Protein AF-A0A1B1B0Z8-F1 (afdb_monomer)

pLDDT: mean 89.1, std 11.98, range [27.02, 98.69]

Structure (mmCIF, N/CA/C/O backbone):
data_AF-A0A1B1B0Z8-F1
#
_entry.id   AF-A0A1B1B0Z8-F1
#
loop_
_atom_site.group_PDB
_atom_site.id
_atom_site.type_symbol
_atom_site.label_atom_id
_atom_site.label_alt_id
_atom_site.label_comp_id
_atom_site.label_asym_id
_atom_site.label_entity_id
_atom_site.label_seq_id
_atom_site.pdbx_PDB_ins_code
_atom_site.Cartn_x
_atom_site.Cartn_y
_atom_site.Cartn_z
_atom_site.occupancy
_atom_site.B_iso_or_equiv
_atom_site.auth_seq_id
_atom_site.auth_comp_id
_atom_site.auth_asym_id
_atom_site.auth_atom_id
_atom_site.pdbx_PDB_model_num
ATOM 1 N N . MET A 1 1 ? -1.498 -20.405 -29.296 1.00 31.86 1 MET A N 1
ATOM 2 C CA . MET A 1 1 ? -0.778 -21.063 -28.186 1.00 31.86 1 MET A CA 1
ATOM 3 C C . MET A 1 1 ? -1.680 -21.047 -26.971 1.00 31.86 1 MET A C 1
ATOM 5 O O . MET A 1 1 ? -1.972 -19.971 -26.467 1.00 31.86 1 MET A O 1
ATOM 9 N N . VAL A 1 2 ? -2.176 -22.212 -26.560 1.00 27.02 2 VAL A N 1
ATOM 10 C CA . VAL A 1 2 ? -2.871 -22.378 -25.279 1.00 27.02 2 VAL A CA 1
ATOM 11 C C . VAL A 1 2 ? -1.784 -22.287 -24.213 1.00 27.02 2 VAL A C 1
ATOM 13 O O . VAL A 1 2 ? -0.911 -23.149 -24.152 1.00 27.02 2 VAL A O 1
ATOM 16 N N . THR A 1 3 ? -1.737 -21.184 -23.468 1.00 37.38 3 THR A N 1
ATOM 17 C CA . THR A 1 3 ? -0.854 -21.085 -22.300 1.00 37.38 3 THR A CA 1
ATOM 18 C C . THR A 1 3 ? -1.231 -22.193 -21.317 1.00 37.38 3 THR A C 1
ATOM 20 O O . THR A 1 3 ? -2.432 -22.375 -21.113 1.00 37.38 3 THR A O 1
ATOM 23 N N . PRO A 1 4 ? -0.259 -22.905 -20.716 1.00 41.62 4 PRO A N 1
ATOM 24 C CA . PRO A 1 4 ? -0.551 -23.921 -19.715 1.00 41.62 4 PRO A CA 1
ATOM 25 C C . PRO A 1 4 ? -1.448 -23.322 -18.634 1.00 41.62 4 PRO A C 1
ATOM 27 O O . PRO A 1 4 ? -1.224 -22.174 -18.227 1.00 41.62 4 PRO A O 1
ATOM 30 N N . ASP A 1 5 ? -2.460 -24.085 -18.214 1.00 47.66 5 ASP A N 1
ATOM 31 C CA . ASP A 1 5 ? -3.368 -23.708 -17.137 1.00 47.66 5 ASP A CA 1
ATOM 32 C C . ASP A 1 5 ? -2.539 -23.205 -15.959 1.00 47.66 5 ASP A C 1
ATOM 34 O O . ASP A 1 5 ? -1.751 -23.932 -15.350 1.00 47.66 5 ASP A O 1
ATOM 38 N N . SER A 1 6 ? -2.637 -21.899 -15.708 1.00 51.41 6 SER A N 1
ATOM 39 C CA . SER A 1 6 ? -1.953 -21.290 -14.577 1.00 51.41 6 SER A CA 1
ATOM 40 C C . SER A 1 6 ? -2.462 -21.989 -13.320 1.00 51.41 6 SER A C 1
ATOM 42 O O . SER A 1 6 ? -3.679 -22.159 -13.215 1.00 51.41 6 SER A O 1
ATOM 44 N N . PRO A 1 7 ? -1.580 -22.388 -12.387 1.00 53.03 7 PRO A N 1
ATOM 45 C CA . PRO A 1 7 ? -1.994 -23.101 -11.188 1.00 53.03 7 PRO A CA 1
ATOM 46 C C . PRO A 1 7 ? -3.144 -22.347 -10.522 1.00 53.03 7 PRO A C 1
ATOM 48 O O . PRO A 1 7 ? -3.019 -21.165 -10.190 1.00 53.03 7 PRO A O 1
ATOM 51 N N . THR A 1 8 ? -4.293 -23.011 -10.404 1.00 59.97 8 THR A N 1
ATOM 52 C CA . THR A 1 8 ? -5.450 -22.444 -9.723 1.00 59.97 8 THR A CA 1
ATOM 53 C C . THR A 1 8 ? -5.083 -22.319 -8.256 1.00 59.97 8 THR A C 1
ATOM 55 O O . THR A 1 8 ? -4.750 -23.308 -7.605 1.00 59.97 8 THR A O 1
ATOM 58 N N . ILE A 1 9 ? -5.089 -21.098 -7.733 1.00 65.94 9 ILE A N 1
ATOM 59 C CA . ILE A 1 9 ? -4.889 -20.887 -6.304 1.00 65.94 9 ILE A CA 1
ATOM 60 C C . ILE A 1 9 ? -6.101 -21.476 -5.603 1.00 65.94 9 ILE A C 1
ATOM 62 O O . ILE A 1 9 ? -7.222 -21.029 -5.839 1.00 65.94 9 ILE A O 1
ATOM 66 N N . THR A 1 10 ? -5.875 -22.479 -4.757 1.00 70.06 10 THR A N 1
ATOM 67 C CA . THR A 1 10 ? -6.920 -23.004 -3.884 1.00 70.06 10 THR A CA 1
ATOM 68 C C . THR A 1 10 ? -7.291 -21.910 -2.895 1.00 70.06 10 THR A C 1
ATOM 70 O O . THR A 1 10 ? -6.531 -21.598 -1.977 1.00 70.06 10 THR A O 1
ATOM 73 N N . VAL A 1 11 ? -8.433 -21.282 -3.146 1.00 79.62 11 VAL A N 1
ATOM 74 C CA . VAL A 1 11 ? -9.061 -20.343 -2.228 1.00 79.62 11 VAL A CA 1
ATOM 75 C C . VAL A 1 11 ? -9.958 -21.156 -1.307 1.00 79.62 11 VAL A C 1
ATOM 77 O O . VAL A 1 11 ? -10.918 -21.762 -1.780 1.00 79.62 11 VAL A O 1
ATOM 80 N N . ASP A 1 12 ? -9.652 -21.157 -0.012 1.00 85.81 12 ASP A N 1
ATOM 81 C CA . ASP A 1 12 ? -10.539 -21.753 0.983 1.00 85.81 12 ASP A CA 1
ATOM 82 C C . ASP A 1 12 ? -11.483 -20.684 1.526 1.00 85.81 12 ASP A C 1
ATOM 84 O O . ASP A 1 12 ? -11.096 -19.525 1.697 1.00 85.81 12 ASP A O 1
ATOM 88 N N . ILE A 1 13 ? -12.713 -21.084 1.830 1.00 84.56 13 ILE A N 1
ATOM 89 C CA . ILE A 1 13 ? -13.668 -20.264 2.571 1.00 84.56 13 ILE A CA 1
ATOM 90 C C . ILE A 1 13 ? -13.875 -20.961 3.913 1.00 84.56 13 ILE A C 1
ATOM 92 O O . ILE A 1 13 ? -14.333 -22.102 3.949 1.00 84.56 13 ILE A O 1
ATOM 96 N N . ALA A 1 14 ? -13.494 -20.296 4.998 1.00 83.00 14 ALA A N 1
ATOM 97 C CA . ALA A 1 14 ? -13.631 -20.792 6.363 1.00 83.00 14 ALA A CA 1
ATOM 98 C C . ALA A 1 14 ? -14.198 -19.670 7.232 1.00 83.00 14 ALA A C 1
ATOM 100 O O . ALA A 1 14 ? -13.718 -18.542 7.141 1.00 83.00 14 ALA A O 1
ATOM 101 N N . ASP A 1 15 ? -15.215 -19.972 8.040 1.00 83.25 15 ASP A N 1
ATOM 102 C CA . ASP A 1 15 ? -15.897 -18.998 8.907 1.00 83.25 15 ASP A CA 1
ATOM 103 C C . ASP A 1 15 ? -16.330 -17.726 8.153 1.00 83.25 15 ASP A C 1
ATOM 105 O O . ASP A 1 15 ? -16.081 -16.606 8.591 1.00 83.25 15 ASP A O 1
ATOM 109 N N . ASP A 1 16 ? -16.910 -17.905 6.961 1.00 85.56 16 ASP A N 1
ATOM 110 C CA . ASP A 1 16 ? -17.327 -16.822 6.059 1.00 85.56 16 ASP A CA 1
ATOM 111 C C . ASP A 1 16 ? -16.188 -15.885 5.599 1.00 85.56 16 ASP A C 1
ATOM 113 O O . ASP A 1 16 ? -16.431 -14.791 5.084 1.00 85.56 16 ASP A O 1
ATOM 117 N N . LEU A 1 17 ? -14.930 -16.314 5.736 1.00 88.06 17 LEU A N 1
ATOM 118 C CA . LEU A 1 17 ? -13.746 -15.569 5.323 1.00 88.06 17 LEU A CA 1
ATOM 119 C C . LEU A 1 17 ? -12.937 -16.305 4.264 1.00 88.06 17 LEU A C 1
ATOM 121 O O . LEU A 1 17 ? -12.705 -17.514 4.313 1.00 88.06 17 LEU A O 1
ATOM 125 N N . VAL A 1 18 ? -12.416 -15.517 3.330 1.00 90.31 18 VAL A N 1
ATOM 126 C CA . VAL A 1 18 ? -11.456 -15.987 2.338 1.00 90.31 18 VAL A CA 1
ATOM 127 C C . VAL A 1 18 ? -10.120 -16.256 3.028 1.00 90.31 18 VAL A C 1
ATOM 129 O O . VAL A 1 18 ? -9.527 -15.349 3.607 1.00 90.31 18 VAL A O 1
ATOM 132 N N . THR A 1 19 ? -9.618 -17.484 2.941 1.00 91.50 19 THR A N 1
ATOM 133 C CA . THR A 1 19 ? -8.357 -17.899 3.563 1.00 91.50 19 THR A CA 1
ATOM 134 C C . THR A 1 19 ? -7.304 -18.231 2.510 1.00 91.50 19 THR A C 1
ATOM 136 O O . THR A 1 19 ? -7.557 -19.016 1.594 1.00 91.50 19 THR A O 1
ATOM 139 N N . LEU A 1 20 ? -6.111 -17.630 2.625 1.00 90.56 20 LEU A N 1
ATOM 140 C CA . LEU A 1 20 ? -5.060 -17.714 1.599 1.00 90.56 20 LEU A CA 1
ATOM 141 C C . LEU A 1 20 ? -3.678 -18.078 2.180 1.00 90.56 20 LEU A C 1
ATOM 143 O O . LEU A 1 20 ? -3.319 -17.600 3.258 1.00 90.56 20 LEU A O 1
ATOM 147 N N . PRO A 1 21 ? -2.858 -18.883 1.474 1.00 90.19 21 PRO A N 1
ATOM 148 C CA . PRO A 1 21 ? -1.557 -19.360 1.958 1.00 90.19 21 PRO A CA 1
ATOM 149 C C . PRO A 1 21 ? -0.444 -18.315 1.749 1.00 90.19 21 PRO A C 1
ATOM 151 O O . PRO A 1 21 ? 0.473 -18.499 0.949 1.00 90.19 21 PRO A O 1
ATOM 154 N N . VAL A 1 22 ? -0.555 -17.172 2.429 1.00 92.56 22 VAL A N 1
ATOM 155 C CA . VAL A 1 22 ? 0.352 -16.012 2.285 1.00 92.56 22 VAL A CA 1
ATOM 156 C C . VAL A 1 22 ? 1.054 -15.617 3.589 1.00 92.56 22 VAL A C 1
ATOM 158 O O . VAL A 1 22 ? 1.788 -14.633 3.623 1.00 92.56 22 VAL A O 1
ATOM 161 N N . ASP A 1 23 ? 0.876 -16.389 4.659 1.00 91.56 23 ASP A N 1
ATOM 162 C CA . ASP A 1 23 ? 1.418 -16.125 5.996 1.00 91.56 23 ASP A CA 1
ATOM 163 C C . ASP A 1 23 ? 2.952 -16.040 5.995 1.00 91.56 23 ASP A C 1
ATOM 165 O O . ASP A 1 23 ? 3.507 -15.015 6.393 1.00 91.56 23 ASP A O 1
ATOM 169 N N . GLY A 1 24 ? 3.652 -17.045 5.457 1.00 93.00 24 GLY A N 1
ATOM 170 C CA . GLY A 1 24 ? 5.115 -17.022 5.365 1.00 93.00 24 GLY A CA 1
ATOM 171 C C . GLY A 1 24 ? 5.652 -15.855 4.526 1.00 93.00 24 GLY A C 1
ATOM 172 O O . GLY A 1 24 ? 6.721 -15.314 4.814 1.00 93.00 24 GLY A O 1
ATOM 173 N N . PHE A 1 25 ? 4.896 -15.410 3.517 1.00 95.75 25 PHE A N 1
ATOM 174 C CA . PHE A 1 25 ? 5.243 -14.227 2.729 1.00 95.75 25 PHE A CA 1
ATOM 175 C C . PHE A 1 25 ? 5.117 -12.943 3.561 1.00 95.75 25 PHE A C 1
ATOM 177 O O . PHE A 1 25 ? 6.055 -12.144 3.593 1.00 95.75 25 PHE A O 1
ATOM 184 N N . PHE A 1 26 ? 4.009 -12.767 4.286 1.00 95.69 26 PHE A N 1
ATOM 185 C CA . PHE A 1 26 ? 3.803 -11.604 5.151 1.00 95.69 26 PHE A CA 1
ATOM 186 C C . PHE A 1 26 ? 4.771 -11.562 6.333 1.00 95.69 26 PHE A C 1
ATOM 188 O O . PHE A 1 26 ? 5.278 -10.490 6.648 1.00 95.69 26 PHE A O 1
ATOM 195 N N . GLN A 1 27 ? 5.127 -12.702 6.928 1.00 94.31 27 GLN A N 1
ATOM 196 C CA . GLN A 1 27 ? 6.145 -12.755 7.982 1.00 94.31 27 GLN A CA 1
ATOM 197 C C . GLN A 1 27 ? 7.522 -12.283 7.485 1.00 94.31 27 GLN A C 1
ATOM 199 O O . GLN A 1 27 ? 8.219 -11.551 8.190 1.00 94.31 27 GLN A O 1
ATOM 204 N N . ARG A 1 28 ? 7.930 -12.672 6.267 1.00 96.31 28 ARG A N 1
ATOM 205 C CA . ARG A 1 28 ? 9.183 -12.181 5.665 1.00 96.31 28 ARG A CA 1
ATOM 206 C C . ARG A 1 28 ? 9.111 -10.697 5.330 1.00 96.31 28 ARG A C 1
ATOM 208 O O . ARG A 1 28 ? 10.076 -9.981 5.576 1.00 96.31 28 ARG A O 1
ATOM 215 N N . LEU A 1 29 ? 7.970 -10.231 4.825 1.00 97.25 29 LEU A N 1
ATOM 216 C CA . LEU A 1 29 ? 7.778 -8.816 4.531 1.00 97.25 29 LEU A CA 1
ATOM 217 C C . LEU A 1 29 ? 7.802 -7.955 5.791 1.00 97.25 29 LEU A C 1
ATOM 219 O O . LEU A 1 29 ? 8.466 -6.925 5.787 1.00 97.25 29 LEU A O 1
ATOM 223 N N . ALA A 1 30 ? 7.188 -8.408 6.885 1.00 96.06 30 ALA A N 1
ATOM 224 C CA . ALA A 1 30 ? 7.283 -7.730 8.171 1.00 96.06 30 ALA A CA 1
ATOM 225 C C . ALA A 1 30 ? 8.748 -7.552 8.600 1.00 96.06 30 ALA A C 1
ATOM 227 O O . ALA A 1 30 ? 9.130 -6.474 9.023 1.00 96.06 30 ALA A O 1
ATOM 228 N N . LYS A 1 31 ? 9.609 -8.560 8.422 1.00 95.38 31 LYS A N 1
ATOM 229 C CA . LYS A 1 31 ? 11.041 -8.434 8.750 1.00 95.38 31 LYS A CA 1
ATOM 230 C C . LYS A 1 31 ? 11.795 -7.475 7.820 1.00 95.38 31 LYS A C 1
ATOM 232 O O . LYS A 1 31 ? 12.660 -6.737 8.280 1.00 95.38 31 LYS A O 1
ATOM 237 N N . ALA A 1 32 ? 11.476 -7.486 6.528 1.00 97.56 32 ALA A N 1
ATOM 238 C CA . ALA A 1 32 ? 12.196 -6.709 5.519 1.00 97.56 32 ALA A CA 1
ATOM 239 C C . ALA A 1 32 ? 11.745 -5.238 5.422 1.00 97.56 32 ALA A C 1
ATOM 241 O O . ALA A 1 32 ? 12.502 -4.391 4.949 1.00 97.56 32 ALA A O 1
ATOM 242 N N . LEU A 1 33 ? 10.524 -4.918 5.856 1.00 97.31 33 LEU A N 1
ATOM 243 C CA . LEU A 1 33 ? 9.932 -3.596 5.667 1.00 97.31 33 LEU A CA 1
ATOM 244 C C . LEU A 1 33 ? 10.566 -2.490 6.541 1.00 97.31 33 LEU A C 1
ATOM 246 O O . LEU A 1 33 ? 10.922 -1.458 5.974 1.00 97.31 33 LEU A O 1
ATOM 250 N N . PRO A 1 34 ? 10.772 -2.644 7.867 1.00 96.81 34 PRO A N 1
ATOM 251 C CA . PRO A 1 34 ? 11.418 -1.604 8.670 1.00 96.81 34 PRO A CA 1
ATOM 252 C C . PRO A 1 34 ? 12.807 -1.186 8.174 1.00 96.81 34 PRO A C 1
ATOM 254 O O . PRO A 1 34 ? 13.032 0.020 8.055 1.00 96.81 34 PRO A O 1
ATOM 257 N N . PRO A 1 35 ? 13.745 -2.104 7.851 1.00 97.25 35 PRO A N 1
ATOM 258 C CA . PRO A 1 35 ? 15.027 -1.681 7.304 1.00 97.25 35 PRO A CA 1
ATOM 259 C C . PRO A 1 35 ? 14.882 -0.999 5.938 1.00 97.25 35 PRO A C 1
ATOM 261 O O . PRO A 1 35 ? 15.585 -0.023 5.690 1.00 97.25 35 PRO A O 1
ATOM 264 N N . LEU A 1 36 ? 13.942 -1.426 5.082 1.00 98.12 36 LEU A N 1
ATOM 265 C CA . LEU A 1 36 ? 13.655 -0.731 3.820 1.00 98.12 36 LEU A CA 1
ATOM 266 C C . LEU A 1 36 ? 13.178 0.711 4.050 1.00 98.12 36 LEU A C 1
ATOM 268 O O . LEU A 1 36 ? 13.649 1.626 3.372 1.00 98.12 36 LEU A O 1
ATOM 272 N N . ILE A 1 37 ? 12.284 0.928 5.020 1.00 97.81 37 ILE A N 1
ATOM 273 C CA . ILE A 1 37 ? 11.840 2.271 5.418 1.00 97.81 37 ILE A CA 1
ATOM 274 C C . ILE A 1 37 ? 13.049 3.092 5.879 1.00 97.81 37 ILE A C 1
ATOM 276 O O . ILE A 1 37 ? 13.282 4.175 5.348 1.00 97.81 37 ILE A O 1
ATOM 280 N N . ARG A 1 38 ? 13.872 2.564 6.798 1.00 96.25 38 ARG A N 1
ATOM 281 C CA . ARG A 1 38 ? 15.075 3.258 7.292 1.00 96.25 38 ARG A CA 1
ATOM 282 C C . ARG A 1 38 ? 16.035 3.634 6.168 1.00 96.25 38 ARG A C 1
ATOM 284 O O . ARG A 1 38 ? 16.465 4.780 6.107 1.00 96.25 38 ARG A O 1
ATOM 291 N N . PHE A 1 39 ? 16.337 2.698 5.268 1.00 97.56 39 PHE A N 1
ATOM 292 C CA . PHE A 1 39 ? 17.203 2.951 4.119 1.00 97.56 39 PHE A CA 1
ATOM 293 C C . PHE A 1 39 ? 16.643 4.064 3.227 1.00 97.56 39 PHE A C 1
ATOM 295 O O . PHE A 1 39 ? 17.371 4.978 2.844 1.00 97.56 39 PHE A O 1
ATOM 302 N N . THR A 1 40 ? 15.336 4.028 2.956 1.00 97.00 40 THR A N 1
ATOM 303 C CA . THR A 1 40 ? 14.669 5.023 2.105 1.00 97.00 40 THR A CA 1
ATOM 304 C C . THR A 1 40 ? 14.678 6.418 2.731 1.00 97.00 40 THR A C 1
ATOM 306 O O . THR A 1 40 ? 14.806 7.419 2.027 1.00 97.00 40 THR A O 1
ATOM 309 N N . LEU A 1 41 ? 14.553 6.496 4.058 1.00 95.12 41 LEU A N 1
ATOM 310 C CA . LEU A 1 41 ? 14.580 7.754 4.800 1.00 95.12 41 LEU A CA 1
ATOM 311 C C . LEU A 1 41 ? 15.998 8.254 5.105 1.00 95.12 41 LEU A C 1
ATOM 313 O O . LEU A 1 41 ? 16.152 9.439 5.407 1.00 95.12 41 LEU A O 1
ATOM 317 N N . GLY A 1 42 ? 17.002 7.381 5.030 1.00 95.56 42 GLY A N 1
ATOM 318 C CA . GLY A 1 42 ? 18.371 7.640 5.459 1.00 95.56 42 GLY A CA 1
ATOM 319 C C . GLY A 1 42 ? 19.190 8.527 4.510 1.00 95.56 42 GLY A C 1
ATOM 320 O O . GLY A 1 42 ? 18.849 8.684 3.332 1.00 95.56 42 GLY A O 1
ATOM 321 N N . PRO A 1 43 ? 20.306 9.094 5.008 1.00 96.25 43 PRO A N 1
ATOM 322 C CA . PRO A 1 43 ? 21.181 9.969 4.225 1.00 96.25 43 PRO A CA 1
ATOM 323 C C . PRO A 1 43 ? 21.777 9.249 3.014 1.00 96.25 43 PRO A C 1
ATOM 325 O O . PRO A 1 43 ? 21.846 9.831 1.938 1.00 96.25 43 PRO A O 1
ATOM 328 N N . THR A 1 44 ? 22.091 7.956 3.142 1.00 96.31 44 THR A N 1
ATOM 329 C CA . THR A 1 44 ? 22.691 7.144 2.076 1.00 96.31 44 THR A CA 1
ATOM 330 C C . THR A 1 44 ? 21.926 7.230 0.757 1.00 96.31 44 THR A C 1
ATOM 332 O O . THR A 1 44 ? 22.533 7.446 -0.290 1.00 96.31 44 THR A O 1
ATOM 335 N N . LEU A 1 45 ? 20.595 7.091 0.783 1.00 96.81 45 LEU A N 1
ATOM 336 C CA . LEU A 1 45 ? 19.786 7.183 -0.433 1.00 96.81 45 LEU A CA 1
ATOM 337 C C . LEU A 1 45 ? 19.514 8.639 -0.837 1.00 96.81 45 LEU A C 1
ATOM 339 O O . LEU A 1 45 ? 19.536 8.958 -2.027 1.00 96.81 45 LEU A O 1
ATOM 343 N N . ARG A 1 46 ? 19.283 9.525 0.142 1.00 95.94 46 ARG A N 1
ATOM 344 C CA . ARG A 1 46 ? 19.016 10.957 -0.088 1.00 95.94 46 ARG A CA 1
ATOM 345 C C . ARG A 1 46 ? 20.175 11.682 -0.761 1.00 95.94 46 ARG A C 1
ATOM 347 O O . ARG A 1 46 ? 19.950 12.533 -1.614 1.00 95.94 46 ARG A O 1
ATOM 354 N N . GLU A 1 47 ? 21.399 11.340 -0.391 1.00 96.38 47 GLU A N 1
ATOM 355 C CA . GLU A 1 47 ? 22.624 11.977 -0.876 1.00 96.38 47 GLU A CA 1
ATOM 356 C C . GLU A 1 47 ? 23.216 11.241 -2.086 1.00 96.38 47 GLU A C 1
ATOM 358 O O . GLU A 1 47 ? 24.150 11.731 -2.722 1.00 96.38 47 GLU A O 1
ATOM 363 N N . HIS A 1 48 ? 22.655 10.083 -2.458 1.00 97.25 48 HIS A N 1
ATOM 364 C CA . HIS A 1 48 ? 23.154 9.291 -3.573 1.00 97.25 48 HIS A CA 1
ATOM 365 C C . HIS A 1 48 ? 23.125 10.097 -4.891 1.00 97.25 48 HIS A C 1
ATOM 367 O O . HIS A 1 48 ? 22.052 10.562 -5.291 1.00 97.25 48 HIS A O 1
ATOM 373 N N . PRO A 1 49 ? 24.233 10.180 -5.661 1.00 95.50 49 PRO A N 1
ATOM 374 C CA . PRO A 1 49 ? 24.324 11.036 -6.853 1.00 95.50 49 PRO A CA 1
ATOM 375 C C . PRO A 1 49 ? 23.235 10.781 -7.906 1.00 95.50 49 PRO A C 1
ATOM 377 O O . PRO A 1 49 ? 22.693 11.711 -8.503 1.00 95.50 49 PRO A O 1
ATOM 380 N N . LYS A 1 50 ? 22.898 9.502 -8.122 1.00 95.38 50 LYS A N 1
ATOM 381 C CA . LYS A 1 50 ? 21.814 9.078 -9.023 1.00 95.38 50 LYS A CA 1
ATOM 382 C C . LYS A 1 50 ? 20.418 9.261 -8.411 1.00 95.38 50 LYS A C 1
ATOM 384 O O . LYS A 1 50 ? 19.568 9.898 -9.031 1.00 95.38 50 LYS A O 1
ATOM 389 N N . TRP A 1 51 ? 20.173 8.685 -7.235 1.00 96.56 51 TRP A N 1
ATOM 390 C CA . TRP A 1 51 ? 18.832 8.504 -6.678 1.00 96.56 51 TRP A CA 1
ATOM 391 C C . TRP A 1 51 ? 18.320 9.692 -5.862 1.00 96.56 51 TRP A C 1
ATOM 393 O O . TRP A 1 51 ? 17.127 9.981 -5.924 1.00 96.56 51 TRP A O 1
ATOM 403 N N . GLY A 1 52 ? 19.204 10.451 -5.210 1.00 95.38 52 GLY A N 1
ATOM 404 C CA . GLY A 1 52 ? 18.838 11.605 -4.384 1.00 95.38 52 GLY A CA 1
ATOM 405 C C . GLY A 1 52 ? 18.092 12.712 -5.136 1.00 95.38 52 GLY A C 1
ATOM 406 O O . GLY A 1 52 ? 17.289 13.431 -4.554 1.00 95.38 52 GLY A O 1
ATOM 407 N N . ARG A 1 53 ? 18.306 12.823 -6.455 1.00 92.50 53 ARG A N 1
ATOM 408 C CA . ARG A 1 53 ? 17.617 13.796 -7.330 1.00 92.50 53 ARG A CA 1
ATOM 409 C C . ARG A 1 53 ? 16.361 13.250 -8.019 1.00 92.50 53 ARG A C 1
ATOM 411 O O . ARG A 1 53 ? 15.652 14.016 -8.670 1.00 92.50 53 ARG A O 1
ATOM 418 N N . ARG A 1 54 ? 16.142 11.934 -7.957 1.00 94.25 54 ARG A N 1
ATOM 419 C CA . ARG A 1 54 ? 15.085 11.225 -8.703 1.00 94.25 54 ARG A CA 1
ATOM 420 C C . ARG A 1 54 ? 13.936 10.792 -7.813 1.00 94.25 54 ARG A C 1
ATOM 422 O O . ARG A 1 54 ? 12.791 10.819 -8.245 1.00 94.25 54 ARG A O 1
ATOM 429 N N . LEU A 1 55 ? 14.234 10.431 -6.570 1.00 94.56 55 LEU A N 1
ATOM 430 C CA . LEU A 1 55 ? 13.212 10.328 -5.539 1.00 94.56 55 LEU A CA 1
ATOM 431 C C . LEU A 1 55 ? 12.657 11.726 -5.227 1.00 94.56 55 LEU A C 1
ATOM 433 O O . LEU A 1 55 ? 13.421 12.697 -5.232 1.00 94.56 55 LEU A O 1
ATOM 437 N N . PRO A 1 56 ? 11.355 11.854 -4.924 1.00 93.38 56 PRO A N 1
ATOM 438 C CA . PRO A 1 56 ? 10.710 13.143 -4.689 1.00 93.38 56 PRO A CA 1
ATOM 439 C C . PRO A 1 56 ? 11.022 13.707 -3.288 1.00 93.38 56 PRO A C 1
ATOM 441 O O . PRO A 1 56 ? 10.141 14.207 -2.597 1.00 93.38 56 PRO A O 1
ATOM 444 N N . PHE A 1 57 ? 12.286 13.660 -2.853 1.00 94.56 57 PHE A N 1
ATOM 445 C CA . PHE A 1 57 ? 12.734 14.186 -1.556 1.00 94.56 57 PHE A CA 1
ATOM 446 C C . PHE A 1 57 ? 12.586 15.708 -1.427 1.00 94.56 57 PHE A C 1
ATOM 448 O O . PHE A 1 57 ? 12.640 16.236 -0.321 1.00 94.56 57 PHE A O 1
ATOM 455 N N . SER A 1 58 ? 12.397 16.420 -2.543 1.00 92.31 58 SER A N 1
ATOM 456 C CA . SER A 1 58 ? 12.073 17.850 -2.544 1.00 92.31 58 SER A CA 1
ATOM 457 C C . SER A 1 58 ? 10.643 18.144 -2.087 1.00 92.31 58 SER A C 1
ATOM 459 O O . SER A 1 58 ? 10.333 19.291 -1.774 1.00 92.31 58 SER A O 1
ATOM 461 N N . VAL A 1 59 ? 9.760 17.142 -2.077 1.00 92.06 59 VAL A N 1
ATOM 462 C CA . VAL A 1 59 ? 8.410 17.288 -1.534 1.00 92.06 59 VAL A CA 1
ATOM 463 C C . VAL A 1 59 ? 8.518 17.388 -0.010 1.00 92.06 59 VAL A C 1
ATOM 465 O O . VAL A 1 59 ? 9.118 16.502 0.591 1.00 92.06 59 VAL A O 1
ATOM 468 N N . PRO A 1 60 ? 7.950 18.416 0.646 1.00 92.19 60 PRO A N 1
ATOM 469 C CA . PRO A 1 60 ? 8.015 18.540 2.101 1.00 92.19 60 PRO A CA 1
ATOM 470 C C . PRO A 1 60 ? 7.322 17.378 2.829 1.00 92.19 60 PRO A C 1
ATOM 472 O O . PRO A 1 60 ? 6.400 16.755 2.300 1.00 92.19 60 PRO A O 1
ATOM 475 N N . GLY A 1 61 ? 7.700 17.124 4.082 1.00 92.81 61 GLY A N 1
ATOM 476 C CA . GLY A 1 61 ? 6.945 16.222 4.957 1.00 92.81 61 GLY A CA 1
ATOM 477 C C . GLY A 1 61 ? 5.583 16.800 5.374 1.00 92.81 61 GLY A C 1
ATOM 478 O O . GLY A 1 61 ? 5.353 18.011 5.304 1.00 92.81 61 GLY A O 1
ATOM 479 N N . TYR A 1 62 ? 4.666 15.937 5.802 1.00 91.38 62 TYR A N 1
ATOM 480 C CA . TYR A 1 62 ? 3.419 16.308 6.471 1.00 91.38 62 TYR A CA 1
ATOM 481 C C . TYR A 1 62 ? 3.730 16.495 7.957 1.00 91.38 62 TYR A C 1
ATOM 483 O O . TYR A 1 62 ? 3.668 15.546 8.726 1.00 91.38 62 TYR A O 1
ATOM 491 N N . GLY A 1 63 ? 4.127 17.704 8.353 1.00 88.12 63 GLY A N 1
ATOM 492 C CA . GLY A 1 63 ? 4.480 18.023 9.738 1.00 88.12 63 GLY A CA 1
ATOM 493 C C . GLY A 1 63 ? 5.917 18.490 9.933 1.00 88.12 63 GLY A C 1
ATOM 494 O O . GLY A 1 63 ? 6.728 18.491 9.009 1.00 88.12 63 GLY A O 1
ATOM 495 N N . ALA A 1 64 ? 6.209 18.931 11.157 1.00 85.50 64 ALA A N 1
ATOM 496 C CA . ALA A 1 64 ? 7.510 19.484 11.537 1.00 85.50 64 ALA A CA 1
ATOM 497 C C . ALA A 1 64 ? 8.507 18.426 12.044 1.00 85.50 64 ALA A C 1
ATOM 499 O O . ALA A 1 64 ? 9.684 18.728 12.224 1.00 85.50 64 ALA A O 1
ATOM 500 N N . PHE A 1 65 ? 8.043 17.200 12.295 1.00 88.62 65 PHE A N 1
ATOM 501 C CA . PHE A 1 65 ? 8.816 16.143 12.943 1.00 88.62 65 PHE A CA 1
ATOM 502 C C . PHE A 1 65 ? 8.854 14.883 12.080 1.00 88.62 65 PHE A C 1
ATOM 504 O O . PHE A 1 65 ? 7.976 14.670 11.243 1.00 88.62 65 PHE A O 1
ATOM 511 N N . ALA A 1 66 ? 9.857 14.035 12.322 1.00 92.19 66 ALA A N 1
ATOM 512 C CA . ALA A 1 66 ? 9.880 12.687 11.770 1.00 92.19 66 ALA A CA 1
ATOM 513 C C . ALA A 1 66 ? 8.650 11.904 12.240 1.00 92.19 66 ALA A C 1
ATOM 515 O O . ALA A 1 66 ? 8.159 12.102 13.359 1.00 92.19 66 ALA A O 1
ATOM 516 N N . SER A 1 67 ? 8.159 11.011 11.388 1.00 95.94 67 SER A N 1
ATOM 517 C CA . SER A 1 67 ? 6.984 10.235 11.738 1.00 95.94 67 SER A CA 1
ATOM 518 C C . SER A 1 67 ? 7.246 9.292 12.921 1.00 95.94 67 SER A C 1
ATOM 520 O O . SER A 1 67 ? 8.265 8.599 12.927 1.00 95.94 67 SER A O 1
ATOM 522 N N . PRO A 1 68 ? 6.342 9.203 13.915 1.00 96.06 68 PRO A N 1
ATOM 523 C CA . PRO A 1 68 ? 6.510 8.270 15.031 1.00 96.06 68 PRO A CA 1
ATOM 524 C C . PRO A 1 68 ? 6.260 6.803 14.659 1.00 96.06 68 PRO A C 1
ATOM 526 O O . PRO A 1 68 ? 6.637 5.891 15.398 1.00 96.06 68 PRO A O 1
ATOM 529 N N . GLY A 1 69 ? 5.643 6.570 13.504 1.00 97.44 69 GLY A N 1
ATOM 530 C CA . GLY A 1 69 ? 5.368 5.250 12.968 1.00 97.44 69 GLY A CA 1
ATOM 531 C C . GLY A 1 69 ? 4.860 5.332 11.536 1.00 97.44 69 GLY A C 1
ATOM 532 O O . GLY A 1 69 ? 4.413 6.380 11.072 1.00 97.44 69 GLY A O 1
ATOM 533 N N . HIS A 1 70 ? 4.913 4.207 10.836 1.00 98.12 70 HIS A N 1
ATOM 534 C CA . HIS A 1 70 ? 4.453 4.088 9.455 1.00 98.12 70 HIS A CA 1
ATOM 535 C C . HIS A 1 70 ? 3.377 3.026 9.360 1.00 98.12 70 HIS A C 1
ATOM 537 O O . HIS A 1 70 ? 3.496 1.956 9.949 1.00 98.12 70 HIS A O 1
ATOM 543 N N . VAL A 1 71 ? 2.358 3.296 8.558 1.00 97.62 71 VAL A N 1
ATOM 544 C CA . VAL A 1 71 ? 1.460 2.264 8.045 1.00 97.62 71 VAL A CA 1
ATOM 545 C C . VAL A 1 71 ? 1.861 1.976 6.605 1.00 97.62 71 VAL A C 1
ATOM 547 O O . VAL A 1 71 ? 2.088 2.897 5.831 1.00 97.62 71 VAL A O 1
ATOM 550 N N . CYS A 1 72 ? 1.958 0.702 6.240 1.00 97.88 72 CYS A N 1
ATOM 551 C CA . CYS A 1 72 ? 2.163 0.283 4.860 1.00 97.88 72 CYS A CA 1
ATOM 552 C C . CYS A 1 72 ? 1.156 -0.807 4.498 1.00 97.88 72 CYS A C 1
ATOM 554 O O . CYS A 1 72 ? 1.002 -1.779 5.238 1.00 97.88 72 CYS A O 1
ATOM 556 N N . ARG A 1 73 ? 0.495 -0.670 3.350 1.00 97.62 73 ARG A N 1
ATOM 557 C CA . ARG A 1 73 ? -0.305 -1.719 2.723 1.00 97.62 73 ARG A CA 1
ATOM 558 C C . ARG A 1 73 ? 0.312 -2.059 1.366 1.00 97.62 73 ARG A C 1
ATOM 560 O O . ARG A 1 73 ? 0.068 -1.345 0.397 1.00 97.62 73 ARG A O 1
ATOM 567 N N . PRO A 1 74 ? 1.122 -3.123 1.256 1.00 97.12 74 PRO A N 1
ATOM 568 C CA . PRO A 1 74 ? 1.544 -3.611 -0.046 1.00 97.12 74 PRO A CA 1
ATOM 569 C C . PRO A 1 74 ? 0.333 -4.091 -0.843 1.00 97.12 74 PRO A C 1
ATOM 571 O O . PRO A 1 74 ? -0.480 -4.870 -0.341 1.00 97.12 74 PRO A O 1
ATOM 574 N N . ASP A 1 75 ? 0.274 -3.697 -2.106 1.00 95.94 75 ASP A N 1
ATOM 575 C CA . ASP A 1 75 ? -0.653 -4.269 -3.070 1.00 95.94 75 ASP A CA 1
ATOM 576 C C . ASP A 1 75 ? -0.038 -5.550 -3.638 1.00 95.94 75 ASP A C 1
ATOM 578 O O . ASP A 1 75 ? 0.909 -5.514 -4.430 1.00 95.94 75 ASP A O 1
ATOM 582 N N . VAL A 1 76 ? -0.557 -6.701 -3.211 1.00 97.19 76 VAL A N 1
ATOM 583 C CA . VAL A 1 76 ? -0.004 -8.019 -3.537 1.00 97.19 76 VAL A CA 1
ATOM 584 C C . VAL A 1 76 ? -0.859 -8.725 -4.585 1.00 97.19 76 VAL A C 1
ATOM 586 O O . VAL A 1 76 ? -2.063 -8.913 -4.424 1.00 97.19 76 VAL A O 1
ATOM 589 N N . LEU A 1 77 ? -0.216 -9.171 -5.658 1.00 95.44 77 LEU A N 1
ATOM 590 C CA . LEU A 1 77 ? -0.767 -10.059 -6.672 1.00 95.44 77 LEU A CA 1
ATOM 591 C C . LEU A 1 77 ? -0.346 -11.491 -6.356 1.00 95.44 77 LEU A C 1
ATOM 593 O O . LEU A 1 77 ? 0.827 -11.748 -6.080 1.00 95.44 77 LEU A O 1
ATOM 597 N N . LEU A 1 78 ? -1.269 -12.444 -6.456 1.00 94.31 78 LEU A N 1
ATOM 598 C CA . LEU A 1 78 ? -0.887 -13.852 -6.442 1.00 94.31 78 LEU A CA 1
ATOM 599 C C . LEU A 1 78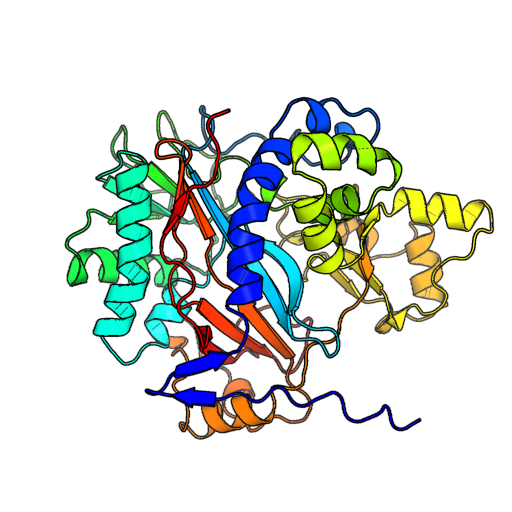 ? -0.663 -14.325 -7.869 1.00 94.31 78 LEU A C 1
ATOM 601 O O . LEU A 1 78 ? -1.607 -14.414 -8.648 1.00 94.31 78 LEU A O 1
ATOM 605 N N . THR A 1 79 ? 0.582 -14.619 -8.216 1.00 92.88 79 THR A N 1
ATOM 606 C CA . THR A 1 79 ? 0.970 -15.056 -9.562 1.00 92.88 79 THR A CA 1
ATOM 607 C C . THR A 1 79 ? 1.238 -16.557 -9.581 1.00 92.88 79 THR A C 1
ATOM 609 O O . THR A 1 79 ? 1.370 -17.190 -8.532 1.00 92.88 79 THR A O 1
ATOM 612 N N . SER A 1 80 ? 1.431 -17.125 -10.771 1.00 89.00 80 SER A N 1
ATOM 613 C CA . SER A 1 80 ? 1.918 -18.504 -10.908 1.00 89.00 80 SER A CA 1
ATOM 614 C C . SER A 1 80 ? 3.314 -18.722 -10.304 1.00 89.00 80 SER A C 1
ATOM 616 O O . SER A 1 80 ? 3.712 -19.860 -10.094 1.00 89.00 80 SER A O 1
ATOM 618 N N . GLN A 1 81 ? 4.065 -17.647 -10.033 1.00 90.56 81 GLN A N 1
ATOM 619 C CA . GLN A 1 81 ? 5.395 -17.668 -9.414 1.00 90.56 81 GLN A CA 1
ATOM 620 C C . GLN A 1 81 ? 5.356 -17.327 -7.910 1.00 90.56 81 GLN A C 1
ATOM 622 O O . GLN A 1 81 ? 6.400 -17.097 -7.292 1.00 90.56 81 GLN A O 1
ATOM 627 N N . GLY A 1 82 ? 4.156 -17.270 -7.323 1.00 92.88 82 GLY A N 1
ATOM 628 C CA . GLY A 1 82 ? 3.910 -16.880 -5.936 1.00 92.88 82 GLY A CA 1
ATOM 629 C C . GLY A 1 82 ? 3.498 -15.409 -5.772 1.00 92.88 82 GLY A C 1
ATOM 630 O O . GLY A 1 82 ? 3.228 -14.717 -6.762 1.00 92.88 82 GLY A O 1
ATOM 631 N N . PRO A 1 83 ? 3.423 -14.913 -4.524 1.00 96.12 83 PRO A N 1
ATOM 632 C CA . PRO A 1 83 ? 3.054 -13.528 -4.246 1.00 96.12 83 PRO A CA 1
ATOM 633 C C . PRO A 1 83 ? 4.070 -12.524 -4.812 1.00 96.12 83 PRO A C 1
ATOM 635 O O . PRO A 1 83 ? 5.289 -12.740 -4.752 1.00 96.12 83 PRO A O 1
ATOM 638 N N . ARG A 1 84 ? 3.558 -11.420 -5.363 1.00 97.62 84 ARG A N 1
ATOM 639 C CA . ARG A 1 84 ? 4.325 -10.291 -5.904 1.00 97.62 84 ARG A CA 1
ATOM 640 C C . ARG A 1 84 ? 3.722 -8.973 -5.439 1.00 97.62 84 ARG A C 1
ATOM 642 O O . ARG A 1 84 ? 2.517 -8.796 -5.541 1.00 97.62 84 ARG A O 1
ATOM 649 N N . ILE A 1 85 ? 4.541 -8.049 -4.960 1.00 97.94 85 ILE A N 1
ATOM 650 C CA . ILE A 1 85 ? 4.132 -6.696 -4.575 1.00 97.94 85 ILE A CA 1
ATOM 651 C C . ILE A 1 85 ? 4.200 -5.838 -5.831 1.00 97.94 85 ILE A C 1
ATOM 653 O O . ILE A 1 85 ? 5.257 -5.780 -6.456 1.00 97.94 85 ILE A O 1
ATOM 657 N N . CYS A 1 86 ? 3.105 -5.183 -6.208 1.00 95.19 86 CYS A N 1
ATOM 658 C CA . CYS A 1 86 ? 3.095 -4.259 -7.341 1.00 95.19 86 CYS A CA 1
ATOM 659 C C . CYS A 1 86 ? 3.179 -2.788 -6.931 1.00 95.19 86 CYS A C 1
ATOM 661 O O . CYS A 1 86 ? 3.617 -1.981 -7.753 1.00 95.19 86 CYS A O 1
ATOM 663 N N . GLU A 1 87 ? 2.763 -2.448 -5.704 1.00 94.75 87 GLU A N 1
AT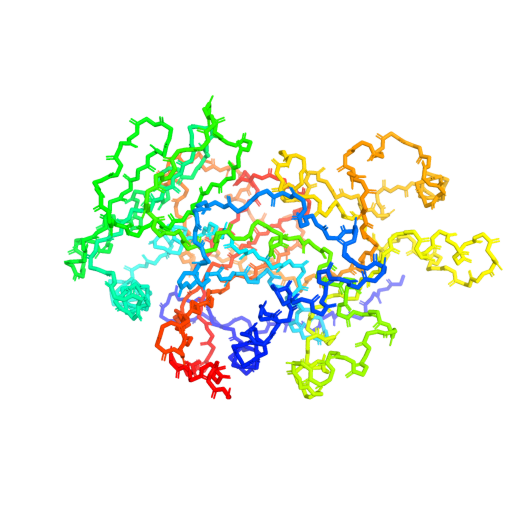OM 664 C CA . GLU A 1 87 ? 2.817 -1.104 -5.103 1.00 94.75 87 GLU A CA 1
ATOM 665 C C . GLU A 1 87 ? 2.998 -1.218 -3.579 1.00 94.75 87 GLU A C 1
ATOM 667 O O . GLU A 1 87 ? 2.648 -2.241 -2.985 1.00 94.75 87 GLU A O 1
ATOM 672 N N . LEU A 1 88 ? 3.574 -0.185 -2.960 1.00 96.25 88 LEU A N 1
ATOM 673 C CA . LEU A 1 88 ? 3.683 -0.033 -1.509 1.00 96.25 88 LEU A CA 1
ATOM 674 C C . LEU A 1 88 ? 2.916 1.231 -1.120 1.00 96.25 88 LEU A C 1
ATOM 676 O O . LEU A 1 88 ? 3.433 2.328 -1.312 1.00 96.25 88 LEU A O 1
ATOM 680 N N . ASP A 1 89 ? 1.704 1.077 -0.590 1.00 95.06 89 ASP A N 1
ATOM 681 C CA . ASP A 1 89 ? 0.889 2.221 -0.183 1.00 95.06 89 ASP A CA 1
ATOM 682 C C . ASP A 1 89 ? 1.193 2.574 1.271 1.00 95.06 89 ASP A C 1
ATOM 684 O O . ASP A 1 89 ? 0.903 1.802 2.187 1.00 95.06 89 ASP A O 1
ATOM 688 N N . PHE A 1 90 ? 1.766 3.747 1.499 1.00 95.94 90 PHE A N 1
ATOM 689 C CA . PHE A 1 90 ? 2.105 4.265 2.824 1.00 95.94 90 PHE A CA 1
ATOM 690 C C . PHE A 1 90 ? 1.030 5.198 3.401 1.00 95.94 90 PHE A C 1
ATOM 692 O O . PHE A 1 90 ? 1.047 5.536 4.588 1.00 95.94 90 PHE A O 1
ATOM 699 N N . VAL A 1 91 ? 0.030 5.520 2.578 1.00 92.44 91 VAL A N 1
ATOM 700 C CA . VAL A 1 91 ? -1.218 6.200 2.954 1.00 92.44 91 VAL A CA 1
ATOM 701 C C . VAL A 1 91 ? -2.409 5.327 2.537 1.00 92.44 91 VAL A C 1
ATOM 703 O O . VAL A 1 91 ? -3.205 5.701 1.672 1.00 92.44 91 VAL A O 1
ATOM 706 N N . PRO A 1 92 ? -2.525 4.094 3.064 1.00 93.00 92 PRO A N 1
ATOM 707 C CA . PRO A 1 92 ? -3.450 3.137 2.493 1.00 93.00 92 PRO A CA 1
ATOM 708 C C . PRO A 1 92 ? -4.878 3.318 3.004 1.00 93.00 92 PRO A C 1
ATOM 710 O O . PRO A 1 92 ? -5.143 3.296 4.209 1.00 93.00 92 PRO A O 1
ATOM 713 N N . SER A 1 93 ? -5.811 3.369 2.057 1.00 91.31 93 SER A N 1
ATOM 714 C CA . SER A 1 93 ? -7.245 3.174 2.294 1.00 91.31 93 SER A CA 1
ATOM 715 C C . SER A 1 93 ? -7.566 1.699 2.597 1.00 91.31 93 SER A C 1
ATOM 717 O O . SER A 1 93 ? -6.683 0.879 2.875 1.00 91.31 93 SER A O 1
ATOM 719 N N . GLY A 1 94 ? -8.832 1.306 2.511 1.00 93.06 94 GLY A N 1
ATOM 720 C CA . GLY A 1 94 ? -9.295 -0.072 2.654 1.00 93.06 94 GLY A CA 1
ATOM 721 C C . GLY A 1 94 ? -9.692 -0.489 4.073 1.00 93.06 94 GLY A C 1
ATOM 722 O O . GLY A 1 94 ? -10.283 -1.554 4.221 1.00 93.06 94 GLY A O 1
ATOM 723 N N . ARG A 1 95 ? -9.426 0.312 5.113 1.00 96.06 95 ARG A N 1
ATOM 724 C CA . ARG A 1 95 ? -9.681 -0.091 6.508 1.00 96.06 95 ARG A CA 1
ATOM 725 C C . ARG A 1 95 ? -11.180 -0.220 6.767 1.00 96.06 95 ARG A C 1
ATOM 727 O O . ARG A 1 95 ? -11.635 -1.227 7.305 1.00 96.06 95 ARG A O 1
ATOM 734 N N . GLY A 1 96 ? -11.961 0.752 6.299 1.00 95.69 96 GLY A N 1
ATOM 735 C CA . GLY A 1 96 ? -13.423 0.676 6.352 1.00 95.69 96 GLY A CA 1
ATOM 736 C C . GLY A 1 96 ? -13.992 -0.390 5.412 1.00 95.69 96 GLY A C 1
ATOM 737 O O . GLY A 1 96 ? -15.002 -1.000 5.743 1.00 95.69 96 GLY A O 1
ATOM 738 N N . TRP A 1 97 ? -13.323 -0.707 4.295 1.00 94.81 97 TRP A N 1
ATOM 739 C CA . TRP A 1 97 ? -13.728 -1.822 3.427 1.00 94.81 97 TRP A CA 1
ATOM 740 C C . TRP A 1 97 ? -13.619 -3.179 4.117 1.00 94.81 97 TRP A C 1
ATOM 742 O O . TRP A 1 97 ? -14.524 -3.997 3.962 1.00 94.81 97 TRP A O 1
ATOM 752 N N . VAL A 1 98 ? -12.562 -3.402 4.907 1.00 96.06 98 VAL A N 1
ATOM 753 C CA . VAL A 1 98 ? -12.450 -4.610 5.738 1.00 96.06 98 VAL A CA 1
ATOM 754 C C . VAL A 1 98 ? -13.640 -4.683 6.687 1.00 96.06 98 VAL A C 1
ATOM 756 O O . VAL A 1 98 ? -14.401 -5.644 6.643 1.00 96.06 98 VAL A O 1
ATOM 759 N N . LEU A 1 99 ? -13.873 -3.638 7.486 1.00 96.56 99 LEU A N 1
ATOM 760 C CA . LEU A 1 99 ? -14.980 -3.606 8.451 1.00 96.56 99 LEU A CA 1
ATOM 761 C C . LEU A 1 99 ? -16.359 -3.768 7.798 1.00 96.56 99 LEU A C 1
ATOM 763 O O . LEU A 1 99 ? -17.241 -4.426 8.356 1.00 96.56 99 LEU A O 1
ATOM 767 N N . ALA A 1 100 ? -16.545 -3.186 6.613 1.00 94.81 100 ALA A N 1
ATOM 768 C CA . ALA A 1 100 ? -17.780 -3.287 5.853 1.00 94.81 100 ALA A CA 1
ATOM 769 C C . ALA A 1 100 ? -18.053 -4.716 5.355 1.00 94.81 100 ALA A C 1
ATOM 771 O O . ALA A 1 100 ? -19.223 -5.069 5.202 1.00 94.81 100 ALA A O 1
ATOM 772 N N . GLY A 1 101 ? -17.003 -5.513 5.118 1.00 92.69 101 GLY A N 1
ATOM 773 C CA . GLY A 1 101 ? -17.082 -6.909 4.675 1.00 92.69 101 GLY A CA 1
ATOM 774 C C . GLY A 1 101 ? -17.072 -7.955 5.792 1.00 92.69 101 GLY A C 1
ATOM 775 O O . GLY A 1 101 ? -17.357 -9.116 5.522 1.00 92.69 101 GLY A O 1
ATOM 776 N N . LEU A 1 102 ? -16.761 -7.581 7.038 1.00 94.19 102 LEU A N 1
ATOM 777 C CA . LEU A 1 102 ? -16.761 -8.515 8.169 1.00 94.19 102 LEU A CA 1
ATOM 778 C C . LEU A 1 102 ? -18.165 -8.714 8.747 1.00 94.19 102 LEU A C 1
ATOM 780 O O . LEU A 1 102 ? -18.854 -7.740 9.072 1.00 94.19 102 LEU A O 1
ATOM 784 N N . VAL A 1 103 ? -18.546 -9.978 8.943 1.00 91.88 103 VAL A N 1
ATOM 785 C CA . VAL A 1 103 ? -19.813 -10.386 9.575 1.00 91.88 103 VAL A CA 1
ATOM 786 C C . VAL A 1 103 ? -19.670 -10.485 11.098 1.00 91.88 103 VAL A C 1
ATOM 788 O O . VAL A 1 103 ? -20.525 -9.985 11.822 1.00 91.88 103 VAL A O 1
ATOM 791 N N . SER A 1 104 ? -18.570 -11.071 11.580 1.00 94.44 104 SER A N 1
ATOM 792 C CA . SER A 1 104 ? -18.312 -11.329 13.002 1.00 94.44 104 SER A CA 1
ATOM 793 C C . SER A 1 104 ? -17.730 -10.118 13.737 1.00 94.44 104 SER A C 1
ATOM 795 O O . SER A 1 104 ? -16.739 -9.524 13.304 1.00 94.44 104 SER A O 1
ATOM 797 N N . ASP A 1 105 ? -18.283 -9.800 14.910 1.00 95.94 105 ASP A N 1
ATOM 798 C CA . ASP A 1 105 ? -17.712 -8.788 15.804 1.00 95.94 105 ASP A CA 1
ATOM 799 C C . ASP A 1 105 ? -16.356 -9.213 16.371 1.00 95.94 105 ASP A C 1
ATOM 801 O O . ASP A 1 105 ? -15.490 -8.364 16.573 1.00 95.94 105 ASP A O 1
ATOM 805 N N . ALA A 1 106 ? -16.121 -10.516 16.560 1.00 95.44 106 ALA A N 1
ATOM 806 C CA . ALA A 1 106 ? -14.822 -11.014 17.004 1.00 95.44 106 ALA A CA 1
ATOM 807 C C . ALA A 1 106 ? -13.722 -10.696 15.978 1.00 95.44 106 ALA A C 1
ATOM 809 O O . ALA A 1 106 ? -12.628 -10.277 16.359 1.00 95.44 106 ALA A O 1
ATOM 810 N N . ASP A 1 107 ? -14.028 -10.817 14.683 1.00 95.25 107 ASP A N 1
ATOM 811 C CA . ASP A 1 107 ? -13.101 -10.460 13.606 1.00 95.25 107 ASP A CA 1
ATOM 812 C C . ASP A 1 107 ? -12.884 -8.953 13.501 1.00 95.25 107 ASP A C 1
ATOM 814 O O . ASP A 1 107 ? -11.747 -8.503 13.342 1.00 95.25 107 ASP A O 1
ATOM 818 N N . ARG A 1 108 ? -13.951 -8.155 13.641 1.00 96.88 108 ARG A N 1
ATOM 819 C CA . ARG A 1 108 ? -13.838 -6.688 13.677 1.00 96.88 108 ARG A CA 1
ATOM 820 C C . ARG A 1 108 ? -12.943 -6.248 14.829 1.00 96.88 108 ARG A C 1
ATOM 822 O O . ARG A 1 108 ? -12.007 -5.486 14.614 1.00 96.88 108 ARG A O 1
ATOM 829 N N . ILE A 1 109 ? -13.171 -6.787 16.026 1.00 97.81 109 ILE A N 1
ATOM 830 C CA . ILE A 1 109 ? -12.354 -6.527 17.215 1.00 97.81 109 ILE A CA 1
ATOM 831 C C . ILE A 1 109 ? -10.900 -6.941 16.978 1.00 97.81 109 ILE A C 1
ATOM 833 O O . ILE A 1 109 ? -9.998 -6.169 17.291 1.00 97.81 109 ILE A O 1
ATOM 837 N N . ALA A 1 110 ? -10.651 -8.126 16.413 1.00 95.31 110 ALA A N 1
ATOM 838 C CA . ALA A 1 110 ? -9.296 -8.597 16.136 1.00 95.31 110 ALA A CA 1
ATOM 839 C C . ALA A 1 110 ? -8.553 -7.690 15.140 1.00 95.31 110 ALA A C 1
ATOM 841 O O . ALA A 1 110 ? -7.371 -7.415 15.333 1.00 95.31 110 ALA A O 1
ATOM 842 N N . PHE A 1 111 ? -9.241 -7.191 14.109 1.00 96.69 111 PHE A N 1
ATOM 843 C CA . PHE A 1 111 ? -8.688 -6.224 13.160 1.00 96.69 111 PHE A CA 1
ATOM 844 C C . PHE A 1 111 ? -8.384 -4.871 13.822 1.00 96.69 111 PHE A C 1
ATOM 846 O O . PHE A 1 111 ? -7.269 -4.367 13.707 1.00 96.69 111 PHE A O 1
ATOM 853 N N . LEU A 1 112 ? -9.354 -4.302 14.545 1.00 98.12 112 LEU A N 1
ATOM 854 C CA . LEU A 1 112 ? -9.246 -2.987 15.188 1.00 98.12 112 LEU A CA 1
ATOM 855 C C . LEU A 1 112 ? -8.179 -2.959 16.291 1.00 98.12 112 LEU A C 1
ATOM 857 O O . LEU A 1 112 ? -7.480 -1.960 16.454 1.00 98.12 112 LEU A O 1
ATOM 861 N N . ARG A 1 113 ? -8.030 -4.060 17.036 1.00 97.62 113 ARG A N 1
ATOM 862 C CA . ARG A 1 113 ? -7.130 -4.145 18.192 1.00 97.62 113 ARG A CA 1
ATOM 863 C C . ARG A 1 113 ? -5.668 -3.918 17.818 1.00 97.62 113 ARG A C 1
ATOM 865 O O . ARG A 1 113 ? -4.955 -3.270 18.575 1.00 97.62 113 ARG A O 1
ATOM 872 N N . GLU A 1 114 ? -5.227 -4.394 16.657 1.00 97.00 114 GLU A N 1
ATOM 873 C CA . GLU A 1 114 ? -3.844 -4.178 16.216 1.00 97.00 114 GLU A CA 1
ATOM 874 C C . GLU A 1 114 ? -3.558 -2.703 15.890 1.00 97.00 114 GLU A C 1
ATOM 876 O O . GLU A 1 114 ? -2.460 -2.222 16.163 1.00 97.00 114 GLU A O 1
ATOM 881 N N . PHE A 1 115 ? -4.548 -1.949 15.396 1.00 97.94 115 PHE A N 1
ATOM 882 C CA . PHE A 1 115 ? -4.412 -0.498 15.226 1.00 97.94 115 PHE A CA 1
ATOM 883 C C . PHE A 1 115 ? -4.382 0.232 16.569 1.00 97.94 115 PHE A C 1
ATOM 885 O O . PHE A 1 115 ? -3.521 1.086 16.764 1.00 97.94 115 PHE A O 1
ATOM 892 N N . ALA A 1 116 ? -5.265 -0.129 17.507 1.00 97.81 116 ALA A N 1
ATOM 893 C CA . ALA A 1 116 ? -5.260 0.445 18.854 1.00 97.81 116 ALA A CA 1
ATOM 894 C C . ALA A 1 116 ? -3.903 0.225 19.548 1.00 97.81 116 ALA A C 1
ATOM 896 O O . ALA A 1 116 ? -3.258 1.190 19.953 1.00 97.81 116 ALA A O 1
ATOM 897 N N . HIS A 1 117 ? -3.403 -1.017 19.566 1.00 97.25 117 HIS A N 1
ATOM 898 C CA . HIS A 1 117 ? -2.082 -1.336 20.115 1.00 97.25 117 HIS A CA 1
ATOM 899 C C . HIS A 1 117 ? -0.953 -0.566 19.424 1.00 97.25 117 HIS A C 1
ATOM 901 O O . HIS A 1 117 ? 0.005 -0.143 20.075 1.00 97.25 117 HIS A O 1
ATOM 907 N N . TRP A 1 118 ? -1.035 -0.388 18.105 1.00 97.81 118 TRP A N 1
ATOM 908 C CA . TRP A 1 118 ? -0.041 0.379 17.372 1.00 97.81 118 TRP A CA 1
ATOM 909 C C . TRP A 1 118 ? -0.044 1.857 17.778 1.00 97.81 118 TRP A C 1
ATOM 911 O O . TRP A 1 118 ? 1.028 2.392 18.069 1.00 97.81 118 TRP A O 1
ATOM 921 N N . TYR A 1 119 ? -1.207 2.504 17.885 1.00 98.00 119 TYR A N 1
ATOM 922 C CA . TYR A 1 119 ? -1.294 3.886 18.364 1.00 98.00 119 TYR A CA 1
ATOM 923 C C . TYR A 1 119 ? -0.775 4.043 19.800 1.00 98.00 119 TYR A C 1
ATOM 925 O O . TYR A 1 119 ? 0.036 4.934 20.068 1.00 98.00 119 TYR A O 1
ATOM 933 N N . GLU A 1 120 ? -1.152 3.134 20.702 1.00 96.75 120 GLU A N 1
ATOM 934 C CA . GLU A 1 120 ? -0.657 3.107 22.086 1.00 96.75 120 GLU A CA 1
ATOM 935 C C . GLU A 1 120 ? 0.864 2.947 22.139 1.00 96.75 120 GLU A C 1
ATOM 937 O O . GLU A 1 120 ? 1.543 3.602 22.929 1.00 96.75 120 GLU A O 1
ATOM 942 N N . SER A 1 121 ? 1.426 2.119 21.254 1.00 96.62 121 SER A N 1
ATOM 943 C CA . SER A 1 121 ? 2.871 1.895 21.169 1.00 96.62 121 SER A CA 1
ATOM 944 C C . SER A 1 121 ? 3.668 3.127 20.727 1.00 96.62 121 SER A C 1
ATOM 946 O O . SER A 1 121 ? 4.886 3.134 20.877 1.00 96.62 121 SER A O 1
ATOM 948 N N . MET A 1 122 ? 2.991 4.136 20.168 1.00 96.06 122 MET A N 1
ATOM 949 C CA . MET A 1 122 ? 3.533 5.456 19.828 1.00 96.06 122 MET A CA 1
ATOM 950 C C . MET A 1 122 ? 3.196 6.510 20.905 1.00 96.06 122 MET A C 1
ATOM 952 O O . MET A 1 122 ? 3.172 7.716 20.622 1.00 96.06 122 MET A O 1
ATOM 956 N N . GLY A 1 123 ? 2.821 6.069 22.111 1.00 94.25 123 GLY A N 1
ATOM 957 C CA . GLY A 1 123 ? 2.463 6.928 23.240 1.00 94.25 123 GLY A CA 1
ATOM 958 C C . GLY A 1 123 ? 1.219 7.784 23.000 1.00 94.25 123 GLY A C 1
ATOM 959 O O . GLY A 1 123 ? 1.055 8.814 23.648 1.00 94.25 123 GLY A O 1
ATOM 960 N N . SER A 1 124 ? 0.374 7.411 22.035 1.00 91.81 124 SER A N 1
ATOM 961 C CA . SER A 1 124 ? -0.768 8.218 21.612 1.00 91.81 124 SER A CA 1
ATOM 962 C C . SER A 1 124 ? -2.062 7.603 22.119 1.00 91.81 124 SER A C 1
ATOM 964 O O . SER A 1 124 ? -2.472 6.538 21.672 1.00 91.81 124 SER A O 1
ATOM 966 N N . THR A 1 125 ? -2.713 8.299 23.047 1.00 85.38 125 THR A N 1
ATOM 967 C CA . THR A 1 125 ? -4.043 7.933 23.553 1.00 85.38 125 THR A CA 1
ATOM 968 C C . THR A 1 125 ? -5.168 8.639 22.811 1.00 85.38 125 THR A C 1
ATOM 970 O O . THR A 1 125 ? -6.305 8.219 22.946 1.00 85.38 125 THR A O 1
ATOM 973 N N . ARG A 1 126 ? -4.856 9.682 22.026 1.00 93.44 126 ARG A N 1
ATOM 974 C CA . ARG A 1 126 ? -5.797 10.412 21.170 1.00 93.44 126 ARG A CA 1
ATOM 975 C C . ARG A 1 126 ? -5.284 10.479 19.740 1.00 93.44 126 ARG A C 1
ATOM 977 O O . ARG A 1 126 ? -4.189 10.997 19.496 1.00 93.44 126 ARG A O 1
ATOM 984 N N . VAL A 1 127 ? -6.106 10.014 18.805 1.00 97.25 127 VAL A N 1
ATOM 985 C CA . VAL A 1 127 ? -5.781 9.967 17.376 1.00 97.25 127 VAL A CA 1
ATOM 986 C C . VAL A 1 127 ? -6.822 10.719 16.558 1.00 97.25 127 VAL A C 1
ATOM 988 O O . VAL A 1 127 ? -8.026 10.604 16.777 1.00 97.25 127 VAL A O 1
ATOM 991 N N . TYR A 1 128 ? -6.349 11.463 15.568 1.00 97.06 128 TYR A N 1
ATOM 992 C CA . TYR A 1 128 ? -7.173 12.050 14.527 1.00 97.06 128 TYR A CA 1
ATOM 993 C C . TYR A 1 128 ? -6.935 11.288 13.230 1.00 97.06 128 TYR A C 1
ATOM 995 O O . TYR A 1 128 ? -5.836 11.359 12.679 1.00 97.06 128 TYR A O 1
ATOM 1003 N N . TYR A 1 129 ? -7.939 10.554 12.750 1.00 97.38 129 TYR A N 1
ATOM 1004 C CA . TYR A 1 129 ? -7.861 9.912 11.443 1.00 97.38 129 TYR A CA 1
ATOM 1005 C C . TYR A 1 129 ? -8.352 10.903 10.388 1.00 97.38 129 TYR A C 1
ATOM 1007 O O . TYR A 1 129 ? -9.539 11.214 10.305 1.00 97.38 129 TYR A O 1
ATOM 1015 N N . ALA A 1 130 ? -7.414 11.486 9.654 1.00 95.88 130 ALA A N 1
ATOM 1016 C CA . ALA A 1 130 ? -7.648 12.692 8.880 1.00 95.88 130 ALA A CA 1
ATOM 1017 C C . ALA A 1 130 ? -7.802 12.413 7.384 1.00 95.88 130 ALA A C 1
ATOM 1019 O O . ALA A 1 130 ? -7.047 11.626 6.815 1.00 95.88 130 ALA A O 1
ATOM 1020 N N . THR A 1 131 ? -8.709 13.139 6.738 1.00 95.44 131 THR A N 1
ATOM 1021 C CA . THR A 1 131 ? -8.832 13.238 5.278 1.00 95.44 131 THR A CA 1
ATOM 1022 C C . THR A 1 131 ? -8.684 14.690 4.805 1.00 95.44 131 THR A C 1
ATOM 1024 O O . THR A 1 131 ? -8.745 15.602 5.626 1.00 95.44 131 THR A O 1
ATOM 1027 N N . GLY A 1 132 ? -8.513 14.920 3.498 1.00 93.50 132 GLY A N 1
ATOM 1028 C CA . GLY A 1 132 ? -8.629 16.251 2.873 1.00 93.50 132 GLY A CA 1
ATOM 1029 C C . GLY A 1 132 ? -10.053 16.537 2.386 1.00 93.50 132 GLY A C 1
ATOM 1030 O O . GLY A 1 132 ? -10.868 15.611 2.331 1.00 93.50 132 GLY A O 1
ATOM 1031 N N . THR A 1 133 ? -10.366 17.780 2.009 1.00 92.56 133 THR A N 1
ATOM 1032 C CA . THR A 1 133 ? -11.728 18.144 1.578 1.00 92.56 133 THR A CA 1
ATOM 1033 C C . THR A 1 133 ? -12.179 17.449 0.294 1.00 92.56 133 THR A C 1
ATOM 1035 O O . THR A 1 133 ? -13.340 17.062 0.188 1.00 92.56 133 THR A O 1
ATOM 1038 N N . VAL A 1 134 ? -11.285 17.225 -0.671 1.00 88.88 134 VAL A N 1
ATOM 1039 C CA . VAL A 1 134 ? -11.651 16.647 -1.984 1.00 88.88 134 VAL A CA 1
ATOM 1040 C C . VAL A 1 134 ? -11.634 15.105 -1.970 1.00 88.88 134 VAL A C 1
ATOM 1042 O O . VAL A 1 134 ? -11.671 14.451 -3.012 1.00 88.88 134 VAL A O 1
ATOM 1045 N N . THR A 1 135 ? -11.555 14.491 -0.788 1.00 83.44 135 THR A N 1
ATOM 1046 C CA . THR A 1 135 ? -11.464 13.034 -0.634 1.00 83.44 135 THR A CA 1
ATOM 1047 C C . THR A 1 135 ? -12.777 12.303 -0.961 1.00 83.44 135 THR A C 1
ATOM 1049 O O . THR A 1 135 ? -13.873 12.816 -0.754 1.00 83.44 135 THR A O 1
ATOM 1052 N N . GLU A 1 136 ? -12.670 11.037 -1.372 1.00 81.50 136 GLU A N 1
ATOM 1053 C CA . GLU A 1 136 ? -13.803 10.101 -1.532 1.00 81.50 136 GLU A CA 1
ATOM 1054 C C . GLU A 1 136 ? -13.801 8.987 -0.462 1.00 81.50 136 GLU A C 1
ATOM 1056 O O . GLU A 1 136 ? -14.385 7.909 -0.646 1.00 81.50 136 GLU A O 1
ATOM 1061 N N . CYS A 1 137 ? -13.050 9.193 0.624 1.00 87.44 137 CYS A N 1
ATOM 1062 C CA . CYS A 1 137 ? -12.806 8.191 1.662 1.00 87.44 137 CYS A CA 1
ATOM 1063 C C . CYS A 1 137 ? -13.360 8.594 3.035 1.00 87.44 137 CYS A C 1
ATOM 1065 O O . CYS A 1 137 ? -13.060 7.917 4.018 1.00 87.44 137 CYS A O 1
ATOM 1067 N N . ARG A 1 138 ? -14.157 9.667 3.141 1.00 92.38 138 ARG A N 1
ATOM 1068 C CA . ARG A 1 138 ? -14.603 10.184 4.443 1.00 92.38 138 ARG A CA 1
ATOM 1069 C C . ARG A 1 138 ? -15.421 9.157 5.224 1.00 92.38 138 ARG A C 1
ATOM 1071 O O . ARG A 1 138 ? -15.107 8.872 6.374 1.00 92.38 138 ARG A O 1
ATOM 1078 N N . GLU A 1 139 ? -16.389 8.528 4.575 1.00 94.00 139 GLU A N 1
ATOM 1079 C CA . GLU A 1 139 ? -17.243 7.506 5.178 1.00 94.00 139 GLU A CA 1
ATOM 1080 C C . GLU A 1 139 ? -16.444 6.265 5.604 1.00 94.00 139 GLU A C 1
ATOM 1082 O O . GLU A 1 139 ? -16.803 5.581 6.560 1.00 94.00 139 GLU A O 1
ATOM 1087 N N . GLU A 1 140 ? -15.331 5.977 4.921 1.00 93.81 140 GLU A N 1
ATOM 1088 C CA . GLU A 1 140 ? -14.421 4.898 5.305 1.00 93.81 140 GLU A CA 1
ATOM 1089 C C . GLU A 1 140 ? -13.732 5.197 6.644 1.00 93.81 140 GLU A C 1
ATOM 1091 O O . GLU A 1 140 ? -13.660 4.333 7.523 1.00 93.81 140 GLU A O 1
ATOM 1096 N N . VAL A 1 141 ? -13.249 6.430 6.795 1.00 95.44 141 VAL A N 1
ATOM 1097 C CA . VAL A 1 141 ? -12.590 6.926 8.007 1.00 95.44 141 VAL A CA 1
ATOM 1098 C C . VAL A 1 141 ? -13.585 7.031 9.161 1.00 95.44 141 VAL A C 1
ATOM 1100 O O . VAL A 1 141 ? -13.253 6.628 10.278 1.00 95.44 141 VAL A O 1
ATOM 1103 N N . ASP A 1 142 ? -14.806 7.504 8.902 1.00 97.06 142 ASP A N 1
ATOM 1104 C CA . ASP A 1 142 ?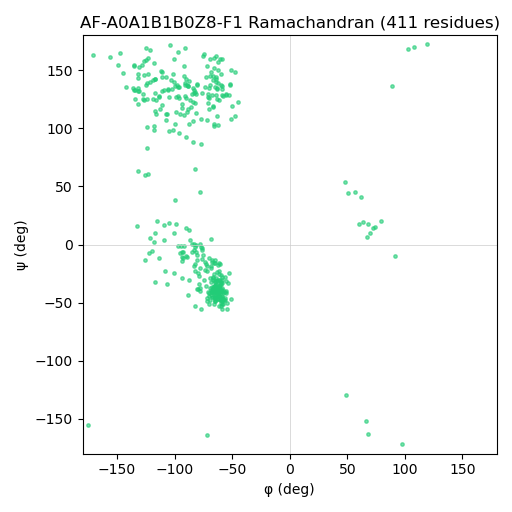 -15.879 7.572 9.897 1.00 97.06 142 ASP A CA 1
ATOM 1105 C C . ASP A 1 142 ? -16.260 6.171 10.398 1.00 97.06 142 ASP A C 1
ATOM 1107 O O . ASP A 1 142 ? -16.307 5.948 11.609 1.00 97.06 142 ASP A O 1
ATOM 1111 N N . LEU A 1 143 ? -16.449 5.198 9.493 1.00 97.19 143 LEU A N 1
ATOM 1112 C CA . LEU A 1 143 ? -16.765 3.815 9.866 1.00 97.19 143 LEU A CA 1
ATOM 1113 C C . LEU A 1 143 ? -15.657 3.192 10.722 1.00 97.19 143 LEU A C 1
ATOM 1115 O O . LEU A 1 143 ? -15.943 2.546 11.730 1.00 97.19 143 LEU A O 1
ATOM 1119 N N . PHE A 1 144 ? -14.395 3.374 10.326 1.00 97.94 144 PHE A N 1
ATOM 1120 C CA . PHE A 1 144 ? -13.255 2.842 11.070 1.00 97.94 144 PHE A CA 1
ATOM 1121 C C . PHE A 1 144 ? -13.123 3.481 12.454 1.00 97.94 144 PHE A C 1
ATOM 1123 O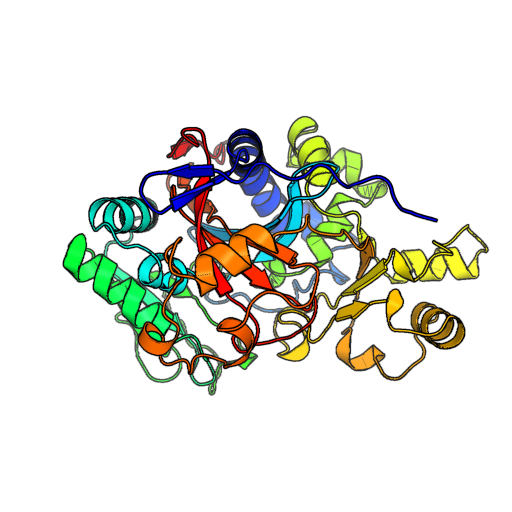 O . PHE A 1 144 ? -13.003 2.769 13.451 1.00 97.94 144 PHE A O 1
ATOM 1130 N N . SER A 1 145 ? -13.189 4.812 12.524 1.00 98.19 145 SER A N 1
ATOM 1131 C CA . SER A 1 145 ? -13.036 5.555 13.778 1.00 98.19 145 SER A CA 1
ATOM 1132 C C . SER A 1 145 ? -14.192 5.276 14.741 1.00 98.19 145 SER A C 1
ATOM 1134 O O . SER A 1 145 ? -13.962 5.072 15.931 1.00 98.19 145 SER A O 1
ATOM 1136 N N . GLY A 1 146 ? -15.426 5.210 14.228 1.00 98.31 146 GLY A N 1
ATOM 1137 C CA . GLY A 1 146 ? -16.604 4.822 15.002 1.00 98.31 146 GLY A CA 1
ATOM 1138 C C . GLY A 1 146 ? -16.462 3.417 15.578 1.00 98.31 146 GLY A C 1
ATOM 1139 O O . GLY A 1 146 ? -16.575 3.242 16.783 1.00 98.31 146 GLY A O 1
ATOM 1140 N N . ALA A 1 147 ? -16.096 2.427 14.758 1.00 98.06 147 ALA A N 1
ATOM 1141 C CA . ALA A 1 147 ? -15.932 1.055 15.235 1.00 98.06 147 ALA A CA 1
ATOM 1142 C C . ALA A 1 147 ? -14.821 0.917 16.292 1.00 98.06 147 ALA A C 1
ATOM 1144 O O . ALA A 1 147 ? -14.996 0.214 17.284 1.00 98.06 147 ALA A O 1
ATOM 1145 N N . LEU A 1 148 ? -13.686 1.597 16.117 1.00 98.06 148 LEU A N 1
ATOM 1146 C CA . LEU A 1 148 ? -12.583 1.556 17.080 1.00 98.06 148 LEU A CA 1
ATOM 1147 C C . LEU A 1 148 ? -12.985 2.191 18.429 1.00 98.06 148 LEU A C 1
ATOM 1149 O O . LEU A 1 148 ? -12.637 1.668 19.487 1.00 98.06 148 LEU A O 1
ATOM 1153 N N . ARG A 1 149 ? -13.785 3.263 18.402 1.00 98.00 149 ARG A N 1
ATOM 1154 C CA . ARG A 1 149 ? -14.351 3.891 19.603 1.00 98.00 149 ARG A CA 1
ATOM 1155 C C . ARG A 1 149 ? -15.413 3.018 20.265 1.00 98.00 149 ARG A C 1
ATOM 1157 O O . ARG A 1 149 ? -15.324 2.748 21.456 1.00 98.00 149 ARG A O 1
ATOM 1164 N N . ASP A 1 150 ? -16.392 2.558 19.498 1.00 98.25 150 ASP A N 1
ATOM 1165 C CA . ASP A 1 150 ? -17.573 1.875 20.026 1.00 98.25 150 ASP A CA 1
ATOM 1166 C C . ASP A 1 150 ? -17.242 0.457 20.509 1.00 98.25 150 ASP A C 1
ATOM 1168 O O . ASP A 1 150 ? -17.790 -0.002 21.509 1.00 98.25 150 ASP A O 1
ATOM 1172 N N . MET A 1 151 ? -16.325 -0.241 19.827 1.00 98.19 151 MET A N 1
ATOM 1173 C CA . MET A 1 151 ? -15.977 -1.630 20.150 1.00 98.19 151 MET A CA 1
ATOM 1174 C C . MET A 1 151 ? -14.783 -1.758 21.101 1.00 98.19 151 MET A C 1
ATOM 1176 O O . MET A 1 151 ? -14.701 -2.754 21.820 1.00 98.19 151 MET A O 1
ATOM 1180 N N . LEU A 1 152 ? -13.838 -0.805 21.092 1.00 97.75 152 LEU A N 1
ATOM 1181 C CA . LEU A 1 152 ? -12.616 -0.870 21.911 1.00 97.75 152 LEU A CA 1
ATOM 1182 C C . LEU A 1 152 ? -12.462 0.286 22.907 1.00 97.75 152 LEU A C 1
ATOM 1184 O O . LEU A 1 152 ? -11.529 0.259 23.705 1.00 97.75 152 LEU A O 1
ATOM 1188 N N . GLY A 1 153 ? -13.336 1.294 22.883 1.00 97.56 153 GLY A N 1
ATOM 1189 C CA . GLY A 1 153 ? -13.238 2.455 23.774 1.00 97.56 153 GLY A CA 1
ATOM 1190 C C . GLY A 1 153 ? -12.033 3.358 23.496 1.00 97.56 153 GLY A C 1
ATOM 1191 O O . GLY A 1 153 ? -11.647 4.134 24.367 1.00 97.56 153 GLY A O 1
ATOM 1192 N N . PHE A 1 154 ? -11.410 3.254 22.319 1.00 97.50 154 PHE A N 1
ATOM 1193 C CA . PHE A 1 154 ? -10.207 4.018 21.990 1.00 97.50 154 PHE A CA 1
ATOM 1194 C C . PHE A 1 154 ? -10.565 5.425 21.472 1.00 97.50 154 PHE A C 1
ATOM 1196 O O . PHE A 1 154 ? -11.458 5.578 20.633 1.00 97.50 154 PHE A O 1
ATOM 1203 N N . ASP A 1 155 ? -9.869 6.460 21.958 1.00 96.94 155 ASP A N 1
ATOM 1204 C CA . ASP A 1 155 ? -10.125 7.866 21.605 1.00 96.94 155 ASP A CA 1
ATOM 1205 C C . ASP A 1 155 ? -9.555 8.189 20.212 1.00 96.94 155 ASP A C 1
ATOM 1207 O O . ASP A 1 155 ? -8.414 8.630 20.037 1.00 96.94 155 ASP A O 1
ATOM 1211 N N . ILE A 1 156 ? -10.377 7.922 19.195 1.00 97.88 156 ILE A N 1
ATOM 1212 C CA . ILE A 1 156 ? -10.125 8.280 17.801 1.00 97.88 156 ILE A CA 1
ATOM 1213 C C . ILE A 1 156 ? -11.280 9.097 17.218 1.00 97.88 156 ILE A C 1
ATOM 1215 O O . ILE A 1 156 ? -12.471 8.798 17.399 1.00 97.88 156 ILE A O 1
ATOM 1219 N N . THR A 1 157 ? -10.917 10.138 16.475 1.00 97.25 157 THR A N 1
ATOM 1220 C CA . THR A 1 157 ? -11.861 11.031 15.800 1.00 97.25 157 THR A CA 1
ATOM 1221 C C . THR A 1 157 ? -11.508 11.148 14.326 1.00 97.25 157 THR A C 1
ATOM 1223 O O . THR A 1 157 ? -10.364 11.435 13.980 1.00 97.25 157 THR A O 1
ATOM 1226 N N . SER A 1 158 ? -12.491 10.943 13.455 1.00 97.12 158 SER A N 1
ATOM 1227 C CA . SER A 1 158 ? -12.362 11.242 12.035 1.00 97.12 158 SER A CA 1
ATOM 1228 C C . SER A 1 158 ? -12.474 12.749 11.806 1.00 97.12 158 SER A C 1
ATOM 1230 O O . SER A 1 158 ? -13.398 13.391 12.310 1.00 97.12 158 SER A O 1
ATOM 1232 N N . ILE A 1 159 ? -11.535 13.328 11.059 1.00 95.94 159 ILE A N 1
ATOM 1233 C CA . ILE A 1 159 ? -11.496 14.774 10.795 1.00 95.94 159 ILE A CA 1
ATOM 1234 C C . ILE A 1 159 ? -11.216 15.071 9.322 1.00 95.94 159 ILE A C 1
ATOM 1236 O O . ILE A 1 159 ? -10.604 14.271 8.618 1.00 95.94 159 ILE A O 1
ATOM 1240 N N . ASN A 1 160 ? -11.654 16.235 8.856 1.00 95.25 160 ASN A N 1
ATOM 1241 C CA . ASN A 1 160 ? -11.188 16.841 7.620 1.00 95.25 160 ASN A CA 1
ATOM 1242 C C . ASN A 1 160 ? -10.145 17.895 8.001 1.00 95.25 160 ASN A C 1
ATOM 1244 O O . ASN A 1 160 ? -10.474 18.894 8.632 1.00 95.25 160 ASN A O 1
ATOM 1248 N N . ILE A 1 161 ? -8.892 17.671 7.615 1.00 93.88 161 ILE A N 1
ATOM 1249 C CA . ILE A 1 161 ? -7.751 18.482 8.050 1.00 93.88 161 ILE A CA 1
ATOM 1250 C C . ILE A 1 161 ? -7.767 19.925 7.515 1.00 93.88 161 ILE A C 1
ATOM 1252 O O . ILE A 1 161 ? -7.028 20.761 8.031 1.00 93.88 161 ILE A O 1
ATOM 1256 N N . ASP A 1 162 ? -8.584 20.226 6.499 1.00 91.69 162 ASP A N 1
ATOM 1257 C CA . ASP A 1 162 ? -8.740 21.585 5.966 1.00 91.69 162 ASP A CA 1
ATOM 1258 C C . ASP A 1 162 ? -9.650 22.462 6.840 1.00 91.69 162 ASP A C 1
ATOM 1260 O O . ASP A 1 162 ? -9.435 23.673 6.932 1.00 91.69 162 ASP A O 1
ATOM 1264 N N . VAL A 1 163 ? -10.670 21.865 7.470 1.00 91.44 163 VAL A N 1
ATOM 1265 C CA . VAL A 1 163 ? -11.746 22.598 8.167 1.00 91.44 163 VAL A CA 1
ATOM 1266 C C . VAL A 1 163 ? -11.790 22.326 9.667 1.00 91.44 163 VAL A C 1
ATOM 1268 O O . VAL A 1 163 ? -12.127 23.216 10.448 1.00 91.44 163 VAL A O 1
ATOM 1271 N N . ASP A 1 164 ? -11.421 21.119 10.086 1.00 92.25 164 ASP A N 1
ATOM 1272 C CA . ASP A 1 164 ? -11.414 20.721 11.484 1.00 92.25 164 ASP A CA 1
ATOM 1273 C C . ASP A 1 164 ? -10.062 21.072 12.111 1.00 92.25 164 ASP A C 1
ATOM 1275 O O . ASP A 1 164 ? -8.998 20.818 11.546 1.00 92.25 164 ASP A O 1
ATOM 1279 N N . THR A 1 165 ? -10.087 21.633 13.321 1.00 86.38 165 THR A N 1
ATOM 1280 C CA . THR A 1 165 ? -8.864 21.929 14.076 1.00 86.38 165 THR A CA 1
ATOM 1281 C C . THR A 1 165 ? -8.621 20.832 15.113 1.00 86.38 165 THR A C 1
ATOM 1283 O O . THR A 1 165 ? -9.302 20.825 16.144 1.00 86.38 165 THR A O 1
ATOM 1286 N N . PRO A 1 166 ? -7.671 19.903 14.891 1.00 87.44 166 PRO A N 1
ATOM 1287 C CA . PRO A 1 166 ? -7.307 18.927 15.911 1.00 87.44 166 PRO A CA 1
ATOM 1288 C C . PRO A 1 166 ? -6.800 19.635 17.175 1.00 87.44 166 PRO A C 1
ATOM 1290 O O . PRO A 1 166 ? -6.030 20.594 17.109 1.00 87.44 166 PRO A O 1
ATOM 1293 N N . ALA A 1 167 ? -7.219 19.165 18.354 1.00 85.31 167 ALA A N 1
ATOM 1294 C CA . ALA A 1 167 ? -6.719 19.712 19.614 1.00 85.31 167 ALA A CA 1
ATOM 1295 C C . ALA A 1 167 ? -5.208 19.442 19.755 1.00 85.31 167 ALA A C 1
ATOM 1297 O O . ALA A 1 167 ? -4.769 18.355 19.351 1.00 85.31 167 ALA A O 1
ATOM 1298 N N . PRO A 1 168 ? -4.428 20.371 20.352 1.00 82.69 168 PRO A N 1
ATOM 1299 C CA . PRO A 1 168 ? -2.968 20.293 20.448 1.00 82.69 168 PRO A CA 1
ATOM 1300 C C . PRO A 1 168 ? -2.441 18.935 20.928 1.00 82.69 168 PRO A C 1
ATOM 1302 O O . PRO A 1 168 ? -3.070 18.263 21.739 1.00 82.69 168 PRO A O 1
ATOM 1305 N N . HIS A 1 169 ? -1.250 18.561 20.452 1.00 80.94 169 HIS A N 1
ATOM 1306 C CA . HIS A 1 169 ? -0.506 17.361 20.870 1.00 80.94 169 HIS A CA 1
ATOM 1307 C C . HIS A 1 169 ? -1.117 15.992 20.515 1.00 80.94 169 HIS A C 1
ATOM 1309 O O . HIS A 1 169 ? -0.552 14.974 20.905 1.00 80.94 169 HIS A O 1
ATOM 1315 N N . GLY A 1 170 ? -2.209 15.926 19.747 1.00 89.50 170 GLY A N 1
ATOM 1316 C CA . GLY A 1 170 ? -2.689 14.644 19.214 1.00 89.50 170 GLY A CA 1
ATOM 1317 C C . GLY A 1 170 ? -1.842 14.092 18.060 1.00 89.50 170 GLY A C 1
ATOM 1318 O O . GLY A 1 170 ? -1.064 14.822 17.431 1.00 89.50 170 GLY A O 1
ATOM 1319 N N . LEU A 1 171 ? -2.030 12.800 17.784 1.00 95.81 171 LEU A N 1
ATOM 1320 C CA . LEU A 1 171 ? -1.449 12.096 16.641 1.00 95.81 171 LEU A CA 1
ATOM 1321 C C . LEU A 1 171 ? -2.402 12.165 15.446 1.00 95.81 171 LEU A C 1
ATOM 1323 O O . LEU A 1 171 ? -3.566 11.796 15.566 1.00 95.81 171 LEU A O 1
ATOM 1327 N N . VAL A 1 172 ? -1.909 12.597 14.290 1.00 96.69 172 VAL A N 1
ATOM 1328 C CA . VAL A 1 172 ? -2.649 12.548 13.026 1.00 96.69 172 VAL A CA 1
ATOM 1329 C C . VAL A 1 172 ? -2.254 11.279 12.277 1.00 96.69 172 VAL A C 1
ATOM 1331 O O . VAL A 1 172 ? -1.118 11.152 11.820 1.00 96.69 172 VAL A O 1
ATOM 1334 N N . ASP A 1 173 ? -3.192 10.348 12.136 1.00 96.94 173 ASP A N 1
ATOM 1335 C CA . ASP A 1 173 ? -3.111 9.294 11.127 1.00 96.94 173 ASP A CA 1
ATOM 1336 C C . ASP A 1 173 ? -3.704 9.855 9.838 1.00 96.94 173 ASP A C 1
ATOM 1338 O O . ASP A 1 173 ? -4.856 10.285 9.826 1.00 96.94 173 ASP A O 1
ATOM 1342 N N . ARG A 1 174 ? -2.914 9.945 8.769 1.00 93.94 174 ARG A N 1
ATOM 1343 C CA . ARG A 1 174 ? -3.371 10.592 7.538 1.00 93.94 174 ARG A CA 1
ATOM 1344 C C . ARG A 1 174 ? -3.903 9.575 6.537 1.00 93.94 174 ARG A C 1
ATOM 1346 O O . ARG A 1 174 ? -3.261 8.572 6.243 1.00 93.94 174 ARG A O 1
ATOM 1353 N N . LEU A 1 175 ? -5.040 9.909 5.945 1.00 93.81 175 LEU A N 1
ATOM 1354 C CA . LEU A 1 175 ? -5.556 9.356 4.699 1.00 93.81 175 LEU A CA 1
ATOM 1355 C C . LEU A 1 175 ? -5.847 10.514 3.739 1.00 93.81 175 LEU A C 1
ATOM 1357 O O . LEU A 1 175 ? -6.986 10.761 3.346 1.00 93.81 175 LEU A O 1
ATOM 1361 N N . PHE A 1 176 ? -4.801 11.277 3.434 1.00 92.12 176 PHE A N 1
ATOM 1362 C CA . PHE A 1 176 ? -4.855 12.352 2.456 1.00 92.12 176 PHE A CA 1
ATOM 1363 C C . PHE A 1 176 ? -3.475 12.655 1.885 1.00 92.12 176 PHE A C 1
ATOM 1365 O O . PHE A 1 176 ? -2.437 12.382 2.507 1.00 92.12 176 PHE A O 1
ATOM 1372 N N . TYR A 1 177 ? -3.489 13.319 0.741 1.00 91.00 177 TYR A N 1
ATOM 1373 C CA . TYR A 1 177 ? -2.330 13.967 0.143 1.00 91.00 177 TYR A CA 1
ATOM 1374 C C . TYR A 1 177 ? -2.625 15.452 -0.127 1.00 91.00 177 TYR A C 1
ATOM 1376 O O . TYR A 1 177 ? -3.778 15.879 -0.082 1.00 91.00 177 TYR A O 1
ATOM 1384 N N . ARG A 1 178 ? -1.614 16.266 -0.468 1.00 90.06 178 ARG A N 1
ATOM 1385 C CA . ARG A 1 178 ? -1.833 17.714 -0.656 1.00 90.06 178 ARG A CA 1
ATOM 1386 C C . ARG A 1 178 ? -2.777 18.078 -1.794 1.00 90.06 178 ARG A C 1
ATOM 1388 O O . ARG A 1 178 ? -3.441 19.096 -1.675 1.00 90.06 178 ARG A O 1
ATOM 1395 N N . SER A 1 179 ? -2.872 17.293 -2.870 1.00 89.75 179 SER A N 1
ATOM 1396 C CA . SER A 1 179 ? -3.827 17.615 -3.945 1.00 89.75 179 SER A CA 1
ATOM 1397 C C . SER A 1 179 ? -5.286 17.290 -3.606 1.00 89.75 179 SER A C 1
ATOM 1399 O O . SER A 1 179 ? -6.170 17.612 -4.396 1.00 89.75 179 SER A O 1
ATOM 1401 N N . GLU A 1 180 ? -5.554 16.710 -2.431 1.00 91.19 180 GLU A N 1
ATOM 1402 C CA . GLU A 1 180 ? -6.902 16.614 -1.851 1.00 91.19 180 GLU A CA 1
ATOM 1403 C C . GLU A 1 180 ? -7.234 17.771 -0.905 1.00 91.19 180 GLU A C 1
ATOM 1405 O O . GLU A 1 180 ? -8.371 17.841 -0.435 1.00 91.19 180 GLU A O 1
ATOM 1410 N N . LEU A 1 181 ? -6.267 18.646 -0.610 1.00 91.69 181 LEU A N 1
ATOM 1411 C CA . LEU A 1 181 ? -6.447 19.762 0.310 1.00 91.69 181 LEU A CA 1
ATOM 1412 C C . LEU A 1 181 ? -6.961 21.002 -0.421 1.00 91.69 181 LEU A C 1
ATOM 1414 O O . LEU A 1 181 ? -6.452 21.368 -1.483 1.00 91.69 181 LEU A O 1
ATOM 1418 N N . GLU A 1 182 ? -7.929 21.688 0.177 1.00 92.50 182 GLU A N 1
ATOM 1419 C CA . GLU A 1 182 ? -8.371 23.011 -0.287 1.00 92.50 182 GLU A CA 1
ATOM 1420 C C . GLU A 1 182 ? -7.429 24.130 0.163 1.00 92.50 182 GLU A C 1
ATOM 1422 O O . GLU A 1 182 ? -7.359 25.197 -0.461 1.00 92.50 182 GLU A O 1
ATOM 1427 N N . HIS A 1 183 ? -6.688 23.902 1.249 1.00 88.75 183 HIS A N 1
ATOM 1428 C CA . HIS A 1 183 ? -5.789 24.884 1.832 1.00 88.75 183 HIS A CA 1
ATOM 1429 C C . HIS A 1 183 ? -4.385 24.308 2.050 1.00 88.75 183 HIS A C 1
ATOM 1431 O O . HIS A 1 183 ? -4.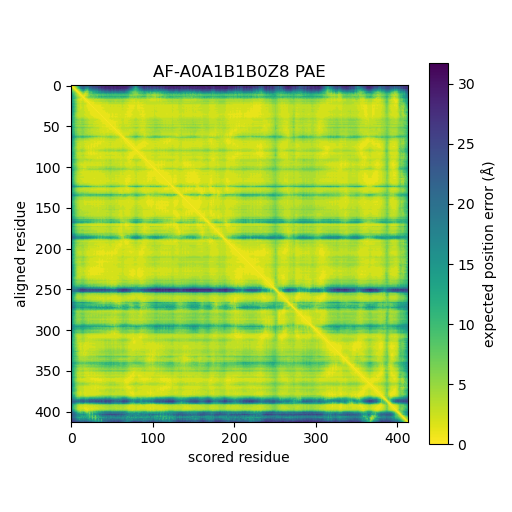204 23.102 2.210 1.00 88.75 183 HIS A O 1
ATOM 1437 N N . PRO A 1 184 ? -3.338 25.157 2.081 1.00 87.31 184 PRO A N 1
ATOM 1438 C CA . PRO A 1 184 ? -2.014 24.702 2.481 1.00 87.31 184 PRO A CA 1
ATOM 1439 C C . PRO A 1 184 ? -2.063 24.045 3.863 1.00 87.31 184 PRO A C 1
ATOM 1441 O O . PRO A 1 184 ? -2.565 24.644 4.814 1.00 87.31 184 PRO A O 1
ATOM 1444 N N . LEU A 1 185 ? -1.507 22.837 3.965 1.00 86.06 185 LEU A N 1
ATOM 1445 C CA . LEU A 1 185 ? -1.524 22.027 5.180 1.00 86.06 185 LEU A CA 1
ATOM 1446 C C . LEU A 1 185 ? -0.998 22.796 6.404 1.00 86.06 185 LEU A C 1
ATOM 1448 O O . LEU A 1 185 ? 0.125 23.306 6.395 1.00 86.06 185 LEU A O 1
ATOM 1452 N N . ARG A 1 186 ? -1.773 22.788 7.494 1.00 81.31 186 ARG A N 1
ATOM 1453 C CA . ARG A 1 186 ? -1.390 23.356 8.795 1.00 81.31 186 ARG A CA 1
ATOM 1454 C C . ARG A 1 186 ? -1.500 22.304 9.892 1.00 81.31 186 ARG A C 1
ATOM 1456 O O . ARG A 1 186 ? -2.475 22.253 10.626 1.00 81.31 186 ARG A O 1
ATOM 1463 N N . THR A 1 187 ? -0.472 21.479 10.045 1.00 75.75 187 THR A N 1
ATOM 1464 C CA . THR A 1 187 ? -0.417 20.479 11.129 1.00 75.75 187 THR A CA 1
ATOM 1465 C C . THR A 1 187 ? 0.084 21.051 12.455 1.00 75.75 187 THR A C 1
ATOM 1467 O O . THR A 1 187 ? 0.153 20.316 13.431 1.00 75.75 187 THR A O 1
ATOM 1470 N N . GLY A 1 188 ? 0.501 22.321 12.519 1.00 78.44 188 GLY A N 1
ATOM 1471 C CA . GLY A 1 188 ? 1.052 22.918 13.742 1.00 78.44 188 GLY A CA 1
ATOM 1472 C C . GLY A 1 188 ? 2.132 22.038 14.391 1.00 78.44 188 GLY A C 1
ATOM 1473 O O . GLY A 1 188 ? 3.045 21.568 13.715 1.00 78.44 188 GLY A O 1
ATOM 1474 N N . GLY A 1 189 ? 1.994 21.790 15.697 1.00 81.94 189 GLY A N 1
ATOM 1475 C CA . GLY A 1 189 ? 2.860 20.890 16.470 1.00 81.94 189 GLY A CA 1
ATOM 1476 C C . GLY A 1 189 ? 2.397 19.427 16.530 1.00 81.94 189 GLY A C 1
ATOM 1477 O O . GLY A 1 189 ? 2.869 18.693 17.397 1.00 81.94 189 GLY A O 1
ATOM 1478 N N . HIS A 1 190 ? 1.452 18.997 15.687 1.00 89.50 190 HIS A N 1
ATOM 1479 C CA . HIS A 1 190 ? 0.977 17.611 15.682 1.00 89.50 190 HIS A CA 1
ATOM 1480 C C . HIS A 1 190 ? 2.041 16.646 15.159 1.00 89.50 190 HIS A C 1
ATOM 1482 O O . HIS A 1 190 ? 2.798 16.951 14.234 1.00 89.50 190 HIS A O 1
ATOM 1488 N N . ARG A 1 191 ? 2.055 15.445 15.739 1.00 94.25 191 ARG A N 1
ATOM 1489 C CA . ARG A 1 191 ? 2.792 14.300 15.198 1.00 94.25 191 ARG A CA 1
ATOM 1490 C C . ARG A 1 191 ? 1.955 13.683 14.086 1.00 94.25 191 ARG A C 1
ATOM 1492 O O . ARG A 1 191 ? 0.748 13.536 14.254 1.00 94.25 191 ARG A O 1
ATOM 1499 N N . VAL A 1 192 ? 2.581 13.313 12.975 1.00 95.81 192 VAL A N 1
ATOM 1500 C CA . VAL A 1 192 ? 1.880 12.764 11.808 1.00 95.81 192 VAL A CA 1
ATOM 1501 C C . VAL A 1 192 ? 2.469 11.407 11.452 1.00 95.81 192 VAL A C 1
ATOM 1503 O O . VAL A 1 192 ? 3.680 11.269 11.266 1.00 95.81 192 VAL A O 1
ATOM 1506 N N . VAL A 1 193 ? 1.612 10.395 11.374 1.00 96.31 193 VAL A N 1
ATOM 1507 C CA . VAL A 1 193 ? 1.957 9.056 10.888 1.00 96.31 193 VAL A CA 1
ATOM 1508 C C . VAL A 1 193 ? 2.241 9.118 9.391 1.00 96.31 193 VAL A C 1
ATOM 1510 O O . VAL A 1 193 ? 1.519 9.779 8.644 1.00 96.31 193 VAL A O 1
ATOM 1513 N N . THR A 1 194 ? 3.288 8.425 8.950 1.00 93.75 194 THR A N 1
ATOM 1514 C CA . THR A 1 194 ? 3.781 8.479 7.573 1.00 93.75 194 THR A CA 1
ATOM 1515 C C . THR A 1 194 ? 3.925 9.923 7.075 1.00 93.75 194 THR A C 1
ATOM 1517 O O . THR A 1 194 ? 3.371 10.311 6.044 1.00 93.75 194 THR A O 1
ATOM 1520 N N . ALA A 1 195 ? 4.658 10.756 7.812 1.00 95.06 195 ALA A N 1
ATOM 1521 C CA . ALA A 1 195 ? 4.888 12.152 7.442 1.00 95.06 195 ALA A CA 1
ATOM 1522 C C . ALA A 1 195 ? 5.655 12.299 6.113 1.00 95.06 195 ALA A C 1
ATOM 1524 O O . ALA A 1 195 ? 5.655 13.367 5.513 1.00 95.06 195 ALA A O 1
ATOM 1525 N N . GLU A 1 196 ? 6.313 11.246 5.642 1.00 95.69 196 GLU A N 1
ATOM 1526 C CA . GLU A 1 196 ? 7.230 11.247 4.508 1.00 95.69 196 GLU A CA 1
ATOM 1527 C C . GLU A 1 196 ? 6.539 10.817 3.190 1.00 95.69 196 GLU A C 1
ATOM 1529 O O . GLU A 1 196 ? 6.463 9.617 2.920 1.00 95.69 196 GLU A O 1
ATOM 1534 N N . PRO A 1 197 ? 6.058 11.745 2.329 1.00 93.12 197 PRO A N 1
ATOM 1535 C CA . PRO A 1 197 ? 5.313 11.394 1.107 1.00 93.12 197 PRO A CA 1
ATOM 1536 C C . PRO A 1 197 ? 6.089 10.528 0.128 1.00 93.12 197 PRO A C 1
ATOM 1538 O O . PRO A 1 197 ? 5.517 9.726 -0.600 1.00 93.12 197 PRO A O 1
ATOM 1541 N N . TRP A 1 198 ? 7.406 10.702 0.080 1.00 93.62 198 TRP A N 1
ATOM 1542 C CA . TRP A 1 198 ? 8.264 9.981 -0.850 1.00 93.62 198 TRP A CA 1
ATOM 1543 C C . TRP A 1 198 ? 8.289 8.465 -0.598 1.00 93.62 198 TRP A C 1
ATOM 1545 O O . TRP A 1 198 ? 8.729 7.735 -1.482 1.00 93.62 198 TRP A O 1
ATOM 1555 N N . LEU A 1 199 ? 7.791 7.976 0.549 1.00 95.50 199 LEU A N 1
ATOM 1556 C CA . LEU A 1 199 ? 7.596 6.542 0.790 1.00 95.50 199 LEU A CA 1
ATOM 1557 C C . LEU A 1 199 ? 6.518 5.921 -0.117 1.00 95.50 199 LEU A C 1
ATOM 1559 O O . LEU A 1 199 ? 6.639 4.751 -0.461 1.00 95.50 199 LEU A O 1
ATOM 1563 N N . ASP A 1 200 ? 5.526 6.693 -0.574 1.00 93.62 200 ASP A N 1
ATOM 1564 C CA . ASP A 1 200 ? 4.535 6.242 -1.569 1.00 93.62 200 ASP A CA 1
ATOM 1565 C C . ASP A 1 200 ? 5.106 6.199 -3.003 1.00 93.62 200 ASP A C 1
ATOM 1567 O O . ASP A 1 200 ? 4.431 5.783 -3.951 1.00 93.62 200 ASP A O 1
ATOM 1571 N N . SER A 1 201 ? 6.354 6.640 -3.210 1.00 94.88 201 SER A N 1
ATOM 1572 C CA . SER A 1 201 ? 6.942 6.679 -4.545 1.00 94.88 201 SER A CA 1
ATOM 1573 C C . SER A 1 201 ? 7.233 5.274 -5.066 1.00 94.88 201 SER A C 1
ATOM 1575 O O . SER A 1 201 ? 8.016 4.504 -4.503 1.00 94.88 201 SER A O 1
ATOM 1577 N N . LYS A 1 202 ? 6.704 4.983 -6.257 1.00 94.81 202 LYS A N 1
ATOM 1578 C CA . LYS A 1 202 ? 6.989 3.744 -6.997 1.00 94.81 202 LYS A CA 1
ATOM 1579 C C . LYS A 1 202 ? 8.479 3.586 -7.337 1.00 94.81 202 LYS A C 1
ATOM 1581 O O . LYS A 1 202 ? 8.932 2.474 -7.596 1.00 94.81 202 LYS A O 1
ATOM 1586 N N . MET A 1 203 ? 9.261 4.666 -7.253 1.00 95.81 203 MET A N 1
ATOM 1587 C CA . MET A 1 203 ? 10.709 4.674 -7.463 1.00 95.81 203 MET A CA 1
ATOM 1588 C C . MET A 1 203 ? 11.472 3.697 -6.551 1.00 95.81 203 MET A C 1
ATOM 1590 O O . MET A 1 203 ? 12.508 3.173 -6.960 1.00 95.81 203 MET A O 1
ATOM 1594 N N . ILE A 1 204 ? 10.949 3.385 -5.356 1.00 97.31 204 ILE A N 1
ATOM 1595 C CA . ILE A 1 204 ? 11.545 2.405 -4.426 1.00 97.31 204 ILE A CA 1
ATOM 1596 C C . ILE A 1 204 ? 11.784 1.051 -5.113 1.00 97.31 204 ILE A C 1
ATOM 1598 O O . ILE A 1 204 ? 12.774 0.372 -4.845 1.00 97.31 204 ILE A O 1
ATOM 1602 N N . PHE A 1 205 ? 10.926 0.668 -6.060 1.00 98.19 205 PHE A N 1
ATOM 1603 C CA . PHE A 1 205 ? 11.072 -0.583 -6.795 1.00 98.19 205 PHE A CA 1
ATOM 1604 C C . PHE A 1 205 ? 12.294 -0.567 -7.712 1.00 98.19 205 PHE A C 1
ATOM 1606 O O . PHE A 1 205 ? 13.004 -1.566 -7.786 1.00 98.19 205 PHE A O 1
ATOM 1613 N N . ALA A 1 206 ? 12.559 0.551 -8.390 1.00 97.75 206 ALA A N 1
ATOM 1614 C CA . ALA A 1 206 ? 13.736 0.685 -9.242 1.00 97.75 206 ALA A CA 1
ATOM 1615 C C . ALA A 1 206 ? 15.026 0.740 -8.409 1.00 97.75 206 ALA A C 1
ATOM 1617 O O . ALA A 1 206 ? 16.014 0.114 -8.775 1.00 97.75 206 ALA A O 1
ATOM 1618 N N . VAL A 1 207 ? 14.988 1.394 -7.242 1.00 98.12 207 VAL A N 1
ATOM 1619 C CA . VAL A 1 207 ? 16.094 1.403 -6.267 1.00 98.12 207 VAL A CA 1
ATOM 1620 C C . VAL A 1 207 ? 16.458 -0.019 -5.829 1.00 98.12 207 VAL A C 1
ATOM 1622 O O . VAL A 1 207 ? 17.629 -0.385 -5.846 1.00 98.12 207 VAL A O 1
ATOM 1625 N N . LEU A 1 208 ? 15.464 -0.848 -5.488 1.00 98.38 208 LEU A N 1
ATOM 1626 C CA . LEU A 1 208 ? 15.688 -2.240 -5.077 1.00 98.38 208 LEU A CA 1
ATOM 1627 C C . LEU A 1 208 ? 16.372 -3.084 -6.162 1.00 98.38 208 LEU A C 1
ATOM 1629 O O . LEU A 1 208 ? 17.143 -3.988 -5.835 1.00 98.38 208 LEU A O 1
ATOM 1633 N N . HIS A 1 209 ? 16.097 -2.806 -7.436 1.00 97.75 209 HIS A N 1
ATOM 1634 C CA . HIS A 1 209 ? 16.621 -3.564 -8.576 1.00 97.75 209 HIS A CA 1
ATOM 1635 C C . HIS A 1 209 ? 17.867 -2.935 -9.214 1.00 97.75 209 HIS A C 1
ATOM 1637 O O . HIS A 1 209 ? 18.436 -3.529 -10.129 1.00 97.75 209 HIS A O 1
ATOM 1643 N N . ASP A 1 210 ? 18.341 -1.786 -8.724 1.00 96.56 210 ASP A N 1
ATOM 1644 C CA . ASP A 1 210 ? 19.583 -1.193 -9.213 1.00 96.56 210 ASP A CA 1
ATOM 1645 C C . ASP A 1 210 ? 20.787 -2.028 -8.761 1.00 96.56 210 ASP A C 1
ATOM 1647 O O . ASP A 1 210 ? 21.082 -2.162 -7.567 1.00 96.56 210 ASP A O 1
ATOM 1651 N N . ALA A 1 211 ? 21.508 -2.585 -9.734 1.00 95.12 211 ALA A N 1
ATOM 1652 C CA . ALA A 1 211 ? 22.706 -3.370 -9.484 1.00 95.12 211 ALA A CA 1
ATOM 1653 C C . ALA A 1 211 ? 23.784 -2.552 -8.755 1.00 95.12 211 ALA A C 1
ATOM 1655 O O . ALA A 1 211 ? 24.467 -3.108 -7.889 1.00 95.12 211 ALA A O 1
ATOM 1656 N N . SER A 1 212 ? 23.895 -1.244 -9.030 1.00 95.56 212 SER A N 1
ATOM 1657 C CA . SER A 1 212 ? 24.909 -0.377 -8.418 1.00 95.56 212 SER A CA 1
ATOM 1658 C C . SER A 1 212 ? 24.676 -0.142 -6.926 1.00 95.56 212 SER A C 1
ATOM 1660 O O . SER A 1 212 ? 25.592 0.275 -6.226 1.00 95.56 212 SER A O 1
ATOM 1662 N N . LEU A 1 213 ? 23.461 -0.396 -6.434 1.00 97.31 213 LEU A N 1
ATOM 1663 C CA . LEU A 1 213 ? 23.107 -0.256 -5.024 1.00 97.31 213 LEU A CA 1
ATOM 1664 C C . LEU A 1 213 ? 23.222 -1.562 -4.236 1.00 97.31 213 LEU A C 1
ATOM 1666 O O . LEU A 1 213 ? 22.971 -1.546 -3.036 1.00 97.31 213 LEU A O 1
ATOM 1670 N N . THR A 1 214 ? 23.595 -2.683 -4.865 1.00 97.94 214 THR A N 1
ATOM 1671 C CA . THR A 1 214 ? 23.565 -4.005 -4.214 1.00 97.94 214 THR A CA 1
ATOM 1672 C C . THR A 1 214 ? 24.345 -4.027 -2.903 1.00 97.94 214 THR A C 1
ATOM 1674 O O . THR A 1 214 ? 23.747 -4.320 -1.877 1.00 97.94 214 THR A O 1
ATOM 1677 N N . ALA A 1 215 ? 25.626 -3.645 -2.908 1.00 98.12 215 ALA A N 1
ATOM 1678 C CA . ALA A 1 215 ? 26.455 -3.683 -1.700 1.00 98.12 215 ALA A CA 1
ATOM 1679 C C . ALA A 1 215 ? 25.875 -2.813 -0.568 1.00 98.12 215 ALA A C 1
ATOM 1681 O O . ALA A 1 215 ? 25.749 -3.258 0.568 1.00 98.12 215 ALA A O 1
ATOM 1682 N N . VAL A 1 216 ? 25.441 -1.596 -0.905 1.00 97.94 216 VAL A N 1
ATOM 1683 C CA . VAL A 1 216 ? 24.865 -0.643 0.053 1.00 97.94 216 VAL A CA 1
ATOM 1684 C C . VAL A 1 216 ? 23.527 -1.137 0.616 1.00 97.94 216 VAL A C 1
ATOM 1686 O O . VAL A 1 216 ? 23.246 -0.966 1.802 1.00 97.94 216 VAL A O 1
ATOM 1689 N N . LEU A 1 217 ? 22.687 -1.752 -0.217 1.00 98.25 217 LEU A N 1
ATOM 1690 C CA . LEU A 1 217 ? 21.427 -2.353 0.211 1.00 98.25 217 LEU A CA 1
ATOM 1691 C C . LEU A 1 217 ? 21.676 -3.585 1.087 1.00 98.25 217 LEU A C 1
ATOM 1693 O O . LEU A 1 217 ? 21.029 -3.729 2.116 1.00 98.25 217 LEU A O 1
ATOM 1697 N N . GLU A 1 218 ? 22.612 -4.462 0.731 1.00 98.38 218 GLU A N 1
ATOM 1698 C CA . GLU A 1 218 ? 22.953 -5.629 1.555 1.00 98.38 218 GLU A CA 1
ATOM 1699 C C . GLU A 1 218 ? 23.448 -5.217 2.942 1.00 98.38 218 GLU A C 1
ATOM 1701 O O . GLU A 1 218 ? 23.030 -5.818 3.929 1.00 98.38 218 GLU A O 1
ATOM 1706 N N . GLU A 1 219 ? 24.254 -4.158 3.022 1.00 97.75 219 GLU A N 1
ATOM 1707 C CA . GLU A 1 219 ? 24.693 -3.562 4.285 1.00 97.75 219 GLU A CA 1
ATOM 1708 C C . GLU A 1 219 ? 23.522 -2.950 5.071 1.00 97.75 219 GLU A C 1
ATOM 1710 O O . GLU A 1 219 ? 23.355 -3.220 6.258 1.00 97.75 219 GLU A O 1
ATOM 1715 N N . SER A 1 220 ? 22.676 -2.153 4.411 1.00 96.56 220 SER A N 1
ATOM 1716 C CA . SER A 1 220 ? 21.641 -1.357 5.089 1.00 96.56 220 SER A CA 1
ATOM 1717 C C . SER A 1 220 ? 20.399 -2.158 5.476 1.00 96.56 220 SER A C 1
ATOM 1719 O O . SER A 1 220 ? 19.785 -1.900 6.513 1.00 96.56 220 SER A O 1
ATOM 1721 N N . ILE A 1 221 ? 19.977 -3.088 4.615 1.00 96.94 221 ILE A N 1
ATOM 1722 C CA . ILE A 1 221 ? 18.734 -3.846 4.789 1.00 96.94 221 ILE A CA 1
ATOM 1723 C C . ILE A 1 221 ? 18.947 -5.338 5.039 1.00 96.94 221 ILE A C 1
ATOM 1725 O O . ILE A 1 221 ? 18.004 -6.009 5.464 1.00 96.94 221 ILE A O 1
ATOM 1729 N N . GLY A 1 222 ? 20.166 -5.847 4.849 1.00 98.00 222 GLY A N 1
ATOM 1730 C CA . GLY A 1 222 ? 20.523 -7.255 4.992 1.00 98.00 222 GLY A CA 1
ATOM 1731 C C . GLY A 1 222 ? 20.334 -8.040 3.693 1.00 98.00 222 GLY A C 1
ATOM 1732 O O . GLY A 1 222 ? 19.300 -7.932 3.029 1.00 98.00 222 GLY A O 1
ATOM 1733 N N . ALA A 1 223 ? 21.305 -8.890 3.350 1.00 98.19 223 ALA A N 1
ATOM 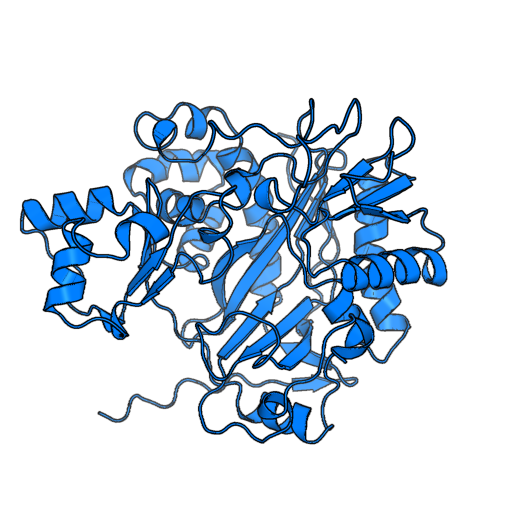1734 C CA . ALA A 1 223 ? 21.302 -9.663 2.103 1.00 98.19 223 ALA A CA 1
ATOM 1735 C C . ALA A 1 223 ? 20.061 -10.561 1.935 1.00 98.19 223 ALA A C 1
ATOM 1737 O O . ALA A 1 223 ? 19.458 -10.603 0.862 1.00 98.19 223 ALA A O 1
ATOM 1738 N N . GLU A 1 224 ? 19.611 -11.232 3.000 1.00 98.31 224 GLU A N 1
ATOM 1739 C CA . GLU A 1 224 ? 18.414 -12.084 2.948 1.00 98.31 224 GLU A CA 1
ATOM 1740 C C . GLU A 1 224 ? 17.125 -11.289 2.695 1.00 98.31 224 GLU A C 1
ATOM 1742 O O . GLU A 1 224 ? 16.237 -11.743 1.961 1.00 98.31 224 GLU A O 1
ATOM 1747 N N . ASN A 1 225 ? 17.022 -10.096 3.288 1.00 98.38 225 ASN A N 1
ATOM 1748 C CA . ASN A 1 225 ? 15.894 -9.192 3.088 1.00 98.38 225 ASN A CA 1
ATOM 1749 C C . ASN A 1 225 ? 15.930 -8.583 1.687 1.00 98.38 225 ASN A C 1
ATOM 1751 O O . ASN A 1 225 ? 14.889 -8.517 1.040 1.00 98.38 225 ASN A O 1
ATOM 1755 N N . LEU A 1 226 ? 17.105 -8.197 1.182 1.00 98.69 226 LEU A N 1
ATOM 1756 C CA . LEU A 1 226 ? 17.249 -7.712 -0.189 1.00 98.69 226 LEU A CA 1
ATOM 1757 C C . LEU A 1 226 ? 16.859 -8.793 -1.201 1.00 98.69 226 LEU A C 1
ATOM 1759 O O . LEU A 1 226 ? 16.074 -8.527 -2.111 1.00 98.69 226 LEU A O 1
ATOM 1763 N N . ALA A 1 227 ? 17.345 -10.024 -1.025 1.00 98.56 227 ALA A N 1
ATOM 1764 C CA . ALA A 1 227 ? 16.981 -11.151 -1.879 1.00 98.56 227 ALA A CA 1
ATOM 1765 C C . ALA A 1 227 ? 15.469 -11.431 -1.839 1.00 98.56 227 ALA A C 1
ATOM 1767 O O . ALA A 1 227 ? 14.852 -11.701 -2.873 1.00 98.56 227 ALA A O 1
ATOM 1768 N N . PHE A 1 228 ? 14.846 -11.329 -0.658 1.00 98.56 228 PHE A N 1
ATOM 1769 C CA . PHE A 1 228 ? 13.392 -11.398 -0.529 1.00 98.56 228 PHE A CA 1
ATOM 1770 C C . PHE A 1 228 ? 12.693 -10.272 -1.291 1.00 98.56 228 PHE A C 1
ATOM 1772 O O . PHE A 1 228 ? 11.812 -10.558 -2.094 1.00 98.56 228 PHE A O 1
ATOM 1779 N N . LEU A 1 229 ? 13.077 -9.015 -1.058 1.00 98.69 229 LEU A N 1
ATOM 1780 C CA . LEU A 1 229 ? 12.428 -7.840 -1.637 1.00 98.69 229 LEU A CA 1
ATOM 1781 C C . LEU A 1 229 ? 12.582 -7.795 -3.158 1.00 98.69 229 LEU A C 1
ATOM 1783 O O . LEU A 1 229 ? 11.596 -7.539 -3.831 1.00 98.69 229 LEU A O 1
ATOM 1787 N N . ARG A 1 230 ? 13.749 -8.136 -3.717 1.00 98.31 230 ARG A N 1
ATOM 1788 C CA . ARG A 1 230 ? 13.944 -8.275 -5.176 1.00 98.31 230 ARG A CA 1
ATOM 1789 C C . ARG A 1 230 ? 13.090 -9.387 -5.782 1.00 98.31 230 ARG A C 1
ATOM 1791 O O . ARG A 1 230 ? 12.669 -9.305 -6.927 1.00 98.31 230 ARG A O 1
ATOM 1798 N N . LYS A 1 231 ? 12.814 -10.449 -5.021 1.00 97.88 231 LYS A N 1
ATOM 1799 C CA . LYS A 1 231 ? 11.886 -11.499 -5.456 1.00 97.88 231 LYS A CA 1
ATOM 1800 C C . LYS A 1 231 ? 10.425 -11.066 -5.301 1.00 97.88 231 LYS A C 1
ATOM 1802 O O . LYS A 1 231 ? 9.587 -11.489 -6.093 1.00 97.88 231 LYS A O 1
ATOM 1807 N N . ALA A 1 232 ? 10.092 -10.329 -4.247 1.00 98.06 232 ALA A N 1
ATOM 1808 C CA . ALA A 1 232 ? 8.728 -9.970 -3.881 1.00 98.06 232 ALA A CA 1
ATOM 1809 C C . ALA A 1 232 ? 8.223 -8.762 -4.676 1.00 98.06 232 ALA A C 1
ATOM 1811 O O . ALA A 1 232 ? 7.164 -8.848 -5.289 1.00 98.06 232 ALA A O 1
ATOM 1812 N N . CYS A 1 233 ? 8.965 -7.660 -4.679 1.00 98.38 233 CYS A N 1
ATOM 1813 C CA . CYS A 1 233 ? 8.673 -6.467 -5.459 1.00 98.38 233 CYS A CA 1
ATOM 1814 C C . CYS A 1 233 ? 8.896 -6.751 -6.941 1.00 98.38 233 CYS A C 1
ATOM 1816 O O . CYS A 1 233 ? 9.895 -7.349 -7.324 1.00 98.38 233 CYS A O 1
ATOM 1818 N N . ILE A 1 234 ? 7.959 -6.318 -7.778 1.00 97.25 234 ILE A N 1
ATOM 1819 C CA . ILE A 1 234 ? 8.068 -6.524 -9.217 1.00 97.25 234 ILE A CA 1
ATOM 1820 C C . ILE A 1 234 ? 9.287 -5.784 -9.772 1.00 97.25 234 ILE A C 1
ATOM 1822 O O . ILE A 1 234 ? 9.507 -4.602 -9.492 1.00 97.25 234 ILE A O 1
ATOM 1826 N N . GLU A 1 235 ? 10.038 -6.497 -10.604 1.00 96.38 235 GLU A N 1
ATOM 1827 C CA . GLU A 1 235 ? 11.180 -5.996 -11.360 1.00 96.38 235 GLU A CA 1
ATOM 1828 C C . GLU A 1 235 ? 10.876 -4.641 -12.005 1.00 96.38 235 GLU A C 1
ATOM 1830 O O . GLU A 1 235 ? 9.892 -4.487 -12.735 1.00 96.38 235 GLU A O 1
ATOM 1835 N N . SER A 1 236 ? 11.700 -3.645 -11.683 1.00 96.56 236 SER A N 1
ATOM 1836 C CA . SER A 1 236 ? 11.493 -2.265 -12.113 1.00 96.56 236 SER A CA 1
ATOM 1837 C C . SER A 1 236 ? 12.813 -1.568 -12.399 1.00 96.56 236 SER A C 1
ATOM 1839 O O . SER A 1 236 ? 13.805 -1.802 -11.718 1.00 96.56 236 SER A O 1
ATOM 1841 N N . TYR A 1 237 ? 12.795 -0.661 -13.366 1.00 95.06 237 TYR A N 1
ATOM 1842 C CA . TYR A 1 237 ? 13.953 0.074 -13.849 1.00 95.06 237 TYR A CA 1
ATOM 1843 C C . TYR A 1 237 ? 13.637 1.556 -13.934 1.00 95.06 237 TYR A C 1
ATOM 1845 O O . TYR A 1 237 ? 12.515 1.948 -14.264 1.00 95.06 237 TYR A O 1
ATOM 1853 N N . LEU A 1 238 ? 14.644 2.388 -13.683 1.00 93.75 238 LEU A N 1
ATOM 1854 C CA . LEU A 1 238 ? 14.543 3.801 -13.999 1.00 93.75 238 LEU A CA 1
ATOM 1855 C C . LEU A 1 238 ? 14.410 3.956 -15.516 1.00 93.75 238 LEU A C 1
ATOM 1857 O O . LEU A 1 238 ? 15.217 3.421 -16.276 1.00 93.75 238 LEU A O 1
ATOM 1861 N N . PHE A 1 239 ? 13.407 4.711 -15.954 1.00 91.44 239 PHE A N 1
ATOM 1862 C CA . PHE A 1 239 ? 13.120 4.858 -17.375 1.00 91.44 239 PHE A CA 1
ATOM 1863 C C . PHE A 1 239 ? 14.285 5.464 -18.176 1.00 91.44 239 PHE A C 1
ATOM 1865 O O . PHE A 1 239 ? 14.566 5.013 -19.284 1.00 91.44 239 PHE A O 1
ATOM 1872 N N . ASP A 1 240 ? 15.014 6.426 -17.601 1.00 89.88 240 ASP A N 1
ATOM 1873 C CA . ASP A 1 240 ? 16.204 7.007 -18.237 1.00 89.88 240 ASP A CA 1
ATOM 1874 C C . ASP A 1 240 ? 17.285 5.962 -18.540 1.00 89.88 240 ASP A C 1
ATOM 1876 O O . ASP A 1 240 ? 17.883 6.012 -19.612 1.00 89.88 240 ASP A O 1
ATOM 1880 N N . ASP A 1 241 ? 17.519 5.009 -17.631 1.00 90.62 241 ASP A N 1
ATOM 1881 C CA . ASP A 1 241 ? 18.528 3.964 -17.835 1.00 90.62 241 ASP A CA 1
ATOM 1882 C C . ASP A 1 241 ? 18.118 3.049 -18.998 1.00 90.62 241 ASP A C 1
ATOM 1884 O O . ASP A 1 241 ? 18.945 2.687 -19.834 1.00 90.62 241 ASP A O 1
ATOM 1888 N N . VAL A 1 242 ? 16.821 2.730 -19.097 1.00 88.81 242 VAL A N 1
ATOM 1889 C CA . VAL A 1 242 ? 16.261 1.966 -20.223 1.00 88.81 242 VAL A CA 1
ATOM 1890 C C . VAL A 1 242 ? 16.423 2.732 -21.536 1.00 88.81 242 VAL A C 1
ATOM 1892 O O . VAL A 1 242 ? 16.795 2.140 -22.549 1.00 88.81 242 VAL A O 1
ATOM 1895 N N . ARG A 1 243 ? 16.185 4.049 -21.539 1.00 86.62 243 ARG A N 1
ATOM 1896 C CA . ARG A 1 243 ? 16.373 4.885 -22.732 1.00 86.62 243 ARG A CA 1
ATOM 1897 C C . ARG A 1 243 ? 17.842 4.944 -23.158 1.00 86.62 243 ARG A C 1
ATOM 1899 O O . ARG A 1 243 ? 18.134 4.772 -24.336 1.00 86.62 243 ARG A O 1
ATOM 1906 N N . SER A 1 244 ? 18.776 5.116 -22.227 1.00 87.44 244 SER A N 1
ATOM 1907 C CA . SER A 1 244 ? 20.209 5.087 -22.552 1.00 87.44 244 SER A CA 1
ATOM 1908 C C . SER A 1 244 ? 20.663 3.712 -23.065 1.00 87.44 244 SER A C 1
ATOM 1910 O O . SER A 1 244 ? 21.509 3.623 -23.958 1.00 87.44 244 SER A O 1
ATOM 1912 N N . ALA A 1 245 ? 20.068 2.625 -22.565 1.00 84.94 245 ALA A N 1
ATOM 1913 C CA . ALA A 1 245 ? 20.289 1.280 -23.094 1.00 84.94 245 ALA A CA 1
ATOM 1914 C C . ALA A 1 245 ? 19.745 1.128 -24.532 1.00 84.94 245 ALA A C 1
ATOM 1916 O O . ALA A 1 245 ? 20.428 0.571 -25.389 1.00 84.94 245 ALA A O 1
ATOM 1917 N N . LEU A 1 246 ? 18.564 1.688 -24.827 1.00 81.44 246 LEU A N 1
ATOM 1918 C CA . LEU A 1 246 ? 17.992 1.738 -26.182 1.00 81.44 246 LEU A CA 1
ATOM 1919 C C . LEU A 1 246 ? 18.905 2.458 -27.174 1.00 81.44 246 LEU A C 1
ATOM 1921 O O . LEU A 1 246 ? 19.163 1.948 -28.262 1.00 81.44 246 LEU A O 1
ATOM 1925 N N . GLU A 1 247 ? 19.386 3.642 -26.800 1.00 81.56 247 GLU A N 1
ATOM 1926 C CA . GLU A 1 247 ? 20.243 4.478 -27.648 1.00 81.56 247 GLU A CA 1
ATOM 1927 C C . GLU A 1 247 ? 21.594 3.814 -27.940 1.00 81.56 247 GLU A C 1
ATOM 1929 O O . GLU A 1 247 ? 22.142 3.978 -29.028 1.00 81.56 247 GLU A O 1
ATOM 1934 N N . SER A 1 248 ? 22.109 3.019 -26.997 1.00 81.50 248 SER A N 1
ATOM 1935 C CA . SER A 1 248 ? 23.351 2.253 -27.166 1.00 81.50 248 SER A CA 1
ATOM 1936 C C . SER A 1 248 ? 23.167 0.911 -27.889 1.00 81.50 248 SER A C 1
ATOM 1938 O O . SER A 1 248 ? 24.145 0.192 -28.094 1.00 81.50 248 SER A O 1
ATOM 1940 N N . GLY A 1 249 ? 21.942 0.565 -28.306 1.00 69.50 249 GLY A N 1
ATOM 1941 C CA . GLY A 1 249 ? 21.641 -0.688 -29.003 1.00 69.50 249 GLY A CA 1
ATOM 1942 C C . GLY A 1 249 ? 21.653 -1.928 -28.103 1.00 69.50 249 GLY A C 1
ATOM 1943 O O . GLY A 1 249 ? 21.688 -3.050 -28.612 1.00 69.50 249 GLY A O 1
ATOM 1944 N N . ALA A 1 250 ? 21.626 -1.754 -26.778 1.00 70.19 250 ALA A N 1
ATOM 1945 C CA . ALA A 1 250 ? 21.472 -2.861 -25.844 1.00 70.19 250 ALA A CA 1
ATOM 1946 C C . ALA A 1 250 ? 20.060 -3.466 -25.955 1.00 70.19 250 ALA A C 1
ATOM 1948 O O . ALA A 1 250 ? 19.091 -2.778 -26.284 1.00 70.19 250 ALA A O 1
ATOM 1949 N N . LEU A 1 251 ? 19.943 -4.775 -25.703 1.00 55.84 251 LEU A N 1
ATOM 1950 C CA . LEU A 1 251 ? 18.687 -5.504 -25.864 1.00 55.84 251 LEU A CA 1
ATOM 1951 C C . LEU A 1 251 ? 17.636 -4.964 -24.889 1.00 55.84 251 LEU A C 1
ATOM 1953 O O . LEU A 1 251 ? 17.728 -5.148 -23.677 1.00 55.84 251 LEU A O 1
ATOM 1957 N N . VAL A 1 252 ? 16.634 -4.291 -25.436 1.00 59.56 252 VAL A N 1
ATOM 1958 C CA . VAL A 1 252 ? 15.496 -3.765 -24.681 1.00 59.56 252 VAL A CA 1
ATOM 1959 C C . VAL A 1 252 ? 14.402 -4.812 -24.693 1.00 59.56 252 VAL A C 1
ATOM 1961 O O . VAL A 1 252 ? 14.360 -5.633 -25.615 1.00 59.56 252 VAL A O 1
ATOM 1964 N N . PRO A 1 253 ? 13.510 -4.839 -23.695 1.00 61.91 253 PRO A N 1
ATOM 1965 C CA . PRO A 1 253 ? 12.447 -5.817 -23.710 1.00 61.91 253 PRO A CA 1
ATOM 1966 C C . PRO A 1 253 ? 11.539 -5.616 -24.934 1.00 61.91 253 PRO A C 1
ATOM 1968 O O . PRO A 1 253 ? 10.718 -4.702 -24.982 1.00 61.91 253 PRO A O 1
ATOM 1971 N N . GLY A 1 254 ? 11.719 -6.464 -25.951 1.00 65.31 254 GLY A N 1
ATOM 1972 C CA . GLY A 1 254 ? 11.017 -6.349 -27.232 1.00 65.31 254 GLY A CA 1
ATOM 1973 C C . GLY A 1 254 ? 9.519 -6.639 -27.132 1.00 65.31 254 GLY A C 1
ATOM 1974 O O . GLY A 1 254 ? 8.742 -6.199 -27.974 1.00 65.31 254 GLY A O 1
ATOM 1975 N N . ASP A 1 255 ? 9.090 -7.337 -26.080 1.00 84.69 255 ASP A N 1
ATOM 1976 C CA . ASP A 1 255 ? 7.680 -7.602 -25.826 1.00 84.69 255 ASP A CA 1
ATOM 1977 C C . ASP A 1 255 ? 7.055 -6.494 -24.969 1.00 84.69 255 ASP A C 1
ATOM 1979 O O . ASP A 1 255 ? 7.032 -6.577 -23.741 1.00 84.69 255 ASP A O 1
ATOM 1983 N N . ARG A 1 256 ? 6.477 -5.474 -25.618 1.00 88.69 256 ARG A N 1
ATOM 1984 C CA . ARG A 1 256 ? 5.715 -4.400 -24.948 1.00 88.69 256 ARG A CA 1
ATOM 1985 C C . ARG A 1 256 ? 4.612 -4.919 -24.023 1.00 88.69 256 ARG A C 1
ATOM 1987 O O . ARG A 1 256 ? 4.194 -4.213 -23.108 1.00 88.69 256 ARG A O 1
ATOM 1994 N N . SER A 1 257 ? 4.096 -6.128 -24.256 1.00 87.62 257 SER A N 1
ATOM 1995 C CA . SER A 1 257 ? 3.009 -6.674 -23.447 1.00 87.62 257 SER A CA 1
ATOM 1996 C C . SER A 1 257 ? 3.451 -7.072 -22.039 1.00 87.62 257 SER A C 1
ATOM 1998 O O . SER A 1 257 ? 2.618 -7.129 -21.131 1.00 87.62 257 SER A O 1
ATOM 2000 N N . ALA A 1 258 ? 4.760 -7.250 -21.849 1.00 90.62 258 ALA A N 1
ATOM 2001 C CA . ALA A 1 258 ? 5.386 -7.590 -20.585 1.00 90.62 258 ALA A CA 1
ATOM 2002 C C . ALA A 1 258 ? 5.725 -6.369 -19.713 1.00 90.62 258 ALA A C 1
ATOM 2004 O O . ALA A 1 258 ? 6.317 -6.555 -18.653 1.00 90.62 258 ALA A O 1
ATOM 2005 N N . TRP A 1 259 ? 5.361 -5.140 -20.108 1.00 92.06 259 TRP A N 1
ATOM 2006 C CA . TRP A 1 259 ? 5.790 -3.928 -19.400 1.00 92.06 259 TRP A CA 1
ATOM 2007 C C . TRP A 1 259 ? 4.694 -2.901 -19.174 1.00 92.06 259 TRP A C 1
ATOM 2009 O O . TRP A 1 259 ? 3.710 -2.783 -19.913 1.00 92.06 259 TRP A O 1
ATOM 2019 N N . VAL A 1 260 ? 4.915 -2.123 -18.123 1.00 92.75 260 VAL A N 1
ATOM 2020 C CA . VAL A 1 260 ? 4.104 -0.989 -17.719 1.00 92.75 260 VAL A CA 1
ATOM 2021 C C . VAL A 1 260 ? 5.014 0.175 -17.336 1.00 92.75 260 VAL A C 1
ATOM 2023 O O . VAL A 1 260 ? 5.994 -0.005 -16.618 1.00 92.75 260 VAL A O 1
ATOM 2026 N N . LEU A 1 261 ? 4.687 1.376 -17.808 1.00 92.81 261 LEU A N 1
ATOM 2027 C CA . LEU A 1 261 ? 5.291 2.612 -17.315 1.00 92.81 261 LEU A CA 1
ATOM 2028 C C . LEU A 1 261 ? 4.446 3.151 -16.168 1.00 92.81 261 LEU A C 1
ATOM 2030 O O . LEU A 1 261 ? 3.216 3.146 -16.260 1.00 92.81 261 LEU A O 1
ATOM 2034 N N . LYS A 1 262 ? 5.098 3.609 -15.100 1.00 92.88 262 LYS A N 1
ATOM 2035 C CA . LYS A 1 262 ? 4.423 4.207 -13.947 1.00 92.88 262 LYS A CA 1
ATOM 2036 C C . LYS A 1 262 ? 5.072 5.529 -13.547 1.00 92.88 262 LYS A C 1
ATOM 2038 O O . LYS A 1 262 ? 6.296 5.596 -13.431 1.00 92.88 262 LYS A O 1
ATOM 2043 N N . ALA A 1 263 ? 4.244 6.535 -13.283 1.00 92.75 263 ALA A N 1
ATOM 2044 C CA . ALA A 1 263 ? 4.652 7.773 -12.631 1.00 92.75 263 ALA A CA 1
ATOM 2045 C C . ALA A 1 263 ? 5.171 7.499 -11.212 1.00 92.75 263 ALA A C 1
ATOM 2047 O O . ALA A 1 263 ? 4.737 6.552 -10.553 1.00 92.75 263 ALA A O 1
ATOM 2048 N N . THR A 1 264 ? 6.099 8.325 -10.737 1.00 92.69 264 THR A N 1
ATOM 2049 C CA . THR A 1 264 ? 6.728 8.166 -9.412 1.00 92.69 264 THR A CA 1
ATOM 2050 C C . THR A 1 264 ? 6.568 9.371 -8.501 1.00 92.69 264 THR A C 1
ATOM 2052 O O . THR A 1 264 ? 6.995 9.304 -7.344 1.00 92.69 264 THR A O 1
ATOM 2055 N N . ASP A 1 265 ? 6.022 10.471 -9.017 1.00 89.75 265 ASP A N 1
ATOM 2056 C CA . ASP A 1 265 ? 5.710 11.647 -8.213 1.00 89.75 265 ASP A CA 1
ATOM 2057 C C . ASP A 1 265 ? 4.593 11.291 -7.204 1.00 89.75 265 ASP A C 1
ATOM 2059 O O . ASP A 1 265 ? 3.940 10.254 -7.322 1.00 89.75 265 ASP A O 1
ATOM 2063 N N . VAL A 1 266 ? 4.435 12.078 -6.137 1.00 87.56 266 VAL A N 1
ATOM 2064 C CA . VAL A 1 266 ? 3.629 11.670 -4.958 1.00 87.56 266 VAL A CA 1
ATOM 2065 C C . VAL A 1 266 ? 2.529 12.662 -4.577 1.00 87.56 266 VAL A C 1
ATOM 2067 O O . VAL A 1 266 ? 1.606 12.307 -3.852 1.00 87.56 266 VAL A O 1
ATOM 2070 N N . GLU A 1 267 ? 2.557 13.883 -5.114 1.00 80.12 267 GLU A N 1
ATOM 2071 C CA . GLU A 1 267 ? 1.609 14.946 -4.736 1.00 80.12 267 GLU A CA 1
ATOM 2072 C C . GLU A 1 267 ? 0.571 15.257 -5.817 1.00 80.12 267 GLU A C 1
ATOM 2074 O O . GLU A 1 267 ? -0.505 15.773 -5.514 1.00 80.12 267 GLU A O 1
ATOM 2079 N N . GLU A 1 268 ? 0.865 14.937 -7.075 1.00 79.50 268 GLU A N 1
ATOM 2080 C CA . GLU A 1 268 ? -0.035 15.219 -8.188 1.00 79.50 268 GLU A CA 1
ATOM 2081 C C . GLU A 1 268 ? -1.142 14.168 -8.280 1.00 79.50 268 GLU A C 1
ATOM 2083 O O . GLU A 1 268 ? -0.890 12.966 -8.179 1.00 79.50 268 GLU A O 1
ATOM 2088 N N . ARG A 1 269 ? -2.377 14.608 -8.549 1.00 75.81 269 ARG A N 1
ATOM 2089 C CA . ARG A 1 269 ? -3.559 13.735 -8.658 1.00 75.81 269 ARG A CA 1
ATOM 2090 C C . ARG A 1 269 ? -3.373 12.606 -9.682 1.00 75.81 269 ARG A C 1
ATOM 2092 O O . ARG A 1 269 ? -3.944 11.521 -9.533 1.00 75.81 269 ARG A O 1
ATOM 2099 N N . GLN A 1 270 ? -2.594 12.864 -10.734 1.00 72.81 270 GLN A N 1
ATOM 2100 C CA . GLN A 1 270 ? -2.248 11.911 -11.787 1.00 72.81 270 GLN A CA 1
ATOM 2101 C C . GLN A 1 270 ? -1.398 10.746 -11.267 1.00 72.81 270 GLN A C 1
ATOM 2103 O O . GLN A 1 270 ? -1.451 9.659 -11.829 1.00 72.81 270 GLN A O 1
ATOM 2108 N N . CYS A 1 271 ? -0.660 10.922 -10.175 1.00 70.81 271 CYS A N 1
ATOM 2109 C CA . CYS A 1 271 ? 0.261 9.906 -9.673 1.00 70.81 271 CYS A CA 1
ATOM 2110 C C . CYS A 1 271 ? -0.423 8.800 -8.872 1.00 70.81 271 CYS A C 1
ATOM 2112 O O . CYS A 1 271 ? 0.199 7.797 -8.509 1.00 70.81 271 CYS A O 1
ATOM 2114 N N . TRP A 1 272 ? -1.706 8.984 -8.573 1.00 71.44 272 TRP A N 1
ATOM 2115 C CA . TRP A 1 272 ? -2.410 8.101 -7.666 1.00 71.44 272 TRP A CA 1
ATOM 2116 C C . TRP A 1 272 ? -3.188 7.056 -8.434 1.00 71.44 272 TRP A C 1
ATOM 2118 O O . TRP A 1 272 ? -3.987 7.348 -9.335 1.00 71.44 272 TRP A O 1
ATOM 2128 N N . GLY A 1 273 ? -2.938 5.812 -8.035 1.00 68.56 273 GLY A N 1
ATOM 2129 C CA . GLY A 1 273 ? -3.453 4.649 -8.716 1.00 68.56 273 GLY A CA 1
ATOM 2130 C C . GLY A 1 273 ? -2.888 4.449 -10.134 1.00 68.56 273 GLY A C 1
ATOM 2131 O O . GLY A 1 273 ? -1.773 4.842 -10.437 1.00 68.56 273 GLY A O 1
ATOM 2132 N N . SER A 1 274 ? -3.660 3.821 -11.017 1.00 65.31 274 SER A N 1
ATOM 2133 C CA . SER A 1 274 ? -3.478 3.706 -12.471 1.00 65.31 274 SER A CA 1
ATOM 2134 C C . SER A 1 274 ? -3.634 4.977 -13.342 1.00 65.31 274 SER A C 1
ATOM 2136 O O . SER A 1 274 ? -3.554 4.842 -14.558 1.00 65.31 274 SER A O 1
ATOM 2138 N N . ARG A 1 275 ? -3.837 6.197 -12.811 1.00 77.25 275 ARG A N 1
ATOM 2139 C CA . ARG A 1 275 ? -3.949 7.414 -13.661 1.00 77.25 275 ARG A CA 1
ATOM 2140 C C . ARG A 1 275 ? -2.631 7.767 -14.364 1.00 77.25 275 ARG A C 1
ATOM 2142 O O . ARG A 1 275 ? -2.652 8.173 -15.518 1.00 77.25 275 ARG A O 1
ATOM 2149 N N . GLY A 1 276 ? -1.507 7.550 -13.689 1.00 83.69 276 GLY A N 1
ATOM 2150 C CA . GLY A 1 276 ? -0.152 7.728 -14.213 1.00 83.69 276 GLY A CA 1
ATOM 2151 C C . GLY A 1 276 ? 0.468 6.402 -14.640 1.00 83.69 276 GLY A C 1
ATOM 2152 O O . GLY A 1 276 ? 1.634 6.142 -14.347 1.00 83.69 276 GLY A O 1
ATOM 2153 N N . VAL A 1 277 ? -0.328 5.509 -15.240 1.00 88.50 277 VAL A N 1
ATOM 2154 C CA . VAL A 1 277 ? 0.100 4.160 -15.624 1.00 88.50 277 VAL A CA 1
ATOM 2155 C C . VAL A 1 277 ? -0.204 3.901 -17.094 1.00 88.50 277 VAL A C 1
ATOM 2157 O O . VAL A 1 277 ? -1.351 3.982 -17.524 1.00 88.50 277 VAL A O 1
ATOM 2160 N N . VAL A 1 278 ? 0.818 3.510 -17.855 1.00 89.88 278 VAL A N 1
ATOM 2161 C CA . VAL A 1 278 ? 0.692 3.166 -19.277 1.00 89.88 278 VAL A CA 1
ATOM 2162 C C . VAL A 1 278 ? 1.058 1.701 -19.480 1.00 89.88 278 VAL A C 1
ATOM 2164 O O . VAL A 1 278 ? 2.207 1.308 -19.283 1.00 89.88 278 VAL A O 1
ATOM 2167 N N . LEU A 1 279 ? 0.095 0.873 -19.895 1.00 89.31 279 LEU A N 1
ATOM 2168 C CA . LEU A 1 279 ? 0.363 -0.526 -20.235 1.00 89.31 279 LEU A CA 1
ATOM 2169 C C . LEU A 1 279 ? 0.870 -0.657 -21.669 1.00 89.31 279 LEU A C 1
ATOM 2171 O O . LEU A 1 279 ? 0.138 -0.350 -22.612 1.00 89.31 279 LEU A O 1
ATOM 2175 N N . GLY A 1 280 ? 2.053 -1.244 -21.858 1.00 89.88 280 GLY A N 1
ATOM 2176 C CA . GLY A 1 280 ? 2.605 -1.441 -23.199 1.00 89.88 280 GLY A CA 1
ATOM 2177 C C . GLY A 1 280 ? 1.727 -2.329 -24.087 1.00 89.88 280 GLY A C 1
ATOM 2178 O O . GLY A 1 280 ? 1.589 -2.080 -25.285 1.00 89.88 280 GLY A O 1
ATOM 2179 N N . ARG A 1 281 ? 0.993 -3.292 -23.510 1.00 88.88 281 ARG A N 1
ATOM 2180 C CA . ARG A 1 281 ? 0.035 -4.125 -24.266 1.00 88.88 281 ARG A CA 1
ATOM 2181 C C . ARG A 1 281 ? -1.113 -3.340 -24.924 1.00 88.88 281 ARG A C 1
ATOM 2183 O O . ARG A 1 281 ? -1.706 -3.846 -25.872 1.00 88.88 281 ARG A O 1
ATOM 2190 N N . GLN A 1 282 ? -1.435 -2.141 -24.429 1.00 89.06 282 GLN A N 1
ATOM 2191 C CA . GLN A 1 282 ? -2.490 -1.274 -24.975 1.00 89.06 282 GLN A CA 1
ATOM 2192 C C . GLN A 1 282 ? -1.974 -0.278 -26.023 1.00 89.06 282 GLN A C 1
ATOM 2194 O O . GLN A 1 282 ? -2.761 0.481 -26.578 1.00 89.06 282 GLN A O 1
ATOM 2199 N N . ARG A 1 283 ? -0.668 -0.274 -26.298 1.00 88.31 283 ARG A N 1
ATOM 2200 C CA . ARG A 1 283 ? -0.022 0.591 -27.291 1.00 88.31 283 ARG A CA 1
ATOM 2201 C C . ARG A 1 283 ? 0.386 -0.223 -28.506 1.00 88.31 283 ARG A C 1
ATOM 2203 O O . ARG A 1 283 ? 0.799 -1.361 -28.349 1.00 88.31 283 ARG A O 1
ATOM 2210 N N . SER A 1 284 ? 0.308 0.331 -29.706 1.00 89.94 284 SER A N 1
ATOM 2211 C CA . SER A 1 284 ? 0.985 -0.247 -30.871 1.00 89.94 284 SER A CA 1
ATOM 2212 C C . SER A 1 284 ? 2.506 -0.226 -30.683 1.00 89.94 284 SER A C 1
ATOM 2214 O O . SER A 1 284 ? 3.031 0.536 -29.870 1.00 89.94 284 SER A O 1
ATOM 2216 N N . ASP A 1 285 ? 3.240 -1.018 -31.466 1.00 87.75 285 ASP A N 1
ATOM 2217 C CA . ASP A 1 285 ? 4.708 -1.045 -31.387 1.00 87.75 285 ASP A CA 1
ATOM 2218 C C . ASP A 1 285 ? 5.314 0.331 -31.694 1.00 87.75 285 ASP A C 1
ATOM 2220 O O . ASP A 1 285 ? 6.287 0.741 -31.060 1.00 87.75 285 ASP A O 1
ATOM 2224 N N . ARG A 1 286 ? 4.696 1.087 -32.614 1.00 88.56 286 ARG A N 1
ATOM 2225 C CA . ARG A 1 286 ? 5.096 2.459 -32.948 1.00 88.56 286 ARG A CA 1
ATOM 2226 C C . ARG A 1 286 ? 4.905 3.406 -31.766 1.00 88.56 286 ARG A C 1
ATOM 2228 O O . ARG A 1 286 ? 5.822 4.161 -31.456 1.00 88.56 286 ARG A O 1
ATOM 2235 N N . GLU A 1 287 ? 3.738 3.373 -31.125 1.00 90.06 287 GLU A N 1
ATOM 2236 C CA . GLU A 1 287 ? 3.438 4.217 -29.961 1.00 90.06 287 GLU A CA 1
ATOM 2237 C C . GLU A 1 287 ? 4.333 3.864 -28.777 1.00 90.06 287 GLU A C 1
ATOM 2239 O O . GLU A 1 287 ? 4.901 4.754 -28.156 1.00 90.06 287 GLU A O 1
ATOM 2244 N N . TRP A 1 288 ? 4.513 2.572 -28.497 1.00 88.88 288 TRP A N 1
ATOM 2245 C CA . TRP A 1 288 ? 5.407 2.109 -27.441 1.00 88.88 288 TRP A CA 1
ATOM 2246 C C . TRP A 1 288 ? 6.851 2.548 -27.692 1.00 88.88 288 TRP A C 1
ATOM 2248 O O . TRP A 1 288 ? 7.484 3.118 -26.810 1.00 88.88 288 TRP A O 1
ATOM 2258 N N . SER A 1 289 ? 7.354 2.370 -28.914 1.00 86.25 289 SER A N 1
ATOM 2259 C CA . SER A 1 289 ? 8.706 2.806 -29.278 1.00 86.25 289 SER A CA 1
ATOM 2260 C C . SER A 1 289 ? 8.886 4.322 -2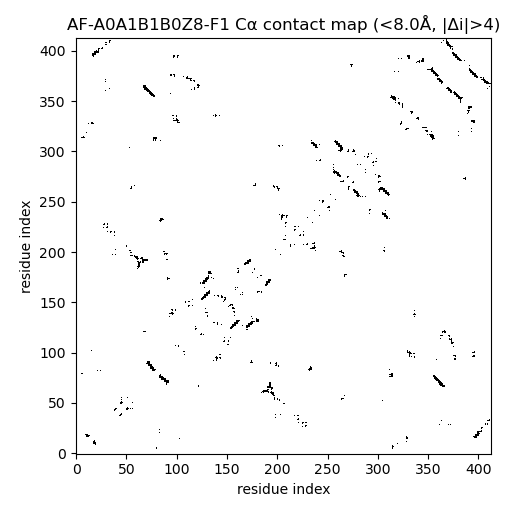9.157 1.00 86.25 289 SER A C 1
ATOM 2262 O O . SER A 1 289 ? 9.946 4.774 -28.736 1.00 86.25 289 SER A O 1
ATOM 2264 N N . ALA A 1 290 ? 7.871 5.110 -29.527 1.00 86.94 290 ALA A N 1
ATOM 2265 C CA . ALA A 1 290 ? 7.890 6.562 -29.351 1.00 86.94 290 ALA A CA 1
ATOM 2266 C C . ALA A 1 290 ? 7.918 6.938 -27.860 1.00 86.94 290 ALA A C 1
ATOM 2268 O O . ALA A 1 290 ? 8.774 7.715 -27.441 1.00 86.94 290 ALA A O 1
ATOM 2269 N N . LEU A 1 291 ? 7.068 6.303 -27.045 1.00 87.50 291 LEU A N 1
ATOM 2270 C CA . LEU A 1 291 ? 7.049 6.487 -25.592 1.00 87.50 291 LEU A CA 1
ATOM 2271 C C . LEU A 1 291 ? 8.406 6.187 -24.965 1.00 87.50 291 LEU A C 1
ATOM 2273 O O . LEU A 1 291 ? 8.892 6.999 -24.186 1.00 87.50 291 LEU A O 1
ATOM 2277 N N . LEU A 1 292 ? 9.052 5.079 -25.345 1.00 85.88 292 LEU A N 1
ATOM 2278 C CA . LEU A 1 292 ? 10.377 4.710 -24.842 1.00 85.88 292 LEU A CA 1
ATOM 2279 C C . LEU A 1 292 ? 11.484 5.720 -25.213 1.00 85.88 292 LEU A C 1
ATOM 2281 O O . LEU A 1 292 ? 12.478 5.827 -24.498 1.00 85.88 292 LEU A O 1
ATOM 2285 N N . ARG A 1 293 ? 11.303 6.502 -26.284 1.00 83.31 293 ARG A N 1
ATOM 2286 C CA . ARG A 1 293 ? 12.186 7.627 -26.648 1.00 83.31 293 ARG A CA 1
ATOM 2287 C C . ARG A 1 293 ? 11.829 8.941 -25.939 1.00 83.31 293 ARG A C 1
ATOM 2289 O O . ARG A 1 293 ? 12.509 9.945 -26.126 1.00 83.31 293 ARG A O 1
ATOM 2296 N N . GLY A 1 294 ? 10.799 8.947 -25.092 1.00 79.56 294 GLY A N 1
ATOM 2297 C CA . GLY A 1 294 ? 10.308 10.146 -24.406 1.00 79.56 294 GLY A CA 1
ATOM 2298 C C . GLY A 1 294 ? 9.417 11.038 -25.277 1.00 79.56 294 GLY A C 1
ATOM 2299 O O . GLY A 1 294 ? 9.253 12.225 -24.979 1.00 79.56 294 GLY A O 1
ATOM 2300 N N . GLU A 1 295 ? 8.856 10.482 -26.351 1.00 84.19 295 GLU A N 1
ATOM 2301 C CA . GLU A 1 295 ? 7.888 11.128 -27.237 1.00 84.19 295 GLU A CA 1
ATOM 2302 C C . GLU A 1 295 ? 6.459 10.665 -26.896 1.00 84.19 295 GLU A C 1
ATOM 2304 O O . GLU A 1 295 ? 6.255 9.598 -26.323 1.00 84.19 295 GLU A O 1
ATOM 2309 N N . GLY A 1 296 ? 5.444 11.429 -27.303 1.00 80.06 296 GLY A N 1
ATOM 2310 C CA . GLY A 1 296 ? 4.045 10.995 -27.246 1.00 80.06 296 GLY A CA 1
ATOM 2311 C C . GLY A 1 296 ? 3.189 11.671 -26.166 1.00 80.06 296 GLY A C 1
ATOM 2312 O O . GLY A 1 296 ? 3.699 12.405 -25.318 1.00 80.06 296 GLY A O 1
ATOM 2313 N N . PRO A 1 297 ? 1.863 11.450 -26.222 1.00 78.06 297 PRO A N 1
ATOM 2314 C CA . PRO A 1 297 ? 0.884 12.226 -25.459 1.00 78.06 297 PRO A CA 1
ATOM 2315 C C . PRO A 1 297 ? 0.864 11.902 -23.958 1.00 78.06 297 PRO A C 1
ATOM 2317 O O . PRO A 1 297 ? 0.442 12.734 -23.166 1.00 78.06 297 PRO A O 1
ATOM 2320 N N . ASP A 1 298 ? 1.338 10.723 -23.543 1.00 82.12 298 ASP A N 1
ATOM 2321 C CA . ASP A 1 298 ? 1.277 10.297 -22.136 1.00 82.12 298 ASP A CA 1
ATOM 2322 C C . ASP A 1 298 ? 2.410 10.866 -21.268 1.00 82.12 298 ASP A C 1
ATOM 2324 O O . ASP A 1 298 ? 2.462 10.598 -20.068 1.00 82.12 298 ASP A O 1
ATOM 2328 N N . ARG A 1 299 ? 3.345 11.626 -21.855 1.00 78.56 299 ARG A N 1
ATOM 2329 C CA . ARG A 1 299 ? 4.539 12.110 -21.150 1.00 78.56 299 ARG A CA 1
ATOM 2330 C C . ARG A 1 299 ? 4.191 12.956 -19.928 1.00 78.56 299 ARG A C 1
ATOM 2332 O O . ARG A 1 299 ? 4.836 12.810 -18.898 1.00 78.56 299 ARG A O 1
ATOM 2339 N N . GLU A 1 300 ? 3.173 13.806 -20.035 1.00 79.00 300 GLU A N 1
ATOM 2340 C CA . GLU A 1 300 ? 2.718 14.631 -18.911 1.00 79.00 300 GLU A CA 1
ATOM 2341 C C . GLU A 1 300 ? 2.144 13.772 -17.777 1.00 79.00 300 GLU A C 1
ATOM 2343 O O . GLU A 1 300 ? 2.433 14.015 -16.612 1.00 79.00 300 GLU A O 1
ATOM 2348 N N . ALA A 1 301 ? 1.397 12.713 -18.106 1.00 79.56 301 ALA A N 1
ATOM 2349 C CA . ALA A 1 301 ? 0.790 11.823 -17.114 1.00 79.56 301 ALA A CA 1
ATOM 2350 C C . ALA A 1 301 ? 1.808 10.926 -16.385 1.00 79.56 301 ALA A C 1
ATOM 2352 O O . ALA A 1 301 ? 1.526 10.438 -15.291 1.00 79.56 301 ALA A O 1
ATOM 2353 N N . LEU A 1 302 ? 2.976 10.684 -16.987 1.00 84.81 302 LEU A N 1
ATOM 2354 C CA . LEU A 1 302 ? 4.052 9.866 -16.418 1.00 84.81 302 LEU A CA 1
ATOM 2355 C C . LEU A 1 302 ? 4.983 10.640 -15.472 1.00 84.81 302 LEU A C 1
ATOM 2357 O O . LEU A 1 302 ? 5.828 10.023 -14.818 1.00 84.81 302 LEU A O 1
ATOM 2361 N N . GLY A 1 303 ? 4.814 11.959 -15.370 1.00 85.88 303 GLY A N 1
ATOM 2362 C CA . GLY A 1 303 ? 5.599 12.798 -14.473 1.00 85.88 303 GLY A CA 1
ATOM 2363 C C . GLY A 1 303 ? 7.069 12.911 -14.880 1.00 85.88 303 GLY A C 1
ATOM 2364 O O . GLY A 1 303 ? 7.461 12.647 -16.022 1.00 85.88 303 GLY A O 1
ATOM 2365 N N . ARG A 1 304 ? 7.911 13.350 -13.940 1.00 86.75 304 ARG A N 1
ATOM 2366 C CA . ARG A 1 304 ? 9.304 13.717 -14.251 1.00 86.75 304 ARG A CA 1
ATOM 2367 C C . ARG A 1 304 ? 10.228 12.512 -14.413 1.00 86.75 304 ARG A C 1
ATOM 2369 O O . ARG A 1 304 ? 11.106 12.530 -15.274 1.00 86.75 304 ARG A O 1
ATOM 2376 N N . TRP A 1 305 ? 10.061 11.500 -13.566 1.00 91.44 305 TRP A N 1
ATOM 2377 C CA . TRP A 1 305 ? 10.990 10.374 -13.457 1.00 91.44 305 TRP A CA 1
ATOM 2378 C C . TRP A 1 305 ? 10.262 9.023 -13.466 1.00 91.44 305 TRP A C 1
ATOM 2380 O O . TRP A 1 305 ? 10.330 8.290 -12.484 1.00 91.44 305 TRP A O 1
ATOM 2390 N N . PRO A 1 306 ? 9.563 8.652 -14.551 1.00 93.31 306 PRO A N 1
ATOM 2391 C CA . PRO A 1 306 ? 8.837 7.391 -14.575 1.00 93.31 306 PRO A CA 1
ATOM 2392 C C . PRO A 1 306 ? 9.761 6.182 -14.385 1.00 93.31 306 PRO A C 1
ATOM 2394 O O . PRO A 1 306 ? 10.967 6.220 -14.652 1.00 93.31 306 PRO A O 1
ATOM 2397 N N . ILE A 1 307 ? 9.160 5.070 -13.971 1.00 94.69 307 ILE A N 1
ATOM 2398 C CA . ILE A 1 307 ? 9.807 3.759 -13.975 1.00 94.69 307 ILE A CA 1
ATOM 2399 C C . ILE A 1 307 ? 9.171 2.852 -15.020 1.00 94.69 307 ILE A C 1
ATOM 2401 O O . ILE A 1 307 ? 7.967 2.920 -15.281 1.00 94.69 307 ILE A O 1
ATOM 2405 N N . LEU A 1 308 ? 9.985 1.965 -15.583 1.00 94.56 308 LEU A N 1
ATOM 2406 C CA . LEU A 1 308 ? 9.529 0.815 -16.346 1.00 94.56 308 LEU A CA 1
ATOM 2407 C C . LEU A 1 308 ? 9.445 -0.381 -15.397 1.00 94.56 308 LEU A C 1
ATOM 2409 O O . LEU A 1 308 ? 10.457 -0.803 -14.853 1.00 94.56 308 LEU A O 1
ATOM 2413 N N . GLN A 1 309 ? 8.256 -0.932 -15.196 1.00 95.50 309 GLN A N 1
ATOM 2414 C CA . GLN A 1 309 ? 8.020 -2.082 -14.327 1.00 95.50 309 GLN A CA 1
ATOM 2415 C C . GLN A 1 309 ? 7.492 -3.258 -15.150 1.00 95.50 309 GLN A C 1
ATOM 2417 O O . GLN A 1 309 ? 6.716 -3.073 -16.093 1.00 95.50 309 GLN A O 1
ATOM 2422 N N . ARG A 1 310 ? 7.909 -4.480 -14.812 1.00 94.38 310 ARG A N 1
ATOM 2423 C CA . ARG A 1 310 ? 7.390 -5.688 -15.459 1.00 94.38 310 ARG A CA 1
ATOM 2424 C C . ARG A 1 310 ? 5.890 -5.824 -15.195 1.00 94.38 310 ARG A C 1
ATOM 2426 O O . ARG A 1 310 ? 5.404 -5.575 -14.098 1.00 94.38 310 ARG A O 1
ATOM 2433 N N . PHE A 1 311 ? 5.120 -6.221 -16.195 1.00 92.12 311 PHE A N 1
ATOM 2434 C CA . PHE A 1 311 ? 3.708 -6.520 -16.011 1.00 92.12 311 PHE A CA 1
ATOM 2435 C C . PHE A 1 311 ? 3.557 -7.936 -15.446 1.00 92.12 311 PHE A C 1
ATOM 2437 O O . PHE A 1 311 ? 3.836 -8.918 -16.129 1.00 92.12 311 PHE A O 1
ATOM 2444 N N . GLU A 1 312 ? 3.078 -8.045 -14.207 1.00 91.56 312 GLU A N 1
ATOM 2445 C CA . GLU A 1 312 ? 2.693 -9.327 -13.614 1.00 91.56 312 GLU A CA 1
ATOM 2446 C C . GLU A 1 312 ? 1.193 -9.560 -13.722 1.00 91.56 312 GLU A C 1
ATOM 2448 O O . GLU A 1 312 ? 0.371 -8.677 -13.457 1.00 91.56 312 GLU A O 1
ATOM 2453 N N . ARG A 1 313 ? 0.824 -10.794 -14.067 1.00 88.06 313 ARG A N 1
ATOM 2454 C CA . ARG A 1 313 ? -0.576 -11.203 -14.146 1.00 88.06 313 ARG A CA 1
ATOM 2455 C C . ARG A 1 313 ? -0.996 -11.879 -12.848 1.00 88.06 313 ARG A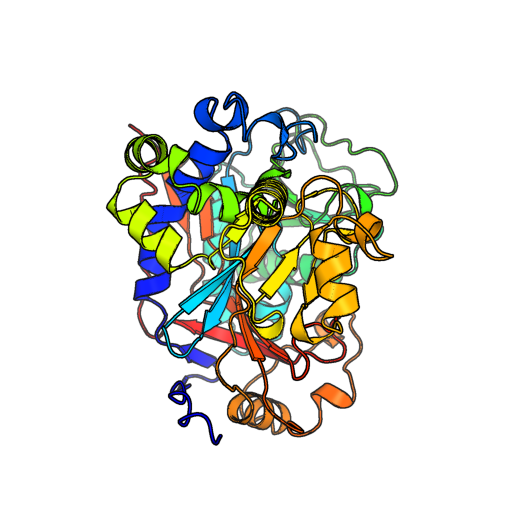 C 1
ATOM 2457 O O . ARG A 1 313 ? -0.386 -12.860 -12.429 1.00 88.06 313 ARG A O 1
ATOM 2464 N N . SER A 1 314 ? -2.079 -11.386 -12.251 1.00 91.94 314 SER A N 1
ATOM 2465 C CA . SER A 1 314 ? -2.730 -12.078 -11.138 1.00 91.94 314 SER A CA 1
ATOM 2466 C C . SER A 1 314 ? -3.337 -13.405 -11.611 1.00 91.94 314 SER A C 1
ATOM 2468 O O . SER A 1 314 ? -3.727 -13.570 -12.777 1.00 91.94 314 SER A O 1
ATOM 2470 N N . SER A 1 315 ? -3.421 -14.356 -10.690 1.00 92.12 315 SER A N 1
ATOM 2471 C CA . SER A 1 315 ? -4.193 -15.585 -10.848 1.00 92.12 315 SER A CA 1
ATOM 2472 C C . SER A 1 315 ? -5.662 -15.247 -11.088 1.00 92.12 315 SER A C 1
ATOM 2474 O O . SER A 1 315 ? -6.099 -14.126 -10.834 1.00 92.12 315 SER A O 1
ATOM 2476 N N . ASP A 1 316 ? -6.416 -16.190 -11.649 1.00 92.62 316 ASP A N 1
ATOM 2477 C CA . ASP A 1 316 ? -7.832 -15.952 -11.919 1.00 92.62 316 ASP A CA 1
ATOM 2478 C C . ASP A 1 316 ? -8.682 -16.177 -10.662 1.00 92.62 316 ASP A C 1
ATOM 2480 O O . ASP A 1 316 ? -8.688 -17.270 -10.104 1.00 92.62 316 ASP A O 1
ATOM 2484 N N . PHE A 1 317 ? -9.409 -15.142 -10.246 1.00 93.75 317 PHE A N 1
ATOM 2485 C CA . PHE A 1 317 ? -10.341 -15.152 -9.116 1.00 93.75 317 PHE A CA 1
ATOM 2486 C C . PHE A 1 317 ? -11.812 -15.187 -9.563 1.00 93.75 317 PHE A C 1
ATOM 2488 O O . PHE A 1 317 ? -12.703 -14.848 -8.784 1.00 93.75 317 PHE A O 1
ATOM 2495 N N . SER A 1 318 ? -12.095 -15.568 -10.812 1.00 93.88 318 SER A N 1
ATOM 2496 C CA . SER A 1 318 ? -13.454 -15.594 -11.375 1.00 93.88 318 SER A CA 1
ATOM 2497 C C . SER A 1 318 ? -14.428 -16.445 -10.551 1.00 93.88 318 SER A C 1
ATOM 2499 O O . SER A 1 318 ? -15.548 -16.012 -10.283 1.00 93.88 318 SER A O 1
ATOM 2501 N N . ALA A 1 319 ? -13.984 -17.605 -10.058 1.00 93.19 319 ALA A N 1
ATOM 2502 C CA . ALA A 1 319 ? -14.781 -18.453 -9.171 1.00 93.19 319 ALA A CA 1
ATOM 2503 C C . ALA A 1 319 ? -15.150 -17.747 -7.852 1.00 93.19 319 ALA A C 1
ATOM 2505 O O . ALA A 1 319 ? -16.307 -17.784 -7.436 1.00 93.19 319 ALA A O 1
ATOM 2506 N N . LEU A 1 320 ? -14.191 -17.058 -7.223 1.00 94.25 320 LEU A N 1
ATOM 2507 C CA . LEU A 1 320 ? -14.429 -16.321 -5.981 1.00 94.25 320 LEU A CA 1
ATOM 2508 C C . LEU A 1 320 ? -15.349 -15.114 -6.205 1.00 94.25 320 LEU A C 1
ATOM 2510 O O . LEU A 1 320 ? -16.252 -14.872 -5.410 1.00 94.25 320 LEU A O 1
ATOM 2514 N N . TRP A 1 321 ? -15.162 -14.387 -7.308 1.00 94.75 321 TRP A N 1
ATOM 2515 C CA . TRP A 1 321 ? -16.072 -13.317 -7.716 1.00 94.75 321 TRP A CA 1
ATOM 2516 C C . TRP A 1 321 ? -17.512 -13.824 -7.821 1.00 94.75 321 TRP A C 1
ATOM 2518 O O . TRP A 1 321 ? -18.414 -13.227 -7.238 1.00 94.75 321 TRP A O 1
ATOM 2528 N N . ASN A 1 322 ? -17.724 -14.940 -8.526 1.00 94.31 322 ASN A N 1
ATOM 2529 C CA . ASN A 1 322 ? -19.051 -15.532 -8.695 1.00 94.31 322 ASN A CA 1
ATOM 2530 C C . ASN A 1 322 ? -19.648 -15.961 -7.352 1.00 94.31 322 ASN A C 1
ATOM 2532 O O . ASN A 1 322 ? -20.808 -15.662 -7.093 1.00 94.31 322 ASN A O 1
ATOM 2536 N N . ALA A 1 323 ? -18.849 -16.561 -6.464 1.00 93.94 323 ALA A N 1
ATOM 2537 C CA . ALA A 1 323 ? -19.293 -16.896 -5.113 1.00 93.94 323 ALA A CA 1
ATOM 2538 C C . ALA A 1 323 ? -19.744 -15.654 -4.319 1.00 93.94 323 ALA A C 1
ATOM 2540 O O . ALA A 1 323 ? -20.762 -15.706 -3.633 1.00 93.94 323 ALA A O 1
ATOM 2541 N N . GLY A 1 324 ? -19.038 -14.526 -4.451 1.00 93.75 324 GLY A N 1
ATOM 2542 C CA . GLY A 1 324 ? -19.447 -13.251 -3.854 1.00 93.75 324 GLY A CA 1
ATOM 2543 C C . GLY A 1 324 ? -20.752 -12.701 -4.435 1.00 93.75 324 GLY A C 1
ATOM 2544 O O . GLY A 1 324 ? -21.637 -12.295 -3.688 1.00 93.75 324 GLY A O 1
ATOM 2545 N N . VAL A 1 325 ? -20.903 -12.730 -5.762 1.00 93.56 325 VAL A N 1
ATOM 2546 C CA . VAL A 1 325 ? -22.132 -12.296 -6.456 1.00 93.56 325 VAL A CA 1
ATOM 2547 C C . VAL A 1 325 ? -23.337 -13.158 -6.072 1.00 93.56 325 VAL A C 1
ATOM 2549 O O . VAL A 1 325 ? -24.442 -12.645 -5.921 1.00 93.56 325 VAL A O 1
ATOM 2552 N N . GLU A 1 326 ? -23.124 -14.459 -5.888 1.00 94.31 326 GLU A N 1
ATOM 2553 C CA . GLU A 1 326 ? -24.136 -15.424 -5.448 1.00 94.31 326 GLU A CA 1
ATOM 2554 C C . GLU A 1 326 ? -24.430 -15.347 -3.939 1.00 94.31 326 GLU A C 1
ATOM 2556 O O . GLU A 1 326 ? -25.280 -16.088 -3.448 1.00 94.31 326 GLU A O 1
ATOM 2561 N N . GLY A 1 327 ? -23.733 -14.484 -3.190 1.00 92.88 327 GLY A N 1
ATOM 2562 C CA . GLY A 1 327 ? -23.906 -14.329 -1.744 1.00 92.88 327 GLY A CA 1
ATOM 2563 C C . GLY A 1 327 ? -23.351 -15.488 -0.909 1.00 92.88 327 GLY A C 1
ATOM 2564 O O . GLY A 1 327 ? -23.669 -15.591 0.271 1.00 92.88 327 GLY A O 1
ATOM 2565 N N . LYS A 1 328 ? -22.523 -16.360 -1.497 1.00 92.38 328 LYS A N 1
ATOM 2566 C CA . LYS A 1 328 ? -21.865 -17.482 -0.800 1.00 92.38 328 LYS A CA 1
ATOM 2567 C C . LYS A 1 328 ? -20.665 -17.042 0.035 1.00 92.38 328 LYS A C 1
ATOM 2569 O O . LYS A 1 328 ? -20.220 -17.787 0.899 1.00 92.38 328 LYS A O 1
ATOM 2574 N N . VAL A 1 329 ? -20.116 -15.866 -0.263 1.00 92.50 329 VAL A N 1
ATOM 2575 C CA . VAL A 1 329 ? -19.031 -15.234 0.491 1.00 92.50 329 VAL A CA 1
ATOM 2576 C C . VAL A 1 329 ? -19.426 -13.785 0.759 1.00 92.50 329 VAL A C 1
ATOM 2578 O O . VAL A 1 329 ? -19.833 -13.103 -0.188 1.00 92.50 329 VAL A O 1
ATOM 2581 N N . PRO A 1 330 ? -19.291 -13.288 2.000 1.00 93.69 330 PRO A N 1
ATOM 2582 C CA . PRO A 1 330 ? -19.524 -11.887 2.305 1.00 93.69 330 PRO A CA 1
ATOM 2583 C C . PRO A 1 330 ? -18.664 -10.962 1.443 1.00 93.69 330 PRO A C 1
ATOM 2585 O O . PRO A 1 330 ? -17.442 -11.097 1.348 1.00 93.69 330 PRO A O 1
ATOM 2588 N N . VAL A 1 331 ? -19.321 -9.979 0.837 1.00 94.00 331 VAL A N 1
ATOM 2589 C CA . VAL A 1 331 ? -18.679 -8.872 0.130 1.00 94.00 331 VAL A CA 1
ATOM 2590 C C . VAL A 1 331 ? -18.911 -7.593 0.918 1.00 94.00 331 VAL A C 1
ATOM 2592 O O . VAL A 1 331 ? -19.966 -7.395 1.521 1.00 94.00 331 VAL A O 1
ATOM 2595 N N . ALA A 1 332 ? -17.924 -6.706 0.924 1.00 92.56 332 ALA A N 1
ATOM 2596 C CA . ALA A 1 332 ? -18.056 -5.409 1.560 1.00 92.56 332 ALA A CA 1
ATOM 2597 C C . ALA A 1 332 ? -19.148 -4.590 0.866 1.00 92.56 332 ALA A C 1
ATOM 2599 O O . ALA A 1 332 ? -19.093 -4.387 -0.347 1.00 92.56 332 ALA A O 1
ATOM 2600 N N . ALA A 1 333 ? -20.122 -4.115 1.643 1.00 88.69 333 ALA A N 1
ATOM 2601 C CA . ALA A 1 333 ? -21.253 -3.338 1.145 1.00 88.69 333 ALA A CA 1
ATOM 2602 C C . ALA A 1 333 ? -20.827 -1.880 0.854 1.00 88.69 333 ALA A C 1
ATOM 2604 O O . ALA A 1 333 ? -20.609 -1.127 1.809 1.00 88.69 333 ALA A O 1
ATOM 2605 N N . PRO A 1 334 ? -20.714 -1.449 -0.422 1.00 87.25 334 PRO A N 1
ATOM 2606 C CA . PRO A 1 334 ? -20.230 -0.107 -0.778 1.00 87.25 334 PRO A CA 1
ATOM 2607 C C . PRO A 1 334 ? -21.082 1.022 -0.186 1.00 87.25 334 PRO A C 1
ATOM 2609 O O . PRO A 1 334 ? -20.564 2.067 0.194 1.00 87.25 334 PRO A O 1
ATOM 2612 N N . GLU A 1 335 ? -22.382 0.787 -0.056 1.00 89.88 335 GLU A N 1
ATOM 2613 C CA . GLU A 1 335 ? -23.364 1.684 0.548 1.00 89.88 335 GLU A CA 1
ATOM 2614 C C . GLU A 1 335 ? -23.054 2.032 2.012 1.00 89.88 335 GLU A C 1
ATOM 2616 O O . GLU A 1 335 ? -23.321 3.157 2.429 1.00 89.88 335 GLU A O 1
ATOM 2621 N N . ARG A 1 336 ? -22.406 1.136 2.775 1.00 89.06 336 ARG A N 1
ATOM 2622 C CA . ARG A 1 336 ? -21.913 1.449 4.135 1.00 89.06 336 ARG A CA 1
ATOM 2623 C C . ARG A 1 336 ? -20.772 2.469 4.136 1.00 89.06 336 ARG A C 1
ATOM 2625 O O . ARG A 1 336 ? -20.412 2.974 5.191 1.00 89.06 336 ARG A O 1
ATOM 2632 N N . LEU A 1 337 ? -20.195 2.732 2.968 1.00 89.75 337 LEU A N 1
ATOM 2633 C CA . LEU A 1 337 ? -19.076 3.640 2.739 1.00 89.75 337 LEU A CA 1
ATOM 2634 C C . LEU A 1 337 ? -19.502 4.834 1.871 1.00 89.75 337 LEU A C 1
ATOM 2636 O O . LEU A 1 337 ? -18.664 5.423 1.197 1.00 89.75 337 LEU A O 1
ATOM 2640 N N . GLY A 1 338 ? -20.806 5.131 1.799 1.00 87.56 338 GLY A N 1
ATOM 2641 C CA . GLY A 1 338 ? -21.337 6.232 0.987 1.00 87.56 338 GLY A CA 1
ATOM 2642 C C . GLY A 1 338 ? -21.251 6.002 -0.526 1.00 87.56 338 GLY A C 1
ATOM 2643 O O . GLY A 1 338 ? -21.509 6.914 -1.311 1.00 87.56 338 GLY A O 1
ATOM 2644 N N . LYS A 1 339 ? -20.904 4.789 -0.977 1.00 87.25 339 LYS A N 1
ATOM 2645 C CA . LYS A 1 339 ? -20.675 4.499 -2.399 1.00 87.25 339 LYS A CA 1
ATOM 2646 C C . LYS A 1 339 ? -21.868 3.802 -3.023 1.00 87.25 339 LYS A C 1
ATOM 2648 O O . LYS A 1 339 ? -22.549 2.996 -2.399 1.00 87.25 339 LYS A O 1
ATOM 2653 N N . ARG A 1 340 ? -22.102 4.089 -4.304 1.00 85.25 340 ARG A N 1
ATOM 2654 C CA . ARG A 1 340 ? -23.157 3.420 -5.068 1.00 85.25 340 ARG A CA 1
ATOM 2655 C C . ARG A 1 340 ? -22.659 2.060 -5.562 1.00 85.25 340 ARG A C 1
ATOM 2657 O O . ARG A 1 340 ? -21.603 2.008 -6.198 1.00 85.25 340 ARG A O 1
ATOM 2664 N N . PRO A 1 341 ? -23.410 0.974 -5.331 1.00 80.75 341 PRO A N 1
ATOM 2665 C CA . PRO A 1 341 ? -23.075 -0.322 -5.890 1.00 80.75 341 PRO A CA 1
ATOM 2666 C C . PRO A 1 341 ? -23.222 -0.283 -7.413 1.00 80.75 341 PRO A C 1
ATOM 2668 O O . PRO A 1 341 ? -24.148 0.323 -7.957 1.00 80.75 341 PRO A O 1
ATOM 2671 N N . SER A 1 342 ? -22.309 -0.949 -8.111 1.00 83.94 342 SER A N 1
ATOM 2672 C CA . SER A 1 342 ? -22.341 -1.021 -9.567 1.00 83.94 342 SER A CA 1
ATOM 2673 C C . SER A 1 342 ? -23.154 -2.216 -10.059 1.00 83.94 342 SER A C 1
ATOM 2675 O O . SER A 1 342 ? -23.040 -3.310 -9.507 1.00 83.94 342 SER A O 1
ATOM 2677 N N . PRO A 1 343 ? -23.920 -2.083 -11.156 1.00 84.56 343 PRO A N 1
ATOM 2678 C CA . PRO A 1 343 ? -24.539 -3.233 -11.807 1.00 84.56 343 PRO A CA 1
ATOM 2679 C C . PRO A 1 343 ? -23.523 -4.286 -12.275 1.00 84.56 343 PRO A C 1
ATOM 2681 O O . PRO A 1 343 ? -23.860 -5.466 -12.344 1.00 84.56 343 PRO A O 1
ATOM 2684 N N . VAL A 1 344 ? -22.286 -3.879 -12.595 1.00 84.00 344 VAL A N 1
ATOM 2685 C CA . VAL A 1 344 ? -21.221 -4.786 -13.061 1.00 84.00 344 VAL A CA 1
ATOM 2686 C C . VAL A 1 344 ? -20.791 -5.741 -11.951 1.00 84.00 344 VAL A C 1
ATOM 2688 O O . VAL A 1 344 ? -20.580 -6.922 -12.209 1.00 84.00 344 VAL A O 1
ATOM 2691 N N . THR A 1 345 ? -20.721 -5.258 -10.708 1.00 85.81 345 THR A N 1
ATOM 2692 C CA . THR A 1 345 ? -20.285 -6.045 -9.543 1.00 85.81 345 THR A CA 1
ATOM 2693 C C . THR A 1 345 ? -21.362 -6.996 -9.017 1.00 85.81 345 THR A C 1
ATOM 2695 O O . THR A 1 345 ? -21.124 -7.716 -8.056 1.00 85.81 345 THR A O 1
ATOM 2698 N N . ARG A 1 346 ? -22.540 -7.022 -9.657 1.00 88.56 346 ARG A N 1
ATOM 2699 C CA . ARG A 1 346 ? -23.681 -7.897 -9.332 1.00 88.56 346 ARG A CA 1
ATOM 2700 C C . ARG A 1 346 ? -23.925 -8.987 -10.372 1.00 88.56 346 ARG A C 1
ATOM 2702 O O . ARG A 1 346 ? -24.922 -9.697 -10.299 1.00 88.56 346 ARG A O 1
ATOM 2709 N N . ARG A 1 347 ? -23.066 -9.082 -11.386 1.00 92.56 347 ARG A N 1
ATOM 2710 C CA . ARG A 1 347 ? -23.170 -10.088 -12.446 1.00 92.56 347 ARG A CA 1
ATOM 2711 C C . ARG A 1 347 ? -22.015 -11.076 -12.328 1.00 92.56 347 ARG A C 1
ATOM 2713 O O . ARG A 1 347 ? -20.924 -10.666 -11.918 1.00 92.56 347 ARG A O 1
ATOM 2720 N N . PRO A 1 348 ? -22.223 -12.345 -12.720 1.00 94.44 348 PRO A N 1
ATOM 2721 C CA . PRO A 1 348 ? -21.128 -13.291 -12.857 1.00 94.44 348 PRO A CA 1
ATOM 2722 C C . PRO A 1 348 ? -19.998 -12.716 -13.715 1.00 94.44 348 PRO A C 1
ATOM 2724 O O . PRO A 1 348 ? -20.224 -11.886 -14.602 1.00 94.44 348 PRO A O 1
ATOM 2727 N N . ALA A 1 349 ? -18.777 -13.155 -13.436 1.00 93.00 349 ALA A N 1
ATOM 2728 C CA . ALA A 1 349 ? -17.600 -12.749 -14.174 1.00 93.00 349 ALA A CA 1
ATOM 2729 C C . ALA A 1 349 ? -17.766 -13.097 -15.661 1.00 93.00 349 ALA A C 1
ATOM 2731 O O . ALA A 1 349 ? -18.051 -14.235 -16.028 1.00 93.00 349 ALA A O 1
ATOM 2732 N N . SER A 1 350 ? -17.561 -12.103 -16.521 1.00 91.31 350 SER A N 1
ATOM 2733 C CA . SER A 1 350 ? -17.582 -12.255 -17.983 1.00 91.31 350 SER A CA 1
ATOM 2734 C C . SER A 1 350 ? -16.261 -12.795 -18.548 1.00 91.31 350 SER A C 1
ATOM 2736 O O . SER A 1 350 ? -16.152 -13.085 -19.736 1.00 91.31 350 SER A O 1
ATOM 2738 N N . GLY A 1 351 ? -15.248 -12.926 -17.692 1.00 90.06 351 GLY A N 1
ATOM 2739 C CA . GLY A 1 351 ? -13.918 -13.404 -18.027 1.00 90.06 351 GLY A CA 1
ATOM 2740 C C . GLY A 1 351 ? -13.056 -13.527 -16.775 1.00 90.06 351 GLY A C 1
ATOM 2741 O O . GLY A 1 351 ? -13.566 -13.666 -15.663 1.00 90.06 351 GLY A O 1
ATOM 2742 N N . ARG A 1 352 ? -11.736 -13.453 -16.955 1.00 90.44 352 ARG A N 1
ATOM 2743 C CA . ARG A 1 352 ? -10.789 -13.533 -15.837 1.00 90.44 352 ARG A CA 1
ATOM 2744 C C . ARG A 1 352 ? -10.959 -12.361 -14.874 1.00 90.44 352 ARG A C 1
ATOM 2746 O O . ARG A 1 352 ? -11.117 -11.216 -15.297 1.00 90.44 352 ARG A O 1
ATOM 2753 N N . VAL A 1 353 ? -10.811 -12.643 -13.588 1.00 92.06 353 VAL A N 1
ATOM 2754 C CA . VAL A 1 353 ? -10.839 -11.655 -12.510 1.00 92.06 353 VAL A CA 1
ATOM 2755 C C . VAL A 1 353 ? -9.460 -11.576 -11.873 1.00 92.06 353 VAL A C 1
ATOM 2757 O O . VAL A 1 353 ? -8.890 -12.580 -11.461 1.00 92.06 353 VAL A O 1
ATOM 2760 N N . ASN A 1 354 ? -8.921 -10.367 -11.781 1.00 91.81 354 ASN A N 1
ATOM 2761 C CA . ASN A 1 354 ? -7.662 -10.090 -11.106 1.00 91.81 354 ASN A CA 1
ATOM 2762 C C . ASN A 1 354 ? -7.933 -9.892 -9.616 1.00 91.81 354 ASN A C 1
ATOM 2764 O O . ASN A 1 354 ? -8.785 -9.078 -9.261 1.00 91.81 354 ASN A O 1
ATOM 2768 N N . GLY A 1 355 ? -7.187 -10.590 -8.764 1.00 93.12 355 GLY A N 1
ATOM 2769 C CA . GLY A 1 355 ? -7.182 -10.357 -7.322 1.00 93.12 355 GLY A CA 1
ATOM 2770 C C . GLY A 1 355 ? -5.972 -9.535 -6.890 1.00 93.12 355 GLY A C 1
ATOM 2771 O O . GLY A 1 355 ? -4.860 -9.755 -7.385 1.00 93.12 355 GLY A O 1
ATOM 2772 N N . ARG A 1 356 ? -6.198 -8.606 -5.963 1.00 94.31 356 ARG A N 1
ATOM 2773 C CA . ARG A 1 356 ? -5.172 -7.820 -5.279 1.00 94.31 356 ARG A CA 1
ATOM 2774 C C . ARG A 1 356 ? -5.434 -7.853 -3.780 1.00 94.31 356 ARG A C 1
ATOM 2776 O O . ARG A 1 356 ? -6.502 -7.437 -3.334 1.00 94.31 356 ARG A O 1
ATOM 2783 N N . LEU A 1 357 ? -4.466 -8.347 -3.023 1.00 95.62 357 LEU A N 1
ATOM 2784 C CA . LEU A 1 357 ? -4.517 -8.361 -1.568 1.00 95.62 357 LEU A CA 1
ATOM 2785 C C . LEU A 1 357 ? -3.880 -7.086 -1.035 1.00 95.62 357 LEU A C 1
ATOM 2787 O O . LEU A 1 357 ? -2.811 -6.705 -1.503 1.00 95.62 357 LEU A O 1
ATOM 2791 N N . GLY A 1 358 ? -4.482 -6.498 -0.014 1.00 94.88 358 GLY A N 1
ATOM 2792 C CA . GLY A 1 358 ? -3.825 -5.534 0.853 1.00 94.88 358 GLY A CA 1
ATOM 2793 C C . GLY A 1 358 ? -3.822 -6.080 2.270 1.00 94.88 358 GLY A C 1
ATOM 2794 O O . GLY A 1 358 ? -4.874 -6.414 2.789 1.00 94.88 358 GLY A O 1
ATOM 2795 N N . THR A 1 359 ? -2.664 -6.185 2.910 1.00 95.31 359 THR A N 1
ATOM 2796 C CA . THR A 1 359 ? -2.584 -6.359 4.371 1.00 95.31 359 THR A CA 1
ATOM 2797 C C . THR A 1 359 ? -1.852 -5.166 4.955 1.00 95.31 359 THR A C 1
ATOM 2799 O O . THR A 1 359 ? -1.089 -4.532 4.235 1.00 95.31 359 THR A O 1
ATOM 2802 N N . TYR A 1 360 ? -2.061 -4.845 6.225 1.00 97.69 360 TYR A N 1
ATOM 2803 C CA . TYR A 1 360 ? -1.426 -3.687 6.848 1.00 97.69 360 TYR A CA 1
ATOM 2804 C C . TYR A 1 360 ? -0.203 -4.112 7.661 1.00 97.69 360 TYR A C 1
ATOM 2806 O O . TYR A 1 360 ? -0.242 -5.088 8.405 1.00 97.69 360 TYR A O 1
ATOM 2814 N N . PHE A 1 361 ? 0.877 -3.353 7.536 1.00 98.06 361 PHE A N 1
ATOM 2815 C CA . PHE A 1 361 ? 2.061 -3.439 8.380 1.00 98.06 361 PHE A CA 1
ATOM 2816 C C . PHE A 1 361 ? 2.186 -2.118 9.124 1.00 98.06 361 PHE A C 1
ATOM 2818 O O . PHE A 1 361 ? 2.417 -1.073 8.514 1.00 98.06 361 PHE A O 1
ATOM 2825 N N . LEU A 1 362 ? 1.986 -2.172 10.435 1.00 98.12 362 LEU A N 1
ATOM 2826 C CA . LEU A 1 362 ? 1.941 -1.012 11.312 1.00 98.12 362 LEU A CA 1
ATOM 2827 C C . LEU A 1 362 ? 3.252 -0.949 12.094 1.00 98.12 362 LEU A C 1
ATOM 2829 O O . LEU A 1 362 ? 3.446 -1.672 13.069 1.00 98.12 362 LEU A O 1
ATOM 2833 N N . VAL A 1 363 ? 4.191 -0.139 11.620 1.00 97.88 363 VAL A N 1
ATOM 2834 C CA . VAL A 1 363 ? 5.534 0.009 12.185 1.00 97.88 363 VAL A CA 1
ATOM 2835 C C . VAL A 1 363 ? 5.518 1.118 13.231 1.00 97.88 363 VAL A C 1
ATOM 2837 O O . VAL A 1 363 ? 5.096 2.236 12.944 1.00 97.88 363 VAL A O 1
ATOM 2840 N N . SER A 1 364 ? 5.980 0.826 14.442 1.00 97.19 364 SER A N 1
ATOM 2841 C CA . SER A 1 364 ? 6.158 1.796 15.526 1.00 97.19 364 SER A CA 1
ATOM 2842 C C . SER A 1 364 ? 7.643 2.004 15.796 1.00 97.19 364 SER A C 1
ATOM 2844 O O . SER A 1 364 ? 8.346 1.056 16.160 1.00 97.19 364 SER A O 1
ATOM 2846 N N . HIS A 1 365 ? 8.117 3.244 15.645 1.00 94.12 365 HIS A N 1
ATOM 2847 C CA . HIS A 1 365 ? 9.526 3.577 15.890 1.00 94.12 365 HIS A CA 1
ATOM 2848 C C . HIS A 1 365 ? 9.851 3.722 17.367 1.00 94.12 365 HIS A C 1
ATOM 2850 O O . HIS A 1 365 ? 10.979 3.467 17.780 1.00 94.12 365 HIS A O 1
ATOM 2856 N N . GLU A 1 366 ? 8.863 4.087 18.180 1.00 91.62 366 GLU A N 1
ATOM 2857 C CA . GLU A 1 366 ? 9.054 4.258 19.620 1.00 91.62 366 GLU A CA 1
ATOM 2858 C C . GLU A 1 366 ? 9.230 2.915 20.329 1.00 91.62 366 GLU A C 1
ATOM 2860 O O . GLU A 1 366 ? 10.156 2.735 21.130 1.00 91.62 366 GLU A O 1
ATOM 2865 N N . SER A 1 367 ? 8.363 1.956 19.995 1.00 91.94 367 SER A N 1
ATOM 2866 C CA . SER A 1 367 ? 8.352 0.633 20.624 1.00 91.94 367 SER A CA 1
ATOM 2867 C C . SER A 1 367 ? 9.224 -0.406 19.924 1.00 91.94 367 SER A C 1
ATOM 2869 O O . SER A 1 367 ? 9.423 -1.487 20.476 1.00 91.94 367 SER A O 1
ATOM 2871 N N . ASP A 1 368 ? 9.746 -0.098 18.736 1.00 90.88 368 ASP A N 1
ATOM 2872 C CA . ASP A 1 368 ? 10.473 -1.044 17.892 1.00 90.88 368 ASP A CA 1
ATOM 2873 C C . ASP A 1 368 ? 9.653 -2.312 17.548 1.00 90.88 368 ASP A C 1
ATOM 2875 O O . ASP A 1 368 ? 10.104 -3.460 17.664 1.00 90.88 368 ASP A O 1
ATOM 2879 N N . ARG A 1 369 ? 8.384 -2.115 17.176 1.00 94.31 369 ARG A N 1
ATOM 2880 C CA . ARG A 1 369 ? 7.435 -3.207 16.908 1.00 94.31 369 ARG A CA 1
ATOM 2881 C C . ARG A 1 369 ? 6.713 -3.021 15.588 1.00 94.31 369 ARG A C 1
ATOM 2883 O O . ARG A 1 369 ? 6.482 -1.901 15.139 1.00 94.31 369 ARG A O 1
ATOM 2890 N N . ILE A 1 370 ? 6.311 -4.150 15.014 1.00 96.44 370 ILE A N 1
ATOM 2891 C CA . ILE A 1 370 ? 5.377 -4.213 13.892 1.00 96.44 370 ILE A CA 1
ATOM 2892 C C . ILE A 1 370 ? 4.135 -4.948 14.351 1.00 96.44 370 ILE A C 1
ATOM 2894 O O . ILE A 1 370 ? 4.238 -6.053 14.893 1.00 96.44 370 ILE A O 1
ATOM 2898 N N . PHE A 1 371 ? 2.988 -4.344 14.086 1.00 96.50 371 PHE A N 1
ATOM 2899 C CA . PHE A 1 371 ? 1.681 -4.956 14.258 1.00 96.50 371 PHE A CA 1
ATOM 2900 C C . PHE A 1 371 ? 1.136 -5.299 12.875 1.00 96.50 371 PHE A C 1
ATOM 2902 O O . PHE A 1 371 ? 1.227 -4.496 11.941 1.00 96.50 371 PHE A O 1
ATOM 2909 N N . VAL A 1 372 ? 0.618 -6.514 12.727 1.00 96.19 372 VAL A N 1
ATOM 2910 C CA . VAL A 1 372 ? 0.045 -6.994 11.467 1.00 96.19 372 VAL A CA 1
ATOM 2911 C C . VAL A 1 372 ? -1.383 -7.439 11.762 1.00 96.19 372 VAL A C 1
ATOM 2913 O O . VAL A 1 372 ? -1.564 -8.527 12.318 1.00 96.19 372 VAL A O 1
ATOM 2916 N N . PRO A 1 373 ? -2.399 -6.619 11.427 1.00 95.38 373 PRO A N 1
ATOM 2917 C CA . PRO A 1 373 ? -3.789 -7.025 11.545 1.00 95.38 373 PRO A CA 1
ATOM 2918 C C . PRO A 1 373 ? -4.022 -8.372 10.845 1.00 95.38 373 PRO A C 1
ATOM 2920 O O . PRO A 1 373 ? -3.501 -8.593 9.749 1.00 95.38 373 PRO A O 1
ATOM 2923 N N . PRO A 1 374 ? -4.806 -9.287 11.441 1.00 93.19 374 PRO A N 1
ATOM 2924 C CA . PRO A 1 374 ? -4.999 -10.632 10.893 1.00 93.19 374 PRO A CA 1
ATOM 2925 C C . PRO A 1 374 ? -5.821 -10.646 9.595 1.00 93.19 374 PRO A C 1
ATOM 2927 O O . PRO A 1 374 ? -5.909 -11.678 8.930 1.00 93.19 374 PRO A O 1
ATOM 2930 N N . LEU A 1 375 ? -6.450 -9.517 9.262 1.00 95.25 375 LEU A N 1
ATOM 2931 C CA . LEU A 1 375 ? -7.408 -9.359 8.180 1.00 95.25 375 LEU A CA 1
ATOM 2932 C C . LEU A 1 375 ? -6.982 -8.205 7.273 1.00 95.25 375 LEU A C 1
ATOM 2934 O O . LEU A 1 375 ? -6.463 -7.189 7.741 1.00 95.25 375 LEU A O 1
ATOM 2938 N N . GLY A 1 376 ? -7.251 -8.348 5.980 1.00 95.88 376 GLY A N 1
ATOM 2939 C CA . GLY A 1 376 ? -6.985 -7.319 4.981 1.00 95.88 376 GLY A CA 1
ATOM 2940 C C . GLY A 1 376 ? -8.008 -7.334 3.843 1.00 95.88 376 GLY A C 1
ATOM 2941 O O . GLY A 1 376 ? -8.769 -8.300 3.717 1.00 95.88 376 GLY A O 1
ATOM 2942 N N . PRO A 1 377 ? -8.081 -6.275 3.017 1.00 96.12 377 PRO A N 1
ATOM 2943 C CA . PRO A 1 377 ? -8.945 -6.275 1.842 1.00 96.12 377 PRO A CA 1
ATOM 2944 C C . PRO A 1 377 ? -8.395 -7.162 0.715 1.00 96.12 377 PRO A C 1
ATOM 2946 O O . PRO A 1 377 ? -7.225 -7.080 0.342 1.00 96.12 377 PRO A O 1
ATOM 2949 N N . LEU A 1 378 ? -9.270 -7.953 0.101 1.00 95.75 378 LEU A N 1
ATOM 2950 C CA . LEU A 1 378 ? -9.071 -8.602 -1.191 1.00 95.75 378 LEU A CA 1
ATOM 2951 C C . LEU A 1 378 ? -9.947 -7.892 -2.223 1.00 95.75 378 LEU A C 1
ATOM 2953 O O . LEU A 1 378 ? -11.169 -8.036 -2.226 1.00 95.75 378 LEU A O 1
ATOM 2957 N N . CYS A 1 379 ? -9.319 -7.113 -3.099 1.00 94.31 379 CYS A N 1
ATOM 2958 C CA . CYS A 1 379 ? -9.993 -6.407 -4.180 1.00 94.31 379 CYS A CA 1
ATOM 2959 C C . CYS A 1 379 ? -9.953 -7.252 -5.457 1.00 94.31 379 CYS A C 1
ATOM 2961 O O . CYS A 1 379 ? -8.879 -7.583 -5.966 1.00 94.31 379 CYS A O 1
ATOM 2963 N N . LEU A 1 380 ? -11.128 -7.586 -5.981 1.00 93.94 380 LEU A N 1
ATOM 2964 C CA . LEU A 1 380 ? -11.323 -8.351 -7.205 1.00 93.94 380 LEU A CA 1
ATOM 2965 C C . LEU A 1 380 ? -11.787 -7.422 -8.327 1.00 93.94 380 LEU A C 1
ATOM 2967 O O . LEU A 1 380 ? -12.692 -6.618 -8.110 1.00 93.94 380 LEU A O 1
ATOM 2971 N N . ARG A 1 381 ? -11.192 -7.524 -9.523 1.00 90.94 381 ARG A N 1
ATOM 2972 C CA . ARG A 1 381 ? -11.540 -6.688 -10.691 1.00 90.94 381 ARG A CA 1
ATOM 2973 C C . ARG A 1 381 ? -11.491 -7.454 -12.003 1.00 90.94 381 ARG A C 1
ATOM 2975 O O . ARG A 1 381 ? -10.510 -8.142 -12.290 1.00 90.94 381 ARG A O 1
ATOM 2982 N N . GLN A 1 382 ? -12.494 -7.260 -12.855 1.00 87.62 382 GLN A N 1
ATOM 2983 C CA . GLN A 1 382 ? -12.497 -7.829 -14.210 1.00 87.62 382 GLN A CA 1
ATOM 2984 C C . GLN A 1 382 ? -11.544 -7.085 -15.160 1.00 87.62 382 GLN A C 1
ATOM 2986 O O . GLN A 1 382 ? -10.937 -7.704 -16.032 1.00 87.62 382 GLN A O 1
ATOM 2991 N N . HIS A 1 383 ? -11.324 -5.782 -14.955 1.00 80.75 383 HIS A N 1
ATOM 2992 C CA . HIS A 1 383 ? -10.372 -5.005 -15.744 1.00 80.75 383 HIS A CA 1
ATOM 2993 C C . HIS A 1 383 ? -9.219 -4.483 -14.861 1.00 80.75 383 HIS A C 1
ATOM 2995 O O . HIS A 1 383 ? -9.451 -3.806 -13.861 1.00 80.75 383 HIS A O 1
ATOM 3001 N N . PRO A 1 384 ? -7.948 -4.780 -15.196 1.00 68.06 384 PRO A N 1
ATOM 3002 C CA . PRO A 1 384 ? -6.821 -4.525 -14.293 1.00 68.06 384 PRO A CA 1
ATOM 3003 C C . PRO A 1 384 ? -6.403 -3.050 -14.186 1.00 68.06 384 PRO A C 1
ATOM 3005 O O . PRO A 1 384 ? -5.577 -2.736 -13.334 1.00 68.06 384 PRO A O 1
ATOM 3008 N N . LEU A 1 385 ? -6.942 -2.161 -15.031 1.00 64.69 385 LEU A N 1
ATOM 3009 C CA . LEU A 1 385 ? -6.641 -0.720 -15.019 1.00 64.69 385 LEU A CA 1
ATOM 3010 C C . LEU A 1 385 ? -7.849 0.177 -14.731 1.00 64.69 385 LEU A C 1
ATOM 3012 O O . LEU A 1 385 ? -7.728 1.395 -14.818 1.00 64.69 385 LEU A O 1
ATOM 3016 N N . THR A 1 386 ? -9.040 -0.371 -14.482 1.00 57.97 386 THR A N 1
ATOM 3017 C CA . THR A 1 386 ? -10.176 0.523 -14.228 1.00 57.97 386 THR A CA 1
ATOM 3018 C C . THR A 1 386 ? -9.989 1.177 -12.875 1.00 57.97 386 THR A C 1
ATOM 3020 O O . THR A 1 386 ? -9.731 0.500 -11.877 1.00 57.97 386 THR A O 1
ATOM 3023 N N . HIS A 1 387 ? -10.110 2.500 -12.851 1.00 50.59 387 HIS A N 1
ATOM 3024 C CA . HIS A 1 387 ? -10.152 3.279 -11.631 1.00 50.59 387 HIS A CA 1
ATOM 3025 C C . HIS A 1 387 ? -11.558 3.412 -11.079 1.00 50.59 387 HIS A C 1
ATOM 3027 O O . HIS A 1 387 ? -12.496 3.675 -11.823 1.00 50.59 387 HIS A O 1
ATOM 3033 N N . GLY A 1 388 ? -11.661 3.342 -9.754 1.00 48.47 388 GLY A N 1
ATOM 3034 C CA . GLY A 1 388 ? -12.912 3.533 -9.038 1.00 48.47 388 GLY A CA 1
ATOM 3035 C C . GLY A 1 388 ? -13.525 2.222 -8.567 1.00 48.47 388 GLY A C 1
ATOM 3036 O O . GLY A 1 388 ? -13.101 1.129 -8.927 1.00 48.47 388 GLY A O 1
ATOM 3037 N N . THR A 1 389 ? -14.520 2.357 -7.703 1.00 53.25 389 THR A N 1
ATOM 3038 C CA . THR A 1 389 ? -15.235 1.257 -7.045 1.00 53.25 389 THR A CA 1
ATOM 3039 C C . THR A 1 389 ? -16.315 0.638 -7.931 1.00 53.25 389 THR A C 1
ATOM 3041 O O . THR A 1 389 ? -17.005 -0.288 -7.514 1.00 53.25 389 THR A O 1
ATOM 3044 N N . ALA A 1 390 ? -16.490 1.155 -9.152 1.00 63.56 390 ALA A N 1
ATOM 3045 C CA . ALA A 1 390 ? -17.588 0.785 -10.032 1.00 63.56 390 ALA A CA 1
ATOM 3046 C C . ALA A 1 390 ? -17.413 -0.591 -10.701 1.00 63.56 390 ALA A C 1
ATOM 3048 O O . ALA A 1 390 ? -18.371 -1.109 -11.262 1.00 63.56 390 ALA A O 1
ATOM 3049 N N . ASP A 1 391 ? -16.241 -1.218 -10.666 1.00 75.44 391 ASP A N 1
ATOM 3050 C CA . ASP A 1 391 ? -16.046 -2.567 -11.219 1.00 75.44 391 ASP A CA 1
ATOM 3051 C C . ASP A 1 391 ? -15.300 -3.513 -10.273 1.00 75.44 391 ASP A C 1
ATOM 3053 O O . ASP A 1 391 ? -14.836 -4.579 -10.687 1.00 75.44 391 ASP A O 1
ATOM 3057 N N . SER A 1 392 ? -15.217 -3.145 -8.992 1.00 88.56 392 SER A N 1
ATOM 3058 C CA . SER A 1 392 ? -14.528 -3.933 -7.980 1.00 88.56 392 SER A CA 1
ATOM 3059 C C . SER A 1 392 ? -15.486 -4.588 -6.996 1.00 88.56 392 SER A C 1
ATOM 3061 O O . SER A 1 392 ? -16.338 -3.916 -6.416 1.00 88.56 392 SER A O 1
ATOM 3063 N N . VAL A 1 393 ? -15.270 -5.873 -6.732 1.00 92.00 393 VAL A N 1
ATOM 3064 C CA . VAL A 1 393 ? -15.819 -6.562 -5.560 1.00 92.00 393 VAL A CA 1
ATOM 3065 C C . VAL A 1 393 ? -14.717 -6.611 -4.511 1.00 92.00 393 VAL A C 1
ATOM 3067 O O . VAL A 1 393 ? -13.610 -7.057 -4.806 1.00 92.00 393 VAL A O 1
ATOM 3070 N N . THR A 1 394 ? -15.003 -6.143 -3.300 1.00 93.88 394 THR A N 1
ATOM 3071 C CA . THR A 1 394 ? -14.050 -6.204 -2.187 1.00 93.88 394 THR A CA 1
ATOM 3072 C C . THR A 1 394 ? -14.549 -7.199 -1.154 1.00 93.88 394 THR A C 1
ATOM 3074 O O . THR A 1 394 ? -15.711 -7.156 -0.761 1.00 93.88 394 THR A O 1
ATOM 3077 N N . MET A 1 395 ? -13.666 -8.087 -0.718 1.00 94.94 395 MET A N 1
ATOM 3078 C CA . MET A 1 395 ? -13.900 -9.064 0.343 1.00 94.94 395 MET A CA 1
ATOM 3079 C C . MET A 1 395 ? -12.858 -8.876 1.442 1.00 94.94 395 MET A C 1
ATOM 3081 O O . MET A 1 395 ? -11.792 -8.311 1.194 1.00 94.94 395 MET A O 1
ATOM 3085 N N . SER A 1 396 ? -13.137 -9.382 2.637 1.00 95.38 396 SER A N 1
ATOM 3086 C CA . SER A 1 396 ? -12.116 -9.529 3.677 1.00 95.38 396 SER A CA 1
ATOM 3087 C C . SER A 1 396 ? -11.442 -10.889 3.531 1.00 95.38 396 SER A C 1
ATOM 3089 O O . SER A 1 396 ? -12.111 -11.894 3.286 1.00 95.38 396 SER A O 1
ATOM 3091 N N . PHE A 1 397 ? -10.120 -10.930 3.673 1.00 95.19 397 PHE A N 1
ATOM 3092 C CA . PHE A 1 397 ? -9.367 -12.182 3.675 1.00 95.19 397 PHE A CA 1
ATOM 3093 C C . PHE A 1 397 ? -8.489 -12.303 4.922 1.00 95.19 397 PHE A C 1
ATOM 3095 O O . PHE A 1 397 ? -8.111 -11.300 5.532 1.00 95.19 397 PHE A O 1
ATOM 3102 N N . ARG A 1 398 ? -8.138 -13.545 5.257 1.00 93.56 398 ARG A N 1
ATOM 3103 C CA . ARG A 1 398 ? -7.201 -13.934 6.313 1.00 93.56 398 ARG A CA 1
ATOM 3104 C C . ARG A 1 398 ? -6.077 -14.788 5.713 1.00 93.56 398 ARG A C 1
ATOM 3106 O O . ARG A 1 398 ? -6.293 -15.555 4.773 1.00 93.56 398 ARG A O 1
ATOM 3113 N N . ALA A 1 399 ? -4.864 -14.683 6.248 1.00 90.88 399 ALA A N 1
ATOM 3114 C CA . ALA A 1 399 ? -3.814 -15.657 5.942 1.00 90.88 399 ALA A CA 1
ATOM 3115 C C . ALA A 1 399 ? -4.110 -17.006 6.641 1.00 90.88 399 ALA A C 1
ATOM 3117 O O . ALA A 1 399 ? -4.632 -17.014 7.752 1.00 90.88 399 ALA A O 1
ATOM 3118 N N . ARG A 1 400 ? -3.797 -18.148 6.008 1.00 83.69 400 ARG A N 1
ATOM 3119 C CA . ARG A 1 400 ? -4.132 -19.497 6.523 1.00 83.69 400 ARG A CA 1
ATOM 3120 C C . ARG A 1 400 ? -3.424 -19.849 7.840 1.00 83.69 400 ARG A C 1
ATOM 3122 O O . ARG A 1 400 ? -3.976 -20.597 8.638 1.00 83.69 400 ARG A O 1
ATOM 3129 N N . GLY A 1 401 ? -2.220 -19.328 8.065 1.00 74.06 401 GLY A N 1
ATOM 3130 C CA . GLY A 1 401 ? -1.483 -19.490 9.322 1.00 74.06 401 GLY A CA 1
ATOM 3131 C C . GLY A 1 401 ? -1.639 -18.297 10.266 1.00 74.06 401 GLY A C 1
ATOM 3132 O O . GLY A 1 401 ? -2.021 -17.201 9.850 1.00 74.06 401 GLY A O 1
ATOM 3133 N N . GLU A 1 402 ? -1.259 -18.476 11.535 1.00 61.03 402 GLU A N 1
ATOM 3134 C CA . GLU A 1 402 ? -1.013 -17.333 12.412 1.00 61.03 402 GLU A CA 1
ATOM 3135 C C . GLU A 1 402 ? 0.209 -16.566 11.889 1.00 61.03 402 GLU A C 1
ATOM 3137 O O . GLU A 1 402 ? 1.365 -16.952 12.079 1.00 61.03 402 GLU A O 1
ATOM 3142 N N . CYS A 1 403 ? -0.029 -15.450 11.202 1.00 58.47 403 CYS A N 1
ATOM 3143 C CA . CYS A 1 403 ? 1.016 -14.452 11.052 1.00 58.47 403 CYS A CA 1
ATOM 3144 C C . CYS A 1 403 ? 1.354 -13.975 12.470 1.00 58.47 403 CYS A C 1
ATOM 3146 O O . CYS A 1 403 ? 0.442 -13.588 13.201 1.00 58.47 403 CYS A O 1
ATOM 3148 N N . ALA A 1 404 ? 2.623 -14.058 12.887 1.00 55.19 404 ALA A N 1
ATOM 3149 C CA . ALA A 1 404 ? 3.039 -13.600 14.210 1.00 55.19 404 ALA A CA 1
ATOM 3150 C C . ALA A 1 404 ? 2.530 -12.164 14.410 1.00 55.19 404 ALA A C 1
ATOM 3152 O O . ALA A 1 404 ? 3.001 -11.245 13.740 1.00 55.19 404 ALA A O 1
ATOM 3153 N N . ARG A 1 405 ? 1.518 -12.001 15.277 1.00 62.00 405 ARG A N 1
ATOM 3154 C CA . ARG A 1 405 ? 0.716 -10.764 15.382 1.00 62.00 405 ARG A CA 1
ATOM 3155 C C . ARG A 1 405 ? 1.568 -9.556 15.765 1.00 62.00 405 ARG A C 1
ATOM 3157 O O . ARG A 1 405 ? 1.255 -8.426 15.411 1.00 62.00 405 ARG A O 1
ATOM 3164 N N . VAL A 1 406 ? 2.684 -9.827 16.440 1.00 59.78 406 VAL A N 1
ATOM 3165 C CA . VAL A 1 406 ? 3.685 -8.848 16.836 1.00 59.78 406 VAL A CA 1
ATOM 3166 C C . VAL A 1 406 ? 5.070 -9.397 16.521 1.00 59.78 406 VAL A C 1
ATOM 3168 O O . VAL A 1 406 ? 5.455 -10.457 17.017 1.00 59.78 406 VAL A O 1
ATOM 3171 N N . LEU A 1 407 ? 5.849 -8.637 15.758 1.00 68.00 407 LEU A N 1
ATOM 3172 C CA . LEU A 1 407 ? 7.271 -8.893 15.534 1.00 68.00 407 LEU A CA 1
ATOM 3173 C C . LEU A 1 407 ? 8.090 -7.724 16.091 1.00 68.00 407 LEU A C 1
ATOM 3175 O O . LEU A 1 407 ? 7.677 -6.568 15.989 1.00 68.00 407 LEU A O 1
ATOM 3179 N N . ARG A 1 408 ? 9.256 -8.014 16.684 1.00 59.91 408 ARG A N 1
ATOM 3180 C CA . ARG A 1 408 ? 10.259 -6.971 16.954 1.00 59.91 408 ARG A CA 1
ATOM 3181 C C . ARG A 1 408 ? 10.795 -6.480 15.611 1.00 59.91 408 ARG A C 1
ATOM 3183 O O . ARG A 1 408 ? 11.180 -7.308 14.787 1.00 59.91 408 ARG A O 1
ATOM 3190 N N . ALA A 1 409 ? 10.800 -5.170 15.392 1.00 60.41 409 ALA A N 1
ATOM 3191 C CA . ALA A 1 409 ? 11.245 -4.585 14.130 1.00 60.41 409 ALA A CA 1
ATOM 3192 C C . ALA A 1 409 ? 12.781 -4.480 14.026 1.00 60.41 409 ALA A C 1
ATOM 3194 O O . ALA A 1 409 ? 13.297 -4.281 12.923 1.00 60.41 409 ALA A O 1
ATOM 3195 N N . GLY A 1 410 ? 13.513 -4.653 15.137 1.00 56.56 410 GLY A N 1
ATOM 3196 C CA . GLY A 1 410 ? 14.977 -4.575 15.156 1.00 56.56 410 GLY A CA 1
ATOM 3197 C C . GLY A 1 410 ? 15.482 -3.190 14.734 1.00 56.56 410 GLY A C 1
ATOM 3198 O O . GLY A 1 410 ? 16.397 -3.080 13.921 1.00 56.56 410 GLY A O 1
ATOM 3199 N N . LEU A 1 411 ? 14.810 -2.136 15.200 1.00 54.12 411 LEU A N 1
ATOM 3200 C CA . LEU A 1 411 ? 15.074 -0.717 14.956 1.00 54.12 411 LEU A CA 1
ATOM 3201 C C . LEU A 1 411 ? 16.161 -0.158 15.882 1.00 54.12 411 LEU A C 1
ATOM 3203 O O . LEU A 1 411 ? 16.696 0.902 15.572 1.00 54.12 411 LEU A O 1
ATOM 3207 N N . ARG A 1 412 ? 16.507 -0.837 16.987 1.00 43.66 412 ARG A N 1
ATOM 3208 C CA . ARG A 1 412 ? 17.637 -0.449 17.852 1.00 43.66 412 ARG A CA 1
ATOM 3209 C C . ARG A 1 412 ? 18.861 -1.331 17.583 1.00 43.66 412 ARG A C 1
ATOM 3211 O O . ARG A 1 412 ? 18.940 -2.444 18.101 1.00 43.66 412 ARG A O 1
ATOM 3218 N N . SER A 1 413 ? 19.793 -0.816 16.782 1.00 38.06 413 SER A N 1
ATOM 3219 C CA . SER A 1 413 ? 21.205 -1.229 16.744 1.00 38.06 413 SER A CA 1
ATOM 3220 C C . SER A 1 413 ? 22.063 -0.127 17.335 1.00 38.06 413 SER A C 1
ATOM 3222 O O . SER A 1 413 ? 21.887 1.016 16.849 1.00 38.06 413 SER A O 1
#

Nearest PDB structures (foldseek):
  1ufr-assembly2_D  TM=4.894E-01  e=1.418E-02  Thermus thermophilus
  6apu-assembly1_B  TM=3.522E-01  e=1.265E-01  Trypanosoma brucei brucei
  5vat-assembly2_B  TM=5.126E-01  e=2.643E+00  Haemophilus influenzae Rd KW20
  4rao-assembly1_D  TM=4.192E-01  e=8.327E-01  Homo sapiens
  5vbg-assembly1_A  TM=3.800E-01  e=5.158E+00  Haemophilus influenzae Rd KW20

Radius of gyration: 20.84 Å; Cα contacts (8 Å, |Δi|>4): 862; chains: 1; bounding box: 51×49×57 Å

Secondary structure (DSSP, 8-state):
-----PPPP--EEETTEEEES-HHHHHHHHHHHHHHHHHHHSHHHHS-TTTTTTS-TTSPPSSSS--SEEEEEEEEEEETTEEEEEEEESS---HHHHHHH---HHHHHHHHHHHHHHHHHTT-SEEEEEE-TT-S-HHHHHHHHHHHHHHH--EEEEEETTT--PPTT-EEEE---GGG-SS----TT-EETT--GGGG-THHHHHHH-GGGHHHHHHHH-HHHHHHHHHHB--EEEHHHHHHHHHTT------GGGEEEE---SSSGGGSGGGGEEEGGGS-HHHHHHHHTT-SGGGTTT-SS-EEEE-PPPPB-HHHHHHHHTTSS----GGGGTPPPPSGGGS--SS--EEEEE--EEEETTTTEEE--SEEEEEEESSTT--SGGGEEEEEEEESS---SEEE-----

Mean predicted aligned error: 5.56 Å

Foldseek 3Di:
DPDPQQPFQPFDQDPLFTAHACLVVVLLCLQQVLLLVCVCPDPCQCVPPPRVVQQVQVDAFQADDDAQWWKWWFWWFQFSLGIAGAFIDRLDAFQLQQVLQDPDPVLLCLQLVLVLVLCVLSVAQAEEAEEAQQ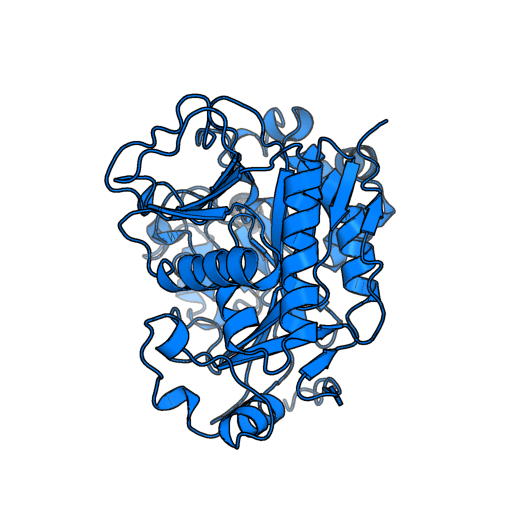DLQQLSQVSSQVSNCVSVVGHYHYYHQQPDDDDPAHEYEYNYAPVSHPDDGDCDHHRYHCRDQSSRFPCSLQCLQDPVCQVVCCVRRNPVSSVSCVSHYFHKHWLVVLLVCVVVVHDHPQPLQFKKKAAGDGHDPLRPALSLIDRSVVDDSVQSVCVSNCHDDSNVSNPDIIMITTDGAHRFCLVVLVCCLVVVHGWRDCVSRVDDEAPQSNDRQPDGKTKIWIWMWMAGLSNQKTATRQKTKIWIASDPRDDDPRGITIHIHGYNDPNPRMDRNPNDD

Solvent-accessible surface area (backbone atoms only — not comparable to full-atom values): 21981 Å² total; per-residue (Å²): 132,86,72,76,82,67,69,78,76,80,73,44,77,53,95,74,27,42,32,37,94,46,24,76,58,50,51,52,45,60,64,34,45,53,35,48,51,51,45,68,73,30,65,74,43,52,69,30,88,73,49,29,78,60,50,51,70,86,57,72,55,53,42,85,57,80,44,53,27,38,47,36,27,41,38,31,27,48,30,84,88,43,67,30,31,81,46,55,31,40,60,60,78,54,64,26,49,25,58,47,18,52,87,52,65,69,57,46,49,54,36,46,48,34,54,52,53,44,40,47,44,52,77,36,73,41,37,33,43,27,29,24,70,71,55,90,50,61,44,27,41,42,51,41,27,48,48,37,27,77,76,67,70,44,55,45,42,56,42,38,61,69,81,48,80,80,68,85,77,33,34,34,42,53,56,64,52,69,69,28,37,86,52,86,87,75,54,70,83,30,48,21,40,44,13,55,54,53,64,48,18,57,52,58,40,22,56,66,57,36,74,92,42,45,69,62,41,32,70,60,44,31,54,72,34,47,57,46,45,55,65,28,35,48,59,26,35,52,38,66,60,53,34,56,34,51,77,71,68,46,92,63,83,82,58,42,63,49,29,29,40,34,21,25,54,67,56,54,75,42,36,53,74,60,64,9,46,48,54,28,63,82,40,54,72,68,56,42,55,35,43,59,72,76,40,69,88,60,53,74,44,23,49,93,59,30,32,40,29,56,56,81,64,43,39,74,36,30,69,60,51,32,35,37,51,73,65,74,31,55,50,31,47,44,60,78,40,79,37,77,79,34,77,64,52,63,46,70,62,93,54,63,16,37,42,35,39,31,46,47,42,36,38,23,67,72,62,29,31,31,28,39,37,65,48,22,32,34,43,33,23,66,56,96,68,69,81,67,70,56,53,42,47,39,26,33,30,31,46,66,49,88,50,70,53,66,41,77,43,76,71,83,127

Organism: NCBI:txid68214

Sequence (413 aa):
MVTPDSPTITVDIADDLVTLPVDGFFQRLAKALPPLIRFTLGPTLREHPKWGRRLPFSVPGYGAFASPGHVCRPDVLLTSQGPRICELDFVPSGRGWVLAGLVSDADRIAFLREFAHWYESMGSTRVYYATGTVTECREEVDLFSGALRDMLGFDITSINIDVDTPAPHGLVDRLFYRSELEHPLRTGGHRVVTAEPWLDSKMIFAVLHDASLTAVLEESIGAENLAFLRKACIESYLFDDVRSALESGALVPGDRSAWVLKATDVEERQCWGSRGVVLGRQRSDREWSALLRGEGPDREALGRWPILQRFERSSDFSALWNAGVEGKVPVAAPERLGKRPSPVTRRPASGRVNGRLGTYFLVSHESDRIFVPPLGPLCLRQHPLTHGTADSVTMSFRARGECARVLRAGLRS